Protein AF-W4L6U9-F1 (afdb_monomer)

Foldseek 3Di:
DDCQVVQKDQPDPPPRDIDRDDDDDDPVVVVVVVVDDLVVLVVDPHRVVVVVVCCQQPVDPDHDLDDDDDADPACDSRRVCVQQAAAQAAEAEDFLDPVCLVRVLVVLVSQLVGFYVDDDPNGGHGRHYAYEHDAQEPDPDVVSSVVRVVSVQVSQVVSQVVCVVVDPDPDDRDRSVLRYAYHHDDPVVVPDPDDDPDVVVCPSCVSVVVVSVVPRDDPVPPPDPDDCVVCVVVVVVVPPPPPDDLLPDPCLPVPDDDDPVLVVCPDPPHPDDDDDPPPCPLSSVCCQLVPPVHPDQDLEHPPSCCVVQQLHADPVLVVLLVVCCVVLVDDPVLLVLQSSLLSRCVSCVVVVHHPDQFDPQLNVLVCVQVVDPDRHSVSSSVSSSSLSNDPPSVVRSVRD

Organism: NCBI:txid1429439

InterPro domains:
  IPR027417 P-loop containing nucleoside triphosphate hydrolase [G3DSA:3.40.50.300] (4-154)

pLDDT: mean 79.85, std 13.48, range [35.53, 95.81]

Solvent-accessible surface area (backbone atoms only — not comparable to full-atom values): 24617 Å² total; per-residue (Å²): 135,84,69,58,70,83,59,48,42,77,77,38,95,83,73,76,37,70,41,73,71,80,81,71,92,43,74,67,45,55,59,54,55,70,71,62,52,63,76,52,34,78,74,47,95,70,33,67,69,58,55,46,51,52,39,53,62,70,69,44,100,58,70,70,88,72,85,88,80,91,64,62,90,67,89,40,80,75,26,38,51,52,48,27,28,71,24,69,63,34,78,47,73,42,52,82,45,80,85,42,49,67,59,51,50,53,49,54,53,49,28,73,74,22,54,15,78,54,68,57,98,90,40,59,43,54,25,43,73,32,36,37,38,38,64,36,70,79,55,94,49,65,66,62,49,48,52,46,50,53,50,40,48,53,52,48,42,57,61,50,54,69,44,58,81,68,54,67,98,82,65,79,82,81,56,50,76,80,40,48,46,76,34,62,53,49,66,73,66,76,72,45,96,60,88,76,86,56,66,73,75,49,57,71,48,47,68,59,50,57,58,53,53,74,74,46,83,57,87,85,68,66,78,71,93,64,65,61,85,75,43,47,68,53,52,62,66,69,54,77,75,72,92,54,59,80,89,65,51,87,64,49,79,85,70,60,76,89,44,71,68,56,59,57,59,67,36,92,88,46,93,74,85,84,78,64,92,89,68,48,62,68,46,55,49,45,56,40,70,76,29,92,91,43,98,64,67,63,60,71,71,62,80,91,48,34,88,81,38,42,77,43,68,50,75,66,52,51,51,57,50,60,70,44,26,82,81,44,81,41,54,72,66,54,47,51,49,44,51,44,33,50,27,40,52,52,44,37,45,75,70,74,40,82,69,78,82,38,55,73,87,56,35,57,48,48,50,58,43,66,71,40,99,63,67,39,56,66,49,46,52,53,30,51,55,55,51,53,57,39,85,68,39,76,73,53,43,81,53,86

Radius of gyration: 30.32 Å; Cα contacts (8 Å, |Δi|>4): 333; chains: 1; bounding box: 75×45×86 Å

Structure (mmCIF, N/CA/C/O backbone):
data_AF-W4L6U9-F1
#
_entry.id   AF-W4L6U9-F1
#
loop_
_atom_site.group_PDB
_atom_site.id
_atom_site.type_symbol
_atom_site.label_atom_id
_atom_site.label_alt_id
_atom_site.label_comp_id
_atom_site.label_asym_id
_atom_site.label_entity_id
_atom_site.label_seq_id
_atom_site.pdbx_PDB_ins_code
_atom_site.Cartn_x
_atom_site.Cartn_y
_atom_site.Cartn_z
_atom_site.occupancy
_atom_site.B_iso_or_equiv
_atom_site.auth_seq_id
_atom_site.auth_comp_id
_atom_site.auth_asym_id
_atom_site.auth_atom_id
_atom_site.pdbx_PDB_model_num
ATOM 1 N N . MET A 1 1 ? -12.572 -9.831 34.169 1.00 43.28 1 MET A N 1
ATOM 2 C CA . MET A 1 1 ? -12.272 -10.845 33.136 1.00 43.28 1 MET A CA 1
ATOM 3 C C . MET A 1 1 ? -13.237 -10.583 31.984 1.00 43.28 1 MET A C 1
ATOM 5 O O . MET A 1 1 ? -14.425 -10.787 32.176 1.00 43.28 1 MET A O 1
ATOM 9 N N . LEU A 1 2 ? -12.788 -9.978 30.880 1.00 52.94 2 LEU A N 1
ATOM 10 C CA . LEU A 1 2 ? -13.649 -9.673 29.725 1.00 52.94 2 LEU A CA 1
ATOM 11 C C . LEU A 1 2 ? -13.830 -10.963 28.913 1.00 52.94 2 LEU A C 1
ATOM 13 O O . LEU A 1 2 ? -12.836 -11.420 28.349 1.00 52.94 2 LEU A O 1
ATOM 17 N N . PRO A 1 3 ? -15.028 -11.571 28.815 1.00 67.81 3 PRO A N 1
ATOM 18 C CA . PRO A 1 3 ? -15.220 -12.727 27.953 1.00 67.81 3 PRO A CA 1
ATOM 19 C C . PRO A 1 3 ? -15.415 -12.243 26.508 1.00 67.81 3 PRO A C 1
ATOM 21 O O . PRO A 1 3 ? -16.436 -12.512 25.885 1.00 67.81 3 PRO A O 1
ATOM 24 N N . ILE A 1 4 ? -14.437 -11.501 25.972 1.00 78.81 4 ILE A N 1
ATOM 25 C CA . ILE A 1 4 ? -14.452 -10.962 24.603 1.00 78.81 4 ILE A CA 1
ATOM 26 C C . ILE A 1 4 ? -14.668 -12.059 23.556 1.00 78.81 4 ILE A C 1
ATOM 28 O O . ILE A 1 4 ? -15.326 -11.831 22.548 1.00 78.81 4 ILE A O 1
ATOM 32 N N . VAL A 1 5 ? -14.207 -13.276 23.857 1.00 83.00 5 VAL A N 1
ATOM 33 C CA . VAL A 1 5 ? -14.409 -14.491 23.060 1.00 83.00 5 VAL A CA 1
ATOM 34 C C . VAL A 1 5 ? -15.886 -14.725 22.726 1.00 83.00 5 VAL A C 1
ATOM 36 O O . VAL A 1 5 ? -16.191 -15.146 21.619 1.00 83.00 5 VAL A O 1
ATOM 39 N N . GLN A 1 6 ? -16.815 -14.404 23.635 1.00 85.56 6 GLN A N 1
ATOM 40 C CA . GLN A 1 6 ? -18.258 -14.588 23.410 1.00 85.56 6 GLN A CA 1
ATOM 41 C C . GLN A 1 6 ? -18.832 -13.631 22.357 1.00 85.56 6 GLN A C 1
ATOM 43 O O . GLN A 1 6 ? -19.943 -13.840 21.875 1.00 85.56 6 GLN A O 1
ATOM 48 N N . HIS A 1 7 ? -18.097 -12.572 22.025 1.00 87.06 7 HIS A N 1
ATOM 49 C CA . HIS A 1 7 ? -18.499 -11.566 21.052 1.00 87.06 7 HIS A CA 1
ATOM 50 C C . HIS A 1 7 ? -17.786 -11.724 19.707 1.00 87.06 7 HIS A C 1
ATOM 52 O O . HIS A 1 7 ? -18.154 -11.039 18.761 1.00 87.06 7 HIS A O 1
ATOM 58 N N . ILE A 1 8 ? -16.794 -12.612 19.598 1.00 89.88 8 ILE A N 1
ATOM 59 C CA . ILE A 1 8 ? -16.058 -12.847 18.355 1.00 89.88 8 ILE A CA 1
ATOM 60 C C . ILE A 1 8 ? -16.735 -13.963 17.558 1.00 89.88 8 ILE A C 1
ATOM 62 O O . ILE A 1 8 ? -17.036 -15.034 18.081 1.00 89.88 8 ILE A O 1
ATOM 66 N N . ILE A 1 9 ? -16.935 -13.717 16.268 1.00 90.56 9 ILE A N 1
ATOM 67 C CA . ILE A 1 9 ? -17.512 -14.659 15.313 1.00 90.56 9 ILE A CA 1
ATOM 68 C C . ILE A 1 9 ? -16.408 -15.111 14.362 1.00 90.56 9 ILE A C 1
ATOM 70 O O . ILE A 1 9 ? -15.730 -14.285 13.753 1.00 90.56 9 ILE A O 1
ATOM 74 N N . ARG A 1 10 ? -16.234 -16.424 14.201 1.00 89.31 10 ARG A N 1
ATOM 75 C CA . ARG A 1 10 ? -15.371 -16.981 13.155 1.00 89.31 10 ARG A CA 1
ATOM 76 C C . ARG A 1 10 ? -16.100 -16.901 11.813 1.00 89.31 10 ARG A C 1
ATOM 78 O O . ARG A 1 10 ? -17.194 -17.443 11.686 1.00 89.31 10 ARG A O 1
ATOM 85 N N . LEU A 1 11 ? -15.509 -16.214 10.839 1.00 85.25 11 LEU A N 1
ATOM 86 C CA . LEU A 1 11 ? -16.094 -16.000 9.511 1.00 85.25 11 LEU A CA 1
ATOM 87 C C . LEU A 1 11 ? -15.695 -17.079 8.499 1.00 85.25 11 LEU A C 1
ATOM 89 O O . LEU A 1 11 ? -16.471 -17.369 7.593 1.00 85.25 11 LEU A O 1
ATOM 93 N N . SER A 1 12 ? -14.505 -17.666 8.648 1.00 78.81 12 SER A N 1
ATOM 94 C CA . SER A 1 12 ? -14.009 -18.749 7.791 1.00 78.81 12 SER A CA 1
ATOM 95 C C . SER A 1 12 ? -13.415 -19.871 8.640 1.00 78.81 12 SER A C 1
ATOM 97 O O . SER A 1 12 ? -12.624 -19.632 9.559 1.00 78.81 12 SER A O 1
ATOM 99 N N . GLU A 1 13 ? -13.795 -21.112 8.337 1.00 66.81 13 GLU A N 1
ATOM 100 C CA . GLU A 1 13 ? -13.179 -22.300 8.938 1.00 66.81 13 GLU A CA 1
ATOM 101 C C . GLU A 1 13 ? -11.771 -22.557 8.391 1.00 66.81 13 GLU A C 1
ATOM 103 O O . GLU A 1 13 ? -10.954 -23.157 9.082 1.00 66.81 13 GLU A O 1
ATOM 108 N N . VAL A 1 14 ? -11.465 -22.068 7.189 1.00 73.38 14 VAL A N 1
ATOM 109 C CA . VAL A 1 14 ? -10.192 -22.339 6.509 1.00 73.38 14 VAL A CA 1
ATOM 110 C C . VAL A 1 14 ? -9.186 -21.211 6.733 1.00 73.38 14 VAL A C 1
ATOM 112 O O . VAL A 1 14 ? -8.031 -21.482 7.030 1.00 73.38 14 VAL A O 1
ATOM 115 N N . ASP A 1 15 ? -9.629 -19.954 6.666 1.00 71.50 15 ASP A N 1
ATOM 116 C CA . ASP A 1 15 ? -8.729 -18.790 6.587 1.00 71.50 15 ASP A CA 1
ATOM 117 C C . ASP A 1 15 ? -8.443 -18.128 7.947 1.00 71.50 15 ASP A C 1
ATOM 119 O O . ASP A 1 15 ? -7.958 -17.003 7.990 1.00 71.50 15 ASP A O 1
ATOM 123 N N . GLU A 1 16 ? -8.819 -18.779 9.057 1.00 86.25 16 GLU A N 1
ATOM 124 C CA . GLU A 1 16 ? -8.697 -18.262 10.437 1.00 86.25 16 GLU A CA 1
ATOM 125 C C . GLU A 1 16 ? -9.106 -16.781 10.594 1.00 86.25 16 GLU A C 1
ATOM 127 O O . GLU A 1 16 ? -8.529 -16.018 11.367 1.00 86.25 16 GLU A O 1
ATOM 132 N N . LEU A 1 17 ? -10.150 -16.376 9.865 1.00 88.44 17 LEU A N 1
ATOM 133 C CA . LEU A 1 17 ? -10.679 -15.018 9.889 1.00 88.44 17 LEU A CA 1
ATOM 134 C C . LEU A 1 17 ? -11.755 -14.882 10.967 1.00 88.44 17 LEU A C 1
ATOM 136 O O . LEU A 1 17 ? -12.769 -15.588 10.952 1.00 88.44 17 LEU A O 1
ATOM 140 N N . TYR A 1 18 ? -11.565 -13.916 11.861 1.00 90.62 18 TYR A N 1
ATOM 141 C CA . TYR A 1 18 ? -12.470 -13.624 12.968 1.00 90.62 18 TYR A CA 1
ATOM 142 C C . TYR A 1 18 ? -12.974 -12.183 12.894 1.00 90.62 18 TYR A C 1
ATOM 144 O O . TYR A 1 18 ? -12.250 -11.272 12.502 1.00 90.62 18 TYR A O 1
ATOM 152 N N . CYS A 1 19 ? -14.221 -11.968 13.301 1.00 91.38 19 CYS A N 1
ATOM 153 C CA . CYS A 1 19 ? -14.860 -10.663 13.325 1.00 91.38 19 CYS A CA 1
ATOM 154 C C . CYS A 1 19 ? -15.449 -10.389 14.704 1.00 91.38 19 CYS A C 1
ATOM 156 O O . CYS A 1 19 ? -16.210 -11.194 15.240 1.00 91.38 19 CYS A O 1
ATOM 158 N N . LEU A 1 20 ? -15.118 -9.225 15.257 1.00 91.94 20 LEU A N 1
ATOM 159 C CA . LEU A 1 20 ? -15.851 -8.627 16.362 1.00 91.94 20 LEU A CA 1
ATOM 160 C C . LEU A 1 20 ? -16.877 -7.655 15.754 1.00 91.94 20 LEU A C 1
ATOM 162 O O . LEU A 1 20 ? -16.491 -6.557 15.347 1.00 91.94 20 LEU A O 1
ATOM 166 N N . PRO A 1 21 ? -18.159 -8.041 15.622 1.00 89.81 21 PRO A N 1
ATOM 167 C CA . PRO A 1 21 ? -19.151 -7.202 14.974 1.00 89.81 21 PRO A CA 1
ATOM 168 C C . PRO A 1 21 ? -19.451 -5.960 15.815 1.00 89.81 21 PRO A C 1
ATOM 170 O O . PRO A 1 21 ? -19.430 -5.986 17.050 1.00 89.81 21 PRO A O 1
ATOM 173 N N . ALA A 1 22 ? -19.810 -4.873 15.135 1.00 86.31 22 ALA A N 1
ATOM 174 C CA . ALA A 1 22 ? -20.393 -3.718 15.798 1.00 86.31 22 ALA A CA 1
ATOM 175 C C . ALA A 1 22 ? -21.705 -4.104 16.506 1.00 86.31 22 ALA A C 1
ATOM 177 O O . ALA A 1 22 ? -22.423 -5.019 16.094 1.00 86.31 22 ALA A O 1
ATOM 178 N N . GLY A 1 23 ? -22.029 -3.388 17.583 1.00 84.75 23 GLY A N 1
ATOM 179 C CA . GLY A 1 23 ? -23.266 -3.624 18.321 1.00 84.75 23 GLY A CA 1
ATOM 180 C C . GLY A 1 23 ? -24.513 -3.351 17.475 1.00 84.75 23 GLY A C 1
ATOM 181 O O . GLY A 1 23 ? -24.519 -2.482 16.604 1.00 84.75 23 GLY A O 1
ATOM 182 N N . ILE A 1 24 ? -25.589 -4.085 17.759 1.00 87.56 24 ILE A N 1
ATOM 183 C CA . ILE A 1 24 ? -26.870 -3.919 17.067 1.00 87.56 24 ILE A CA 1
ATOM 184 C C . ILE A 1 24 ? -27.512 -2.601 17.530 1.00 87.56 24 ILE A C 1
ATOM 186 O O . ILE A 1 24 ? -27.775 -2.456 18.728 1.00 87.56 24 ILE A O 1
ATOM 190 N N . PRO A 1 25 ? -27.807 -1.653 16.621 1.00 88.88 25 PRO A N 1
ATOM 191 C CA . PRO A 1 25 ? -28.389 -0.370 16.987 1.00 88.88 25 PRO A CA 1
ATOM 192 C C . PRO A 1 25 ? -29.834 -0.557 17.464 1.00 88.88 25 PRO A C 1
ATOM 194 O O . PRO A 1 25 ? -30.771 -0.675 16.679 1.00 88.88 25 PRO A O 1
ATOM 197 N N . ASN A 1 26 ? -30.015 -0.589 18.781 1.00 93.06 26 ASN A N 1
ATOM 198 C CA . ASN A 1 26 ? -31.309 -0.621 19.456 1.00 93.06 26 ASN A CA 1
ATOM 199 C C . ASN A 1 26 ? -31.331 0.389 20.621 1.00 93.06 26 ASN A C 1
ATOM 201 O O . ASN A 1 26 ? -30.339 1.068 20.894 1.00 93.06 26 ASN A O 1
ATOM 205 N N . ALA A 1 27 ? -32.466 0.506 21.316 1.00 93.56 27 ALA A N 1
ATOM 206 C CA . ALA A 1 27 ? -32.612 1.465 22.412 1.00 93.56 27 ALA A CA 1
ATOM 207 C C . ALA A 1 27 ? -31.609 1.228 23.559 1.00 93.56 27 ALA A C 1
ATOM 209 O O . ALA A 1 27 ? -31.072 2.188 24.112 1.00 93.56 27 ALA A O 1
ATOM 210 N N . ASP A 1 28 ? -31.314 -0.034 23.896 1.00 91.19 28 ASP A N 1
ATOM 211 C CA . ASP A 1 28 ? -30.323 -0.354 24.929 1.00 91.19 28 ASP A CA 1
ATOM 212 C C . ASP A 1 28 ? -28.898 -0.030 24.463 1.00 91.19 28 ASP A C 1
ATOM 214 O O . ASP A 1 28 ? -28.118 0.533 25.227 1.00 91.19 28 ASP A O 1
ATOM 218 N N . TYR A 1 29 ? -28.571 -0.291 23.196 1.00 89.25 29 TYR A N 1
ATOM 219 C CA . TYR A 1 29 ? -27.296 0.087 22.594 1.00 89.25 29 TYR A CA 1
ATOM 220 C C . TYR A 1 29 ? -27.093 1.603 22.635 1.00 89.25 29 TYR A C 1
ATOM 222 O O . TYR A 1 29 ? -26.065 2.057 23.125 1.00 89.25 29 TYR A O 1
ATOM 230 N N . ALA A 1 30 ? -28.088 2.396 22.225 1.00 89.81 30 ALA A N 1
ATOM 231 C CA . ALA A 1 30 ? -28.022 3.857 22.297 1.00 89.81 30 ALA A CA 1
ATOM 232 C C . ALA A 1 30 ? -27.847 4.357 23.743 1.00 89.81 30 ALA A C 1
ATOM 234 O O . ALA A 1 30 ? -27.049 5.260 24.008 1.00 89.81 30 ALA A O 1
ATOM 235 N N . ARG A 1 31 ? -28.547 3.731 24.701 1.00 91.69 31 ARG A N 1
ATOM 236 C CA . ARG A 1 31 ? -28.406 4.026 26.132 1.00 91.69 31 ARG A CA 1
ATOM 237 C C . ARG A 1 31 ? -26.993 3.728 26.639 1.00 91.69 31 ARG A C 1
ATOM 239 O O . ARG A 1 31 ? -26.453 4.542 27.381 1.00 91.69 31 ARG A O 1
ATOM 246 N N . ARG A 1 32 ? -26.395 2.595 26.252 1.00 89.31 32 ARG A N 1
ATOM 247 C CA . ARG A 1 32 ? -25.013 2.227 26.615 1.00 89.31 32 ARG A CA 1
ATOM 248 C C . ARG A 1 32 ? -23.985 3.125 25.938 1.00 89.31 32 ARG A C 1
ATOM 250 O O . ARG A 1 32 ? -23.029 3.524 26.586 1.00 89.31 32 ARG A O 1
ATOM 257 N N . LEU A 1 33 ? -24.205 3.484 24.674 1.00 87.12 33 LEU A N 1
ATOM 258 C CA . LEU A 1 33 ? -23.314 4.357 23.911 1.00 87.12 33 LEU A CA 1
ATOM 259 C C . LEU A 1 33 ? -23.179 5.734 24.572 1.00 87.12 33 LEU A C 1
ATOM 261 O O . LEU A 1 33 ? -22.083 6.275 24.637 1.00 87.12 33 LEU A O 1
ATOM 265 N N . ARG A 1 34 ? -24.271 6.263 25.144 1.00 87.94 34 ARG A N 1
ATOM 266 C CA . ARG A 1 34 ? -24.259 7.516 25.919 1.00 87.94 34 ARG A CA 1
ATOM 267 C C . ARG A 1 34 ? -23.346 7.467 27.154 1.00 87.94 34 ARG A C 1
ATOM 269 O O . ARG A 1 34 ? -22.964 8.520 27.650 1.00 87.94 34 ARG A O 1
ATOM 276 N N . LEU A 1 35 ? -23.036 6.279 27.674 1.00 88.62 35 LEU A N 1
ATOM 277 C CA . LEU A 1 35 ? -22.159 6.111 28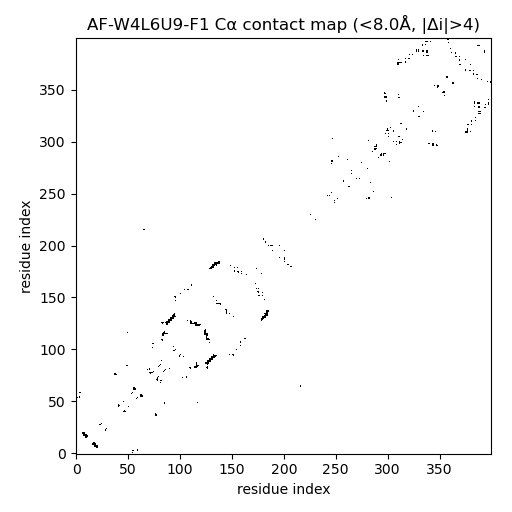.837 1.00 88.62 35 LEU A CA 1
ATOM 278 C C . LEU A 1 35 ? -20.672 6.088 28.461 1.00 88.62 35 LEU A C 1
ATOM 280 O O . LEU A 1 35 ? -19.835 6.052 29.358 1.00 88.62 35 LEU A O 1
ATOM 284 N N . LEU A 1 36 ? -20.335 6.064 27.168 1.00 86.69 36 LEU A N 1
ATOM 285 C CA . LEU A 1 36 ? -18.945 6.123 26.734 1.00 86.69 36 LEU A CA 1
ATOM 286 C C . LEU A 1 36 ? -18.424 7.555 26.872 1.00 86.69 36 LEU A C 1
ATOM 288 O O . LEU A 1 36 ? -19.017 8.488 26.333 1.00 86.69 36 LEU A O 1
ATOM 292 N N . ASP A 1 37 ? -17.282 7.693 27.538 1.00 87.50 37 ASP A N 1
ATOM 293 C CA . ASP A 1 37 ? -16.527 8.940 27.641 1.00 87.50 37 ASP A CA 1
ATOM 294 C C . ASP A 1 37 ? -15.088 8.718 27.144 1.00 87.50 37 ASP A C 1
ATOM 296 O O . ASP A 1 37 ? -14.189 8.445 27.944 1.00 87.50 37 ASP A O 1
ATOM 300 N N . PRO A 1 38 ? -14.858 8.787 25.817 1.00 86.12 38 PRO A N 1
ATOM 301 C CA . PRO A 1 38 ? -13.535 8.567 25.240 1.00 86.12 38 PRO A CA 1
ATOM 302 C C . PRO A 1 38 ? -12.470 9.536 25.752 1.00 86.12 38 PRO A C 1
ATOM 304 O O . PRO A 1 38 ? -11.301 9.170 25.840 1.00 86.12 38 PRO A O 1
ATOM 307 N N . GLU A 1 39 ? -12.855 10.764 26.110 1.00 85.25 39 GLU A N 1
ATOM 308 C CA . GLU A 1 39 ? -11.915 11.740 26.664 1.00 85.25 39 GLU A CA 1
ATOM 309 C C . GLU A 1 39 ? -11.481 11.369 28.085 1.00 85.25 39 GLU A C 1
ATOM 311 O O . GLU A 1 39 ? -10.331 11.612 28.460 1.00 85.25 39 GLU A O 1
ATOM 316 N N . GLY A 1 40 ? -12.388 10.783 28.871 1.00 87.75 40 GLY A N 1
ATOM 317 C CA . GLY A 1 40 ? -12.096 10.260 30.202 1.00 87.75 40 GLY A CA 1
ATOM 318 C C . GLY A 1 40 ? -11.114 9.086 30.177 1.00 87.75 40 GLY A C 1
ATOM 319 O O . GLY A 1 40 ? -10.229 9.021 31.025 1.00 87.75 40 GLY A O 1
ATOM 320 N N . TRP A 1 41 ? -11.179 8.208 29.170 1.00 89.12 41 TRP A N 1
ATOM 321 C CA . TRP A 1 41 ? -10.344 6.992 29.088 1.00 89.12 41 TRP A CA 1
ATOM 322 C C . TRP A 1 41 ? -8.833 7.240 29.128 1.00 89.12 41 TRP A C 1
ATOM 324 O O . TRP A 1 41 ? -8.087 6.359 29.542 1.00 89.12 41 TRP A O 1
ATOM 334 N N . TYR A 1 42 ? -8.384 8.421 28.703 1.00 87.62 42 TYR A N 1
ATOM 335 C CA . TYR A 1 42 ? -6.969 8.808 28.695 1.00 87.62 42 TYR A CA 1
ATOM 336 C C . TYR A 1 42 ? -6.532 9.588 29.943 1.00 87.62 42 TYR A C 1
ATOM 338 O O . TYR A 1 42 ? -5.360 9.944 30.061 1.00 87.62 42 TYR A O 1
ATOM 346 N N . ARG A 1 43 ? -7.462 9.881 30.859 1.00 87.31 43 ARG A N 1
ATOM 347 C CA . ARG A 1 43 ? -7.185 10.520 32.157 1.00 87.31 43 ARG A CA 1
ATOM 348 C C . ARG A 1 43 ? -7.160 9.510 33.299 1.00 87.31 43 ARG A C 1
ATOM 350 O O . ARG A 1 43 ? -6.524 9.765 34.316 1.00 87.31 43 ARG A O 1
ATOM 357 N N . GLU A 1 44 ? -7.869 8.402 33.127 1.00 86.12 44 GLU A N 1
ATOM 358 C CA . GLU A 1 44 ? -7.946 7.312 34.093 1.00 86.12 44 GLU A CA 1
ATOM 359 C C . GLU A 1 44 ? -6.728 6.381 33.998 1.00 86.12 44 GLU A C 1
ATOM 361 O O . GLU A 1 44 ? -6.066 6.290 32.965 1.00 86.12 44 GLU A O 1
ATOM 366 N N . GLU A 1 45 ? -6.452 5.646 35.078 1.00 83.38 45 GLU A N 1
ATOM 367 C CA . GLU A 1 45 ? -5.374 4.644 35.120 1.00 83.38 45 GLU A CA 1
ATOM 368 C C . GLU A 1 45 ? -5.651 3.455 34.181 1.00 83.38 45 GLU A C 1
ATOM 370 O O . GLU A 1 45 ? -4.738 2.886 33.587 1.00 83.38 45 GLU A O 1
ATOM 375 N N . LEU A 1 46 ? -6.929 3.098 34.016 1.00 86.06 46 LEU A N 1
ATOM 376 C CA . LEU A 1 46 ? -7.386 2.012 33.152 1.00 86.06 46 LEU A CA 1
ATOM 377 C C . LEU A 1 46 ? -8.006 2.573 31.872 1.00 86.06 46 LEU A C 1
ATOM 379 O O . LEU A 1 46 ? -9.143 3.044 31.882 1.00 86.06 46 LEU A O 1
ATOM 383 N N . ASN A 1 47 ? -7.290 2.438 30.755 1.00 90.50 47 ASN A N 1
ATOM 384 C CA . ASN A 1 47 ? -7.823 2.743 29.432 1.00 90.50 47 ASN A CA 1
ATOM 385 C C . ASN A 1 47 ? -8.545 1.506 28.847 1.00 90.50 47 ASN A C 1
ATOM 387 O O . ASN A 1 47 ? -7.898 0.488 28.574 1.00 90.50 47 ASN A O 1
ATOM 391 N N . PRO A 1 48 ? -9.873 1.559 28.610 1.00 89.62 48 PRO A N 1
ATOM 392 C CA . PRO A 1 48 ? -10.627 0.421 28.083 1.00 89.62 48 PRO A CA 1
ATOM 393 C C . PRO A 1 48 ? -10.166 -0.058 26.701 1.00 89.62 48 PRO A C 1
ATOM 395 O O . PRO A 1 48 ? -10.307 -1.242 26.399 1.00 89.62 48 PRO A O 1
ATOM 398 N N . LEU A 1 49 ? -9.618 0.830 25.864 1.00 90.12 49 LEU A N 1
ATOM 399 C CA . LEU A 1 49 ? -9.108 0.476 24.537 1.00 90.12 49 LEU A CA 1
ATOM 400 C C . LEU A 1 49 ? -7.788 -0.297 24.625 1.00 90.12 49 LEU A C 1
ATOM 402 O O . LEU A 1 49 ? -7.603 -1.273 23.899 1.00 90.12 49 LEU A O 1
ATOM 406 N N . HIS A 1 50 ? -6.898 0.083 25.544 1.00 90.81 50 HIS A N 1
ATOM 407 C CA . HIS A 1 50 ? -5.668 -0.677 25.804 1.00 90.81 50 HIS A CA 1
ATOM 408 C C . HIS A 1 50 ? -6.003 -2.052 26.378 1.00 90.81 50 HIS A C 1
ATOM 410 O O . HIS A 1 50 ? -5.538 -3.063 25.861 1.00 90.81 50 HIS A O 1
ATOM 416 N N . ALA A 1 51 ? -6.920 -2.109 27.349 1.00 89.62 51 ALA A N 1
ATOM 417 C CA . ALA A 1 51 ? -7.390 -3.370 27.921 1.00 89.62 51 ALA A CA 1
ATOM 418 C C . ALA A 1 51 ? -8.069 -4.285 26.882 1.00 89.62 51 ALA A C 1
ATOM 420 O O . ALA A 1 51 ? -7.989 -5.514 26.986 1.00 89.62 51 ALA A O 1
ATOM 421 N N . LEU A 1 52 ? -8.747 -3.701 25.885 1.00 89.56 52 LEU A N 1
ATOM 422 C CA . LEU A 1 52 ? -9.304 -4.423 24.744 1.00 89.56 52 LEU A CA 1
ATOM 423 C C . LEU A 1 52 ? -8.192 -5.051 23.896 1.00 89.56 52 LEU A C 1
ATOM 425 O O . LEU A 1 52 ? -8.257 -6.251 23.633 1.00 89.56 52 LEU A O 1
ATOM 429 N N . LEU A 1 53 ? -7.176 -4.278 23.500 1.00 89.19 53 LEU A N 1
ATOM 430 C CA . LEU A 1 53 ? -6.057 -4.791 22.701 1.00 89.19 53 LEU A CA 1
ATOM 431 C C . LEU A 1 53 ? -5.251 -5.858 23.441 1.00 89.19 53 LEU A C 1
ATOM 433 O O . LEU A 1 53 ? -4.985 -6.905 22.859 1.00 89.19 53 LEU A O 1
ATOM 437 N N . GLU A 1 54 ? -4.943 -5.649 24.721 1.00 88.38 54 GLU A N 1
ATOM 438 C CA . GLU A 1 54 ? -4.312 -6.669 25.569 1.00 88.38 54 GLU A CA 1
ATOM 439 C C . GLU A 1 54 ? -5.169 -7.939 25.646 1.00 88.38 54 GLU A C 1
ATOM 441 O O . GLU A 1 54 ? -4.673 -9.063 25.582 1.00 88.38 54 GLU A O 1
ATOM 446 N N . GLY A 1 55 ? -6.492 -7.779 25.753 1.00 88.44 55 GLY A N 1
ATOM 447 C CA . GLY A 1 55 ? -7.427 -8.898 25.721 1.00 88.44 55 GLY A CA 1
ATOM 448 C C . GLY A 1 55 ? -7.388 -9.670 24.402 1.00 88.44 55 GLY A C 1
ATOM 449 O O . GLY A 1 55 ? -7.412 -10.901 24.423 1.00 88.44 55 GLY A O 1
ATOM 450 N N . LEU A 1 56 ? -7.297 -8.965 23.274 1.00 88.75 56 LEU A N 1
ATOM 451 C CA . LEU A 1 56 ? -7.177 -9.566 21.946 1.00 88.75 56 LEU A CA 1
ATOM 452 C C . LEU A 1 56 ? -5.821 -10.259 21.739 1.00 88.75 56 LEU A C 1
ATOM 454 O O . LEU A 1 56 ? -5.771 -11.277 21.055 1.00 88.75 56 LEU A O 1
ATOM 458 N N . SER A 1 57 ? -4.739 -9.752 22.334 1.00 83.50 57 SER A N 1
ATOM 459 C CA . SER A 1 57 ? -3.400 -10.330 22.173 1.00 83.50 57 SER A CA 1
ATOM 460 C C . SER A 1 57 ? -3.092 -11.485 23.128 1.00 83.50 57 SER A C 1
ATOM 462 O O . SER A 1 57 ? -2.349 -12.386 22.748 1.00 83.50 57 SER A O 1
ATOM 464 N N . GLU A 1 58 ? -3.624 -11.466 24.355 1.00 84.00 58 GLU A N 1
ATOM 465 C CA . GLU A 1 58 ? -3.207 -12.391 25.425 1.00 84.00 58 GLU A CA 1
ATOM 466 C C . GLU A 1 58 ? -4.305 -13.339 25.916 1.00 84.00 58 GLU A C 1
ATOM 468 O O . GLU A 1 58 ? -4.001 -14.381 26.495 1.00 84.00 58 GLU A O 1
ATOM 473 N N . LYS A 1 59 ? -5.586 -12.979 25.752 1.00 85.19 59 LYS A N 1
ATOM 474 C CA . LYS A 1 59 ? -6.707 -13.676 26.420 1.00 85.19 59 LYS A CA 1
ATOM 475 C C . LYS A 1 59 ? -7.594 -14.468 25.463 1.00 85.19 59 LYS A C 1
ATOM 477 O O . LYS A 1 59 ? -8.540 -15.118 25.910 1.00 85.19 59 LYS A O 1
ATOM 482 N N . LEU A 1 60 ? -7.315 -14.410 24.164 1.00 85.81 60 LEU A N 1
ATOM 483 C CA . LEU A 1 60 ? -7.969 -15.249 23.169 1.00 85.81 60 LEU A CA 1
ATOM 484 C C . LEU A 1 60 ? -7.357 -16.661 23.165 1.00 85.81 60 LEU A C 1
ATOM 486 O O . LEU A 1 60 ? -6.178 -16.825 23.469 1.00 85.81 60 LEU A O 1
ATOM 490 N N . PRO A 1 61 ? -8.136 -17.699 22.799 1.00 84.88 61 PRO A N 1
ATOM 491 C CA . PRO A 1 61 ? -7.614 -19.062 22.654 1.00 84.88 61 PRO A CA 1
ATOM 492 C C . PRO A 1 61 ? -6.669 -19.224 21.449 1.00 84.88 61 PRO A C 1
ATOM 494 O O . PRO A 1 61 ? -6.075 -20.282 21.274 1.00 84.88 61 PRO A O 1
ATOM 497 N N . PHE A 1 62 ? -6.543 -18.187 20.621 1.00 85.19 62 PHE A N 1
ATOM 498 C CA . PHE A 1 62 ? -5.621 -18.069 19.499 1.00 85.19 62 PHE A CA 1
ATOM 499 C C . PHE A 1 62 ? -4.955 -16.691 19.554 1.00 85.19 62 PHE A C 1
ATOM 501 O O . PHE A 1 62 ? -5.471 -15.781 20.202 1.00 85.19 62 PHE A O 1
ATOM 508 N N . ARG A 1 63 ? -3.834 -16.516 18.852 1.00 86.06 63 ARG A N 1
ATOM 509 C CA . ARG A 1 63 ? -3.141 -15.229 18.766 1.00 86.06 63 ARG A CA 1
ATOM 510 C C . ARG A 1 63 ? -3.295 -14.666 17.352 1.00 86.06 63 ARG A C 1
ATOM 512 O O . ARG A 1 63 ? -2.758 -15.280 16.437 1.00 86.06 63 ARG A O 1
ATOM 519 N N . PRO A 1 64 ? -4.007 -13.544 17.154 1.00 89.06 64 PRO A N 1
ATOM 520 C CA . PRO A 1 64 ? -4.098 -12.934 15.835 1.00 89.06 64 PRO A CA 1
ATOM 521 C C . PRO A 1 64 ? -2.734 -12.371 15.413 1.00 89.06 64 PRO A C 1
ATOM 523 O O . PRO A 1 64 ? -2.103 -11.641 16.181 1.00 89.06 64 PRO A O 1
ATOM 526 N N . ASP A 1 65 ? -2.308 -12.678 14.186 1.00 87.94 65 ASP A N 1
ATOM 527 C CA . ASP A 1 65 ? -1.126 -12.058 13.569 1.00 87.94 65 ASP A CA 1
ATOM 528 C C . ASP A 1 65 ? -1.394 -10.594 13.193 1.00 87.94 65 ASP A C 1
ATOM 530 O O . ASP A 1 65 ? -0.507 -9.744 13.261 1.00 87.94 65 ASP A O 1
ATOM 534 N N . LEU A 1 66 ? -2.647 -10.291 12.841 1.00 90.25 66 LEU A N 1
ATOM 535 C CA . LEU A 1 66 ? -3.103 -8.975 12.418 1.00 90.25 66 LEU A CA 1
ATOM 536 C C . LEU A 1 66 ? -4.457 -8.642 13.053 1.00 90.25 66 LEU A C 1
ATOM 538 O O . LEU A 1 66 ? -5.363 -9.474 13.096 1.00 90.25 66 LEU A O 1
ATOM 542 N N . VAL A 1 67 ? -4.613 -7.394 13.500 1.00 91.88 67 VAL A N 1
ATOM 543 C CA . VAL A 1 67 ? -5.893 -6.844 13.966 1.00 91.88 67 VAL A CA 1
ATOM 544 C C . VAL A 1 67 ? -6.266 -5.670 13.071 1.00 91.88 67 VAL A C 1
ATOM 546 O O . VAL A 1 67 ? -5.608 -4.632 13.088 1.00 91.88 67 VAL A O 1
ATOM 549 N N . LEU A 1 68 ? -7.331 -5.834 12.287 1.00 93.19 68 LEU A N 1
ATOM 550 C CA . LEU A 1 68 ? -7.876 -4.777 11.438 1.00 93.19 68 LEU A CA 1
ATOM 551 C C . LEU A 1 68 ? -8.961 -4.008 12.197 1.00 93.19 68 LEU A C 1
ATOM 553 O O . LEU A 1 68 ? -9.924 -4.599 12.684 1.00 93.19 68 LEU A O 1
ATOM 557 N N . MET A 1 69 ? -8.807 -2.687 12.281 1.00 92.69 69 MET A N 1
ATOM 558 C CA . MET A 1 69 ? -9.766 -1.792 12.929 1.00 92.69 69 MET A CA 1
ATOM 559 C C . MET A 1 69 ? -10.403 -0.874 11.886 1.00 92.69 69 MET A C 1
ATOM 561 O O . MET A 1 69 ? -9.712 -0.072 11.261 1.00 92.69 69 MET A O 1
ATOM 565 N N . ASP A 1 70 ? -11.721 -0.974 11.718 1.00 91.50 70 ASP A N 1
ATOM 566 C CA . ASP A 1 70 ? -12.486 -0.057 10.870 1.00 91.50 70 ASP A CA 1
ATOM 567 C C . ASP A 1 70 ? -12.844 1.212 11.658 1.00 91.50 70 ASP A C 1
ATOM 569 O O . ASP A 1 70 ? -13.638 1.185 12.604 1.00 91.50 70 ASP A O 1
ATOM 573 N N . ALA A 1 71 ? -12.219 2.332 11.292 1.00 89.81 71 ALA A N 1
ATOM 574 C CA . ALA A 1 71 ? -12.438 3.619 11.932 1.00 89.81 71 ALA A CA 1
ATOM 575 C C . ALA A 1 71 ? -13.449 4.459 11.140 1.00 89.81 71 ALA A C 1
ATOM 577 O O . ALA A 1 71 ? -13.349 4.634 9.926 1.00 89.81 71 ALA A O 1
ATOM 578 N N . ARG A 1 72 ? -14.404 5.073 11.851 1.00 84.62 72 ARG A N 1
ATOM 579 C CA . ARG A 1 72 ? -15.325 6.046 11.247 1.00 84.62 72 ARG A CA 1
ATOM 580 C C . ARG A 1 72 ? -14.547 7.212 10.633 1.00 84.62 72 ARG A C 1
ATOM 582 O O . ARG A 1 72 ? -13.563 7.687 11.193 1.00 84.62 72 ARG A O 1
ATOM 589 N N . THR A 1 73 ? -15.052 7.713 9.510 1.00 80.94 73 THR A N 1
ATOM 590 C CA . THR A 1 73 ? -14.473 8.846 8.784 1.00 80.94 73 THR A CA 1
ATOM 591 C C . THR A 1 73 ? -14.348 10.095 9.657 1.00 80.94 73 THR A C 1
ATOM 593 O O . THR A 1 73 ? -15.312 10.490 10.316 1.00 80.94 73 THR A O 1
ATOM 596 N N . GLY A 1 74 ? -13.207 10.776 9.557 1.00 76.50 74 GLY A N 1
ATOM 597 C CA . GLY A 1 74 ? -12.940 12.045 10.233 1.00 76.50 74 GLY A CA 1
ATOM 598 C C . GLY A 1 74 ? -12.188 11.891 11.554 1.00 76.50 74 GLY A C 1
ATOM 599 O O . GLY A 1 74 ? -12.001 10.789 12.065 1.00 76.50 74 GLY A O 1
ATOM 600 N N . ILE A 1 75 ? -11.744 13.023 12.103 1.00 83.50 75 ILE A N 1
ATOM 601 C CA . ILE A 1 75 ? -11.055 13.101 13.396 1.00 83.50 75 ILE A CA 1
ATOM 602 C C . ILE A 1 75 ? -12.127 13.312 14.467 1.00 83.50 75 ILE A C 1
ATOM 604 O O . ILE A 1 75 ? -12.625 14.421 14.644 1.00 83.50 75 ILE A O 1
ATOM 608 N N . THR A 1 76 ? -12.532 12.235 15.136 1.00 87.25 76 THR A N 1
ATOM 609 C CA . THR A 1 76 ? -13.563 12.260 16.186 1.00 87.25 76 THR A CA 1
ATOM 610 C C . THR A 1 76 ? -13.014 11.662 17.479 1.00 87.25 76 THR A C 1
ATOM 612 O O . THR A 1 76 ? -12.066 10.881 17.407 1.00 87.25 76 THR A O 1
ATOM 615 N N . PRO A 1 77 ? -13.620 11.930 18.650 1.00 85.81 77 PRO A N 1
ATOM 616 C CA . PRO A 1 77 ? -13.187 11.320 19.911 1.00 85.81 77 PRO A CA 1
ATOM 617 C C . PRO A 1 77 ? -13.171 9.783 19.903 1.00 85.81 77 PRO A C 1
ATOM 619 O O . PRO A 1 77 ? -12.468 9.182 20.703 1.00 85.81 77 PRO A O 1
ATOM 622 N N . LEU A 1 78 ? -13.924 9.142 19.000 1.00 84.62 78 LEU A N 1
ATOM 623 C CA . LEU A 1 78 ? -13.946 7.684 18.852 1.00 84.62 78 LEU A CA 1
ATOM 624 C C . LEU A 1 78 ? -12.945 7.167 17.811 1.00 84.62 78 LEU A C 1
ATOM 626 O O . LEU A 1 78 ? -12.341 6.124 18.028 1.00 84.62 78 LEU A O 1
ATOM 630 N N . SER A 1 79 ? -12.763 7.865 16.685 1.00 88.25 79 SER A N 1
ATOM 631 C CA . SER A 1 79 ? -11.861 7.424 15.606 1.00 88.25 79 SER A CA 1
ATOM 632 C C . SER A 1 79 ? -10.404 7.834 15.826 1.00 88.25 79 SER A C 1
ATOM 634 O O . SER A 1 79 ? -9.503 7.096 15.439 1.00 88.25 79 SER A O 1
ATOM 636 N N . ALA A 1 80 ? -10.157 8.983 16.459 1.00 88.75 80 ALA A N 1
ATOM 637 C CA . ALA A 1 80 ? -8.813 9.505 16.687 1.00 88.75 80 ALA A CA 1
ATOM 638 C C . ALA A 1 80 ? -7.942 8.564 17.546 1.00 88.75 80 ALA A C 1
ATOM 640 O O . ALA A 1 80 ? -6.827 8.276 17.117 1.00 88.75 80 ALA A O 1
ATOM 641 N N . PRO A 1 81 ? -8.426 8.001 18.675 1.00 90.50 81 PRO A N 1
ATOM 642 C CA . PRO A 1 81 ? -7.689 6.981 19.427 1.00 90.50 81 PRO A CA 1
ATOM 643 C C . PRO A 1 81 ? -7.231 5.792 18.576 1.00 90.50 81 PRO A C 1
ATOM 645 O O . PRO A 1 81 ? -6.078 5.375 18.655 1.00 90.50 81 PRO A O 1
ATOM 648 N N . LEU A 1 82 ? -8.110 5.278 17.710 1.00 91.44 82 LEU A N 1
ATOM 649 C CA . LEU A 1 82 ? -7.807 4.113 16.875 1.00 91.44 82 LEU A CA 1
ATOM 650 C C . LEU A 1 82 ? -6.648 4.389 15.907 1.00 91.44 82 LEU A C 1
ATOM 652 O O . LEU A 1 82 ? -5.832 3.505 15.673 1.00 91.44 82 LEU A O 1
ATOM 656 N N . LEU A 1 83 ? -6.584 5.612 15.370 1.00 90.69 83 LEU A N 1
ATOM 657 C CA . LEU A 1 83 ? -5.614 6.027 14.352 1.00 90.69 83 LEU A CA 1
ATOM 658 C C . LEU A 1 83 ? -4.303 6.577 14.926 1.00 90.69 83 LEU A C 1
ATOM 660 O O . LEU A 1 83 ? -3.269 6.502 14.272 1.00 90.69 83 LEU A O 1
ATOM 664 N N . PHE A 1 84 ? -4.349 7.221 16.090 1.00 89.94 84 PHE A N 1
ATOM 665 C CA . PHE A 1 84 ? -3.203 7.951 16.643 1.00 89.94 84 PHE A CA 1
ATOM 666 C C . PHE A 1 84 ? -2.516 7.181 17.766 1.00 89.94 84 PHE A C 1
ATOM 668 O O . PHE A 1 84 ? -1.304 7.283 17.936 1.00 89.94 84 PHE A O 1
ATOM 675 N N . ASP A 1 85 ? -3.286 6.416 18.533 1.00 90.50 85 ASP A N 1
ATOM 676 C CA . ASP A 1 85 ? -2.783 5.733 19.715 1.00 90.50 85 ASP A CA 1
ATOM 677 C C . ASP A 1 85 ? -2.668 4.224 19.490 1.00 90.50 85 ASP A C 1
ATOM 679 O O . ASP A 1 85 ? -1.639 3.637 19.797 1.00 90.50 85 ASP A O 1
ATOM 683 N N . LEU A 1 86 ? -3.685 3.579 18.919 1.00 91.31 86 LEU A N 1
ATOM 684 C CA . LEU A 1 86 ? -3.741 2.114 18.881 1.00 91.31 86 LEU A CA 1
ATOM 685 C C . LEU A 1 86 ? -3.013 1.468 17.694 1.00 91.31 86 LEU A C 1
ATOM 687 O O . LEU A 1 86 ? -2.538 0.339 17.822 1.00 91.31 86 LEU A O 1
ATOM 691 N N . SER A 1 87 ? -2.971 2.136 16.541 1.00 91.00 87 SER A N 1
ATOM 692 C CA . SER A 1 87 ? -2.502 1.545 15.286 1.00 91.00 87 SER A CA 1
ATOM 693 C C . SER A 1 87 ? -0.984 1.594 15.116 1.00 91.00 87 SER A C 1
ATOM 695 O O . SER A 1 87 ? -0.370 2.637 15.322 1.00 91.00 87 SER A O 1
ATOM 697 N N . ASP A 1 88 ? -0.400 0.508 14.612 1.00 89.00 88 ASP A N 1
ATOM 698 C CA . ASP A 1 88 ? 0.966 0.509 14.063 1.00 89.00 88 ASP A CA 1
ATOM 699 C C . ASP A 1 88 ? 1.012 1.105 12.645 1.00 89.00 88 ASP A C 1
ATOM 701 O O . ASP A 1 88 ? 1.942 1.822 12.283 1.00 89.00 88 ASP A O 1
ATOM 705 N N . LEU A 1 89 ? -0.024 0.823 11.851 1.00 90.88 89 LEU A N 1
ATOM 706 C CA . LEU A 1 89 ? -0.192 1.242 10.463 1.00 90.88 89 LEU A CA 1
ATOM 707 C C . LEU A 1 89 ? -1.565 1.905 10.306 1.00 90.88 89 LEU A C 1
ATOM 709 O O . LEU A 1 89 ? -2.580 1.331 10.703 1.00 90.88 89 LEU A O 1
ATOM 713 N N . ALA A 1 90 ? -1.608 3.080 9.686 1.00 92.44 90 ALA A N 1
ATOM 714 C CA . ALA A 1 90 ? -2.836 3.809 9.389 1.00 92.44 90 ALA A CA 1
ATOM 715 C C . ALA A 1 90 ? -3.052 3.893 7.870 1.00 92.44 90 ALA A C 1
ATOM 717 O O . ALA A 1 90 ? -2.368 4.643 7.174 1.00 92.44 90 ALA A O 1
ATOM 718 N N . ILE A 1 91 ? -4.027 3.144 7.343 1.00 93.94 91 ILE A N 1
ATOM 719 C CA . ILE A 1 91 ? -4.413 3.214 5.925 1.00 93.94 91 ILE A CA 1
ATOM 720 C C . ILE A 1 91 ? -5.456 4.322 5.746 1.00 93.94 91 ILE A C 1
ATOM 722 O O . ILE A 1 91 ? -6.622 4.185 6.109 1.00 93.94 91 ILE A O 1
ATOM 726 N N . ILE A 1 92 ? -5.029 5.436 5.165 1.00 93.88 92 ILE A N 1
ATOM 727 C CA . ILE A 1 92 ? -5.835 6.628 4.931 1.00 93.88 92 ILE A CA 1
ATOM 728 C C . ILE A 1 92 ? -6.486 6.519 3.558 1.00 93.88 92 ILE A C 1
ATOM 730 O O . ILE A 1 92 ? -5.845 6.704 2.521 1.00 93.88 92 ILE A O 1
ATOM 734 N N . THR A 1 93 ? -7.785 6.244 3.552 1.00 94.00 93 THR A N 1
ATOM 735 C CA . THR A 1 93 ? -8.583 6.204 2.328 1.00 94.00 93 THR A CA 1
ATOM 736 C C . THR A 1 93 ? -9.063 7.606 1.957 1.00 94.00 93 THR A C 1
ATOM 738 O O . THR A 1 93 ? -9.766 8.240 2.749 1.00 94.00 93 THR A O 1
ATOM 741 N N . PHE A 1 94 ? -8.735 8.106 0.764 1.00 93.75 94 PHE A N 1
ATOM 742 C CA . PHE A 1 94 ? -9.257 9.393 0.295 1.00 93.75 94 PHE A CA 1
ATOM 743 C C . PHE A 1 94 ? -9.399 9.465 -1.227 1.00 93.75 94 PHE A C 1
ATOM 745 O O . PHE A 1 94 ? -8.744 8.747 -1.976 1.00 93.75 94 PHE A O 1
ATOM 752 N N . PHE A 1 95 ? -10.228 10.395 -1.696 1.00 93.75 95 PHE A N 1
ATOM 753 C CA . PHE A 1 95 ? -10.299 10.783 -3.102 1.00 93.75 95 PHE A CA 1
ATOM 754 C C . PHE A 1 95 ? -9.773 12.224 -3.248 1.00 93.75 95 PHE A C 1
ATOM 756 O O . PHE A 1 95 ? -10.175 13.075 -2.449 1.00 93.75 95 PHE A O 1
ATOM 763 N N . PRO A 1 96 ? -8.898 12.541 -4.230 1.00 92.94 96 PRO A N 1
ATOM 764 C CA . PRO A 1 96 ? -8.231 13.844 -4.374 1.00 92.94 96 PRO A CA 1
ATOM 765 C C . PRO A 1 96 ? -9.163 14.948 -4.920 1.00 92.94 96 PRO A C 1
ATOM 767 O O . PRO A 1 96 ? -8.916 15.613 -5.937 1.00 92.94 96 PRO A O 1
ATOM 770 N N . HIS A 1 97 ? -10.282 15.142 -4.228 1.00 91.00 97 HIS A N 1
ATOM 771 C CA . HIS A 1 97 ? -11.223 16.231 -4.419 1.00 91.00 97 HIS A CA 1
ATOM 772 C C . HIS A 1 97 ? -10.846 17.404 -3.505 1.00 91.00 97 HIS A C 1
ATOM 774 O O . HIS A 1 97 ? -10.540 17.157 -2.339 1.00 91.00 97 HIS A O 1
ATOM 780 N N . PRO A 1 98 ? -10.891 18.671 -3.962 1.00 90.88 98 PRO A N 1
ATOM 781 C CA . PRO A 1 98 ? -10.448 19.822 -3.164 1.00 90.88 98 PRO A CA 1
ATOM 782 C C . PRO A 1 98 ? -11.049 19.911 -1.751 1.00 90.88 98 PRO A C 1
ATOM 784 O O . PRO A 1 98 ? -10.381 20.366 -0.832 1.00 90.88 98 PRO A O 1
ATOM 787 N N . GLN A 1 99 ? -12.278 19.419 -1.558 1.00 88.75 99 GLN A N 1
ATOM 788 C CA . GLN A 1 99 ? -12.932 19.361 -0.242 1.00 88.75 99 GLN A CA 1
ATOM 789 C C . GLN A 1 99 ? -12.224 18.433 0.761 1.00 88.75 99 GLN A C 1
ATOM 791 O O . GLN A 1 99 ? -12.309 18.668 1.962 1.00 88.75 99 GLN A O 1
ATOM 796 N N . ALA A 1 100 ? -11.527 17.396 0.290 1.00 89.69 100 ALA A N 1
ATOM 797 C CA . ALA A 1 100 ? -10.801 16.458 1.142 1.00 89.69 100 ALA A CA 1
ATOM 798 C C . ALA A 1 100 ? -9.415 16.981 1.554 1.00 89.69 100 ALA A C 1
ATOM 800 O O . ALA A 1 100 ? -8.911 16.581 2.596 1.00 89.69 100 ALA A O 1
ATOM 801 N N . LEU A 1 101 ? -8.816 17.902 0.784 1.00 91.00 101 LEU A N 1
ATOM 802 C CA . LEU A 1 101 ? -7.423 18.335 0.959 1.00 91.00 101 LEU A CA 1
ATOM 803 C C . LEU A 1 101 ? -7.120 18.791 2.389 1.00 91.00 101 LEU A C 1
ATOM 805 O O . LEU A 1 101 ? -6.228 18.245 3.031 1.00 91.00 101 LEU A O 1
ATOM 809 N N . THR A 1 102 ? -7.868 19.772 2.894 1.00 89.94 102 THR A N 1
ATOM 810 C CA . THR A 1 102 ? -7.607 20.368 4.211 1.00 89.94 102 THR A CA 1
ATOM 811 C C . THR A 1 102 ? -7.789 19.355 5.339 1.00 89.94 102 THR A C 1
ATOM 813 O O . THR A 1 102 ? -6.965 19.291 6.249 1.00 89.94 102 THR A O 1
ATOM 816 N N . GLY A 1 103 ? -8.847 18.541 5.267 1.00 89.56 103 GLY A N 1
ATOM 817 C CA . GLY A 1 103 ? -9.147 17.532 6.283 1.00 89.56 103 GLY A CA 1
ATOM 818 C C . GLY A 1 103 ? -8.112 16.409 6.307 1.00 89.56 103 GLY A C 1
ATOM 819 O O . GLY A 1 103 ? -7.609 16.063 7.374 1.00 89.56 103 GLY A O 1
ATOM 820 N N . THR A 1 104 ? -7.743 15.881 5.138 1.00 92.00 104 THR A N 1
ATOM 821 C CA . THR A 1 104 ? -6.723 14.831 5.029 1.00 92.00 104 THR A CA 1
ATOM 822 C C . THR A 1 104 ? -5.342 15.360 5.404 1.00 92.00 104 THR A C 1
ATOM 824 O O . THR A 1 104 ? -4.625 14.681 6.127 1.00 92.00 104 THR A O 1
ATOM 827 N N . HIS A 1 105 ? -4.991 16.590 5.019 1.00 91.31 105 HIS A N 1
ATOM 828 C CA . HIS A 1 105 ? -3.750 17.232 5.456 1.00 91.31 105 HIS A CA 1
ATOM 829 C C . HIS A 1 105 ? -3.665 17.311 6.988 1.00 91.31 105 HIS A C 1
ATOM 831 O O . HIS A 1 105 ? -2.669 16.888 7.570 1.00 91.31 105 HIS A O 1
ATOM 837 N N . ALA A 1 106 ? -4.719 17.797 7.653 1.00 90.06 106 ALA A N 1
ATOM 838 C CA . ALA A 1 106 ? -4.759 17.871 9.113 1.00 90.06 106 ALA A CA 1
ATOM 839 C C . ALA A 1 106 ? -4.667 16.482 9.771 1.00 90.06 106 ALA A C 1
ATOM 841 O O . ALA A 1 106 ? -3.951 16.318 10.757 1.00 90.06 106 ALA A O 1
ATOM 842 N N . LEU A 1 107 ? -5.342 15.476 9.203 1.00 91.56 107 LEU A N 1
ATOM 843 C CA . LEU A 1 107 ? -5.265 14.088 9.666 1.00 91.56 107 LEU A CA 1
ATOM 844 C C . LEU A 1 107 ? -3.838 13.537 9.571 1.00 91.56 107 LEU A C 1
ATOM 846 O O . LEU A 1 107 ? -3.331 12.983 10.540 1.00 91.56 107 LEU A O 1
ATOM 850 N N . VAL A 1 108 ? -3.186 13.705 8.422 1.00 90.62 108 VAL A N 1
ATOM 851 C CA . VAL A 1 108 ? -1.821 13.220 8.186 1.00 90.62 108 VAL A CA 1
ATOM 852 C C . VAL A 1 108 ? -0.837 13.900 9.131 1.00 90.62 108 VAL A C 1
ATOM 854 O O . VAL A 1 108 ? -0.011 13.233 9.749 1.00 90.62 108 VAL A O 1
ATOM 857 N N . GLN A 1 109 ? -0.967 15.216 9.316 1.00 88.38 109 GLN A N 1
ATOM 858 C CA . GLN A 1 109 ? -0.178 15.932 10.313 1.00 88.38 109 GLN A CA 1
ATOM 859 C C . GLN A 1 109 ? -0.411 15.376 11.719 1.00 88.38 109 GLN A C 1
ATOM 861 O O . GLN A 1 109 ? 0.562 15.150 12.430 1.00 88.38 109 GLN A O 1
ATOM 866 N N . ALA A 1 110 ? -1.658 15.116 12.115 1.00 89.31 110 ALA A N 1
ATOM 867 C CA . ALA A 1 110 ? -1.960 14.548 13.426 1.00 89.31 110 ALA A CA 1
ATOM 868 C C . ALA A 1 110 ? -1.316 13.165 13.623 1.00 89.31 110 ALA A C 1
ATOM 870 O O . ALA A 1 110 ? -0.695 12.951 14.659 1.00 89.31 110 ALA A O 1
ATOM 871 N N . ILE A 1 111 ? -1.371 12.280 12.617 1.00 90.06 111 ILE A N 1
ATOM 872 C CA . ILE A 1 111 ? -0.715 10.958 12.652 1.00 90.06 111 ILE A CA 1
ATOM 873 C C . ILE A 1 111 ? 0.782 11.107 12.908 1.00 90.06 111 ILE A C 1
ATOM 875 O O . ILE A 1 111 ? 1.323 10.442 13.781 1.00 90.06 111 ILE A O 1
ATOM 879 N N . PHE A 1 112 ? 1.455 12.021 12.210 1.00 85.81 112 PHE A N 1
ATOM 880 C CA . PHE A 1 112 ? 2.894 12.200 12.390 1.00 85.81 112 PHE A CA 1
ATOM 881 C C . PHE A 1 112 ? 3.307 12.776 13.749 1.00 85.81 112 PHE A C 1
ATOM 883 O O . PHE A 1 112 ? 4.453 12.601 14.154 1.00 85.81 112 PHE A O 1
ATOM 890 N N . HIS A 1 113 ? 2.405 13.469 14.445 1.00 86.75 113 HIS A N 1
ATOM 891 C CA . HIS A 1 113 ? 2.642 13.941 15.815 1.00 86.75 113 HIS A CA 1
ATOM 892 C C . HIS A 1 113 ? 2.135 12.948 16.863 1.00 86.75 113 HIS A C 1
ATOM 894 O O . HIS A 1 113 ? 2.273 13.195 18.062 1.00 86.75 113 HIS A O 1
ATOM 900 N N . ALA A 1 114 ? 1.516 11.854 16.427 1.00 88.00 114 ALA A N 1
ATOM 901 C CA . ALA A 1 114 ? 0.967 10.868 17.318 1.00 88.00 114 ALA A CA 1
ATOM 902 C C . ALA A 1 114 ? 2.058 9.939 17.854 1.00 88.00 114 ALA A C 1
ATOM 904 O O . ALA A 1 114 ? 3.055 9.620 17.196 1.00 88.00 114 ALA A O 1
ATOM 905 N N . HIS A 1 115 ? 1.816 9.481 19.072 1.00 86.06 115 HIS A N 1
ATOM 906 C CA . HIS A 1 115 ? 2.614 8.477 19.738 1.00 86.06 115 HIS A CA 1
ATOM 907 C C . HIS A 1 115 ? 1.675 7.355 20.132 1.00 86.06 115 HIS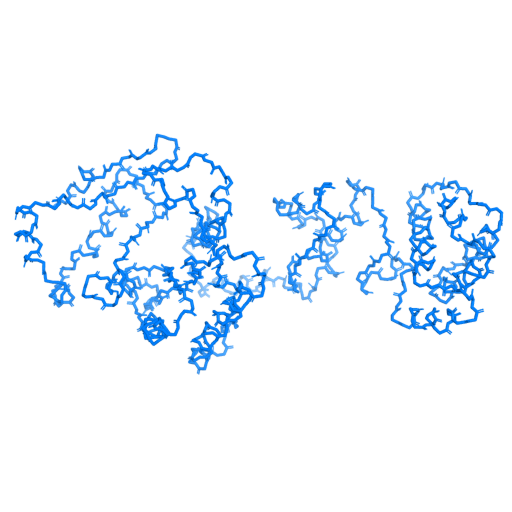 A C 1
ATOM 909 O O . HIS A 1 115 ? 0.815 7.548 20.991 1.00 86.06 115 HIS A O 1
ATOM 915 N N . SER A 1 116 ? 1.862 6.209 19.495 1.00 85.06 116 SER A N 1
ATOM 916 C CA . SER A 1 116 ? 1.122 5.004 19.803 1.00 85.06 116 SER A CA 1
ATOM 917 C C . SER A 1 116 ? 1.363 4.555 21.243 1.00 85.06 116 SER A C 1
ATOM 919 O O . SER A 1 116 ? 2.383 4.873 21.871 1.00 85.06 116 SER A O 1
ATOM 921 N N . TRP A 1 117 ? 0.428 3.757 21.746 1.00 83.50 117 TRP A N 1
ATOM 922 C CA . TRP A 1 117 ? 0.515 3.111 23.049 1.00 83.50 117 TRP A CA 1
ATOM 923 C C . TRP A 1 117 ? 1.714 2.158 23.152 1.00 83.50 117 TRP A C 1
ATOM 925 O O . TRP A 1 117 ? 2.205 1.888 24.250 1.00 83.50 117 TRP A O 1
ATOM 935 N N . ARG A 1 118 ? 2.225 1.671 22.011 1.00 78.12 118 ARG A N 1
ATOM 936 C CA . ARG A 1 118 ? 3.386 0.787 21.968 1.00 78.12 118 ARG A CA 1
ATOM 937 C C . ARG A 1 118 ? 4.668 1.551 22.260 1.00 78.12 118 ARG A C 1
ATOM 939 O O . ARG A 1 118 ? 5.011 2.544 21.618 1.00 78.12 118 ARG A O 1
ATOM 946 N N . ASN A 1 119 ? 5.414 1.010 23.213 1.00 74.19 119 ASN A N 1
ATOM 947 C CA . ASN A 1 119 ? 6.718 1.502 23.611 1.00 74.19 119 ASN A CA 1
ATOM 948 C C . ASN A 1 119 ? 7.778 0.454 23.262 1.00 74.19 119 ASN A C 1
ATOM 950 O O . ASN A 1 119 ? 7.656 -0.711 23.645 1.00 74.19 119 ASN A O 1
ATOM 954 N N . ARG A 1 120 ? 8.815 0.871 22.538 1.00 69.44 120 ARG A N 1
ATOM 955 C CA . ARG A 1 120 ? 9.993 0.057 22.252 1.00 69.44 120 ARG A CA 1
ATOM 956 C C . ARG A 1 120 ? 11.218 0.803 22.761 1.00 69.44 120 ARG A C 1
ATOM 958 O O . ARG A 1 120 ? 11.476 1.924 22.339 1.00 69.44 120 ARG A O 1
ATOM 965 N N . ASP A 1 121 ? 11.945 0.187 23.690 1.00 72.94 121 ASP A N 1
ATOM 966 C CA . ASP A 1 121 ? 13.201 0.717 24.239 1.00 72.94 121 ASP A CA 1
ATOM 967 C C . ASP A 1 121 ? 13.093 2.152 24.805 1.00 72.94 121 ASP A C 1
ATOM 969 O O . ASP A 1 121 ? 14.021 2.953 24.719 1.00 72.94 121 ASP A O 1
ATOM 973 N N . GLY A 1 122 ? 11.939 2.495 25.391 1.00 74.19 122 GLY A N 1
ATOM 974 C CA . GLY A 1 122 ? 11.677 3.817 25.969 1.00 74.19 122 GLY A CA 1
ATOM 975 C C . GLY A 1 122 ? 11.167 4.860 24.968 1.00 74.19 122 GLY A C 1
ATOM 976 O O . GLY A 1 122 ? 10.874 5.984 25.378 1.00 74.19 122 GLY A O 1
ATOM 977 N N . GLN A 1 123 ? 11.017 4.507 23.688 1.00 75.19 123 GLN A N 1
ATOM 978 C CA . GLN A 1 123 ? 10.446 5.366 22.655 1.00 75.19 123 GLN A CA 1
ATOM 979 C C . GLN A 1 123 ? 9.050 4.891 22.253 1.00 75.19 123 GLN A C 1
ATOM 981 O O . GLN A 1 123 ? 8.828 3.724 21.921 1.00 75.19 123 GLN A O 1
ATOM 986 N N . ARG A 1 124 ? 8.093 5.822 22.251 1.00 79.00 124 ARG A N 1
ATOM 987 C CA . ARG A 1 124 ? 6.766 5.561 21.692 1.00 79.00 124 ARG A CA 1
ATOM 988 C C . ARG A 1 124 ? 6.837 5.588 20.174 1.00 79.00 124 ARG A C 1
ATOM 990 O O . ARG A 1 124 ? 7.399 6.519 19.599 1.00 79.00 124 ARG A O 1
ATOM 997 N N . LEU A 1 125 ? 6.253 4.579 19.542 1.00 83.31 125 LEU A N 1
ATOM 998 C CA . LEU A 1 125 ? 6.228 4.474 18.086 1.00 83.31 125 LEU A CA 1
ATOM 999 C C . LEU A 1 125 ? 5.176 5.421 17.508 1.00 83.31 125 LEU A C 1
ATOM 1001 O O . LEU A 1 125 ? 4.168 5.683 18.157 1.00 83.31 125 LEU A O 1
ATOM 1005 N N . THR A 1 126 ? 5.385 5.909 16.292 1.00 86.00 126 THR A N 1
ATOM 1006 C CA . THR A 1 126 ? 4.391 6.706 15.561 1.00 86.00 126 THR A CA 1
ATOM 1007 C C . THR A 1 126 ? 3.721 5.817 14.515 1.00 86.00 126 THR A C 1
ATOM 1009 O O . THR A 1 126 ? 4.450 5.110 13.813 1.00 86.00 126 THR A O 1
ATOM 1012 N N . PRO A 1 127 ? 2.380 5.841 14.384 1.00 89.44 127 PRO A N 1
ATOM 1013 C CA . PRO A 1 127 ? 1.692 5.068 13.358 1.00 89.44 127 PRO A CA 1
ATOM 1014 C C . PRO A 1 127 ? 2.197 5.429 11.959 1.00 89.44 127 PRO A C 1
ATOM 1016 O O . PRO A 1 127 ? 2.345 6.608 11.624 1.00 89.44 127 PRO A O 1
ATOM 1019 N N . GLU A 1 128 ? 2.448 4.425 11.126 1.00 89.19 128 GLU A N 1
ATOM 1020 C CA . GLU A 1 128 ? 2.920 4.654 9.766 1.00 89.19 128 GLU A CA 1
ATOM 1021 C C . GLU A 1 128 ? 1.739 4.917 8.818 1.00 89.19 128 GLU A C 1
ATOM 1023 O O . GLU A 1 128 ? 0.845 4.075 8.710 1.00 89.19 128 GLU A O 1
ATOM 1028 N N . PRO A 1 129 ? 1.681 6.062 8.113 1.00 91.25 129 PRO A N 1
ATOM 1029 C CA . PRO A 1 129 ? 0.595 6.321 7.181 1.00 91.25 129 PRO A CA 1
ATOM 1030 C C . PRO A 1 129 ? 0.830 5.631 5.831 1.00 91.25 129 PRO A C 1
ATOM 1032 O O . PRO A 1 129 ? 1.888 5.760 5.215 1.00 91.25 129 PRO A O 1
ATOM 1035 N N . ARG A 1 130 ? -0.212 4.974 5.323 1.00 93.94 130 ARG A N 1
ATOM 1036 C CA . ARG A 1 130 ? -0.339 4.523 3.930 1.00 93.94 130 ARG A CA 1
ATOM 1037 C C . ARG A 1 130 ? -1.579 5.161 3.320 1.00 93.94 130 ARG A C 1
ATOM 1039 O O . ARG A 1 130 ? -2.544 5.449 4.017 1.00 93.94 130 ARG A O 1
ATOM 1046 N N . PHE A 1 131 ? -1.573 5.391 2.020 1.00 95.31 131 PHE A N 1
ATOM 1047 C CA . PHE A 1 131 ? -2.572 6.184 1.319 1.00 95.31 131 PHE A CA 1
ATOM 1048 C C . PHE A 1 131 ? -3.286 5.331 0.283 1.00 95.31 131 PHE A C 1
ATOM 1050 O O . PHE A 1 131 ? -2.714 4.961 -0.740 1.00 95.31 131 PHE A O 1
ATOM 1057 N N . LEU A 1 132 ? -4.563 5.055 0.522 1.00 95.81 132 LEU A N 1
ATOM 1058 C CA . LEU A 1 132 ? -5.416 4.392 -0.453 1.00 95.81 132 LEU A CA 1
ATOM 1059 C C . LEU A 1 132 ? -6.254 5.437 -1.185 1.00 95.81 132 LEU A C 1
ATOM 1061 O O . LEU A 1 132 ? -7.224 5.980 -0.654 1.00 95.81 132 LEU A O 1
ATOM 1065 N N . VAL A 1 133 ? -5.895 5.704 -2.433 1.00 95.44 133 VAL A N 1
ATOM 1066 C CA . VAL A 1 133 ? -6.624 6.632 -3.289 1.00 95.44 133 VAL A CA 1
ATOM 1067 C C . VAL A 1 133 ? -7.773 5.888 -3.954 1.00 95.44 133 VAL A C 1
ATOM 1069 O O . VAL A 1 133 ? -7.574 5.136 -4.911 1.00 95.44 133 VAL A O 1
ATOM 1072 N N . SER A 1 134 ? -8.976 6.074 -3.415 1.00 92.94 134 SER A N 1
ATOM 1073 C CA . SER A 1 134 ? -10.167 5.323 -3.807 1.00 92.94 134 SER A CA 1
ATOM 1074 C C . SER A 1 134 ? -11.463 6.065 -3.434 1.00 92.94 134 SER A C 1
ATOM 1076 O O . SER A 1 134 ? -11.485 6.785 -2.434 1.00 92.94 134 SER A O 1
ATOM 1078 N N . PRO A 1 135 ? -12.558 5.888 -4.196 1.00 91.00 135 PRO A N 1
ATOM 1079 C CA . PRO A 1 135 ? -12.603 5.226 -5.496 1.00 91.00 135 PRO A CA 1
ATOM 1080 C C . PRO A 1 135 ? -12.202 6.193 -6.615 1.00 91.00 135 PRO A C 1
ATOM 1082 O O . PRO A 1 135 ? -12.743 7.293 -6.733 1.00 91.00 135 PRO A O 1
ATOM 1085 N N . ILE A 1 136 ? -11.273 5.787 -7.482 1.00 90.12 136 ILE A N 1
ATOM 1086 C CA . ILE A 1 136 ? -10.994 6.544 -8.710 1.00 90.12 136 ILE A CA 1
ATOM 1087 C C . ILE A 1 136 ? -12.126 6.267 -9.701 1.00 90.12 136 ILE A C 1
ATOM 1089 O O . ILE A 1 136 ? -12.389 5.099 -9.990 1.00 90.12 136 ILE A O 1
ATOM 1093 N N . PRO A 1 137 ? -12.799 7.292 -10.252 1.00 85.69 137 PRO A N 1
ATOM 1094 C CA . PRO A 1 137 ? -13.847 7.079 -11.236 1.00 85.69 137 PRO A CA 1
ATOM 1095 C C . PRO A 1 137 ? -13.344 6.209 -12.389 1.00 85.69 137 PRO A C 1
ATOM 1097 O O . PRO A 1 137 ? -12.307 6.514 -12.985 1.00 85.69 137 PRO A O 1
ATOM 1100 N N . ALA A 1 138 ? -14.107 5.170 -12.732 1.00 79.00 138 ALA A N 1
ATOM 1101 C CA . ALA A 1 138 ? -13.880 4.334 -13.908 1.00 79.00 138 ALA A CA 1
ATOM 1102 C C . ALA A 1 138 ? -14.232 5.122 -15.188 1.00 79.00 138 ALA A C 1
ATOM 1104 O O . ALA A 1 138 ? -15.184 4.829 -15.906 1.00 79.00 138 ALA A O 1
ATOM 1105 N N . SER A 1 139 ? -13.506 6.212 -15.438 1.00 75.81 139 SER A N 1
ATOM 1106 C CA . SER A 1 139 ? -13.689 7.048 -16.619 1.00 75.81 139 SER A CA 1
ATOM 1107 C C . SER A 1 139 ? -13.099 6.350 -17.838 1.00 75.81 139 SER A C 1
ATOM 1109 O O . SER A 1 139 ? -11.966 5.871 -17.781 1.00 75.81 139 SER A O 1
ATOM 1111 N N . ARG A 1 140 ? -13.828 6.370 -18.961 1.00 70.19 140 ARG A N 1
ATOM 1112 C CA . ARG A 1 140 ? -13.319 5.923 -20.270 1.00 70.19 140 ARG A CA 1
ATOM 1113 C C . ARG A 1 140 ? -12.223 6.835 -20.827 1.00 70.19 140 ARG A C 1
ATOM 1115 O O . ARG A 1 140 ? -11.530 6.430 -21.749 1.00 70.19 140 ARG A O 1
ATOM 1122 N N . ALA A 1 141 ? -12.075 8.047 -20.285 1.00 80.56 141 ALA A N 1
ATOM 1123 C CA . ALA A 1 141 ? -11.017 8.984 -20.645 1.00 80.56 141 ALA A CA 1
ATOM 1124 C C . ALA A 1 141 ? -9.803 8.798 -19.708 1.00 80.56 141 ALA A C 1
ATOM 1126 O O . ALA A 1 141 ? -9.893 9.191 -18.536 1.00 80.56 141 ALA A O 1
ATOM 1127 N N . PRO A 1 142 ? -8.669 8.248 -20.193 1.00 79.81 142 PRO A N 1
ATOM 1128 C CA . PRO A 1 142 ? -7.481 7.985 -19.371 1.00 79.81 142 PRO A CA 1
ATOM 1129 C C . PRO A 1 142 ? -6.920 9.243 -18.698 1.00 79.81 142 PRO A C 1
ATOM 1131 O O . PRO A 1 142 ? -6.445 9.195 -17.566 1.00 79.81 142 PRO A O 1
ATOM 1134 N N . GLU A 1 143 ? -7.054 10.393 -19.358 1.00 83.88 143 GLU A N 1
ATOM 1135 C CA . GLU A 1 143 ? -6.619 11.707 -18.870 1.00 83.88 143 GLU A CA 1
ATOM 1136 C C . GLU A 1 143 ? -7.269 12.086 -17.533 1.00 83.88 143 GLU A C 1
ATOM 1138 O O . GLU A 1 143 ? -6.623 12.659 -16.655 1.00 83.88 143 GLU A O 1
ATOM 1143 N N . VAL A 1 144 ? -8.543 11.727 -17.339 1.00 81.50 144 VAL A N 1
ATOM 1144 C CA . VAL A 1 144 ? -9.276 12.024 -16.101 1.00 81.50 144 VAL A CA 1
ATOM 1145 C C . VAL A 1 144 ? -8.705 11.217 -14.939 1.00 81.50 144 VAL A C 1
ATOM 1147 O O . VAL A 1 144 ? -8.502 11.770 -13.858 1.00 81.50 144 VAL A O 1
ATOM 1150 N N . GLN A 1 145 ? -8.408 9.935 -15.161 1.00 83.44 145 GLN A N 1
ATOM 1151 C CA . GLN A 1 145 ? -7.788 9.084 -14.144 1.00 83.44 145 GLN A CA 1
ATOM 1152 C C . GLN A 1 145 ? -6.373 9.571 -13.822 1.00 83.44 145 GLN A C 1
ATOM 1154 O O . GLN A 1 145 ? -6.025 9.724 -12.650 1.00 83.44 145 GLN A O 1
ATOM 1159 N N . GLN A 1 146 ? -5.585 9.891 -14.853 1.00 88.06 146 GLN A N 1
ATOM 1160 C CA . GLN A 1 146 ? -4.220 10.379 -14.689 1.00 88.06 146 GLN A CA 1
ATOM 1161 C C . GLN A 1 146 ? -4.174 11.695 -13.909 1.00 88.06 146 GLN A C 1
ATOM 1163 O O . GLN A 1 146 ? -3.340 11.853 -13.021 1.00 88.06 146 GLN A O 1
ATOM 1168 N N . ARG A 1 147 ? -5.118 12.611 -14.157 1.00 90.19 147 ARG A N 1
ATOM 1169 C CA . ARG A 1 147 ? -5.242 13.867 -13.407 1.00 90.19 147 ARG A CA 1
ATOM 1170 C C . ARG A 1 147 ? -5.425 13.636 -11.907 1.00 90.19 147 ARG A C 1
ATOM 1172 O O . ARG A 1 147 ? -4.801 14.330 -11.109 1.00 90.19 147 ARG A O 1
ATOM 1179 N N . TYR A 1 148 ? -6.282 12.693 -11.512 1.00 90.81 148 TYR A N 1
ATOM 1180 C CA . TYR A 1 148 ? -6.489 12.391 -10.093 1.00 90.81 148 TYR A CA 1
ATOM 1181 C C . TYR A 1 148 ? -5.288 11.671 -9.479 1.00 90.81 148 TYR A C 1
ATOM 1183 O O . TYR A 1 148 ? -4.932 11.979 -8.345 1.00 90.81 148 TYR A O 1
ATOM 1191 N N . ARG A 1 149 ? -4.621 10.784 -10.229 1.00 91.19 149 ARG A N 1
ATOM 1192 C CA . ARG A 1 149 ? -3.379 10.137 -9.781 1.00 91.19 149 ARG A CA 1
ATOM 1193 C C . ARG A 1 149 ? -2.276 11.151 -9.505 1.00 91.19 149 ARG A C 1
ATOM 1195 O O . ARG A 1 149 ? -1.765 11.187 -8.393 1.00 91.19 149 ARG A O 1
ATOM 1202 N N . LEU A 1 150 ? -1.975 12.018 -10.475 1.00 92.31 150 LEU A N 1
ATOM 1203 C CA . LEU A 1 150 ? -0.953 13.059 -10.335 1.00 92.31 150 LEU A CA 1
ATOM 1204 C C . LEU A 1 150 ? -1.251 13.991 -9.160 1.00 92.31 150 LEU A C 1
ATOM 1206 O O . LEU A 1 150 ? -0.367 14.262 -8.358 1.00 92.31 150 LEU A O 1
ATOM 1210 N N . ARG A 1 151 ? -2.512 14.415 -9.010 1.00 94.00 151 ARG A N 1
ATOM 1211 C CA . ARG A 1 151 ? -2.930 15.251 -7.881 1.00 94.00 151 ARG A CA 1
ATOM 1212 C C . ARG A 1 151 ? -2.743 14.551 -6.534 1.00 94.00 151 ARG A C 1
ATOM 1214 O O . ARG A 1 151 ? -2.314 15.185 -5.580 1.00 94.00 151 ARG A O 1
ATOM 1221 N N . ALA A 1 152 ? -3.092 13.270 -6.430 1.00 94.19 152 ALA A N 1
ATOM 1222 C CA . ALA A 1 152 ? -2.910 12.530 -5.185 1.00 94.19 152 ALA A CA 1
ATOM 1223 C C . ALA A 1 152 ? -1.426 12.359 -4.835 1.00 94.19 152 ALA A C 1
ATOM 1225 O O . ALA A 1 152 ? -1.069 12.548 -3.676 1.00 94.19 152 ALA A O 1
ATOM 1226 N N . ILE A 1 153 ? -0.582 12.059 -5.831 1.00 94.00 153 ILE A N 1
ATOM 1227 C CA . ILE A 1 153 ? 0.877 11.996 -5.661 1.00 94.00 153 ILE A CA 1
ATOM 1228 C C . ILE A 1 153 ? 1.384 13.343 -5.157 1.00 94.00 153 ILE A C 1
ATOM 1230 O O . ILE A 1 153 ? 2.003 13.385 -4.106 1.00 94.00 153 ILE A O 1
ATOM 1234 N N . GLU A 1 154 ? 1.044 14.443 -5.832 1.00 93.75 154 GLU A N 1
ATOM 1235 C CA . GLU A 1 154 ? 1.430 15.798 -5.425 1.00 93.75 154 GLU A CA 1
ATOM 1236 C C . GLU A 1 154 ? 1.040 16.103 -3.970 1.00 93.75 154 GLU A C 1
ATOM 1238 O O . GLU A 1 154 ? 1.856 16.594 -3.191 1.00 93.75 154 GLU A O 1
ATOM 1243 N N . TRP A 1 155 ? -0.199 15.796 -3.578 1.00 94.19 155 TRP A N 1
ATOM 1244 C CA . TRP A 1 155 ? -0.678 16.053 -2.220 1.00 94.19 155 TRP A CA 1
ATOM 1245 C C . TRP A 1 155 ? 0.101 15.261 -1.180 1.00 94.19 155 TRP A C 1
ATOM 1247 O O . TRP A 1 155 ? 0.558 15.839 -0.197 1.00 94.19 155 TRP A O 1
ATOM 1257 N N . VAL A 1 156 ? 0.288 13.964 -1.412 1.00 93.19 156 VAL A N 1
ATOM 1258 C CA . VAL A 1 156 ? 1.026 13.098 -0.493 1.00 93.19 156 VAL A CA 1
ATOM 1259 C C . VAL A 1 156 ? 2.496 13.501 -0.430 1.00 93.19 156 VAL A C 1
ATOM 1261 O O . VAL A 1 156 ? 3.016 13.631 0.673 1.00 93.19 156 VAL A O 1
ATOM 1264 N N . SER A 1 157 ? 3.142 13.803 -1.560 1.00 91.12 157 SER A N 1
ATOM 1265 C CA . SER A 1 157 ? 4.509 14.340 -1.589 1.00 91.12 157 SER A CA 1
ATOM 1266 C C . SER A 1 157 ? 4.639 15.582 -0.714 1.00 91.12 157 SER A C 1
ATOM 1268 O O . SER A 1 157 ? 5.546 15.669 0.109 1.00 91.12 157 SER A O 1
ATOM 1270 N N . ASN A 1 158 ? 3.697 16.522 -0.832 1.00 90.06 158 ASN A N 1
ATOM 1271 C CA . ASN A 1 158 ? 3.693 17.736 -0.020 1.00 90.06 158 ASN A CA 1
ATOM 1272 C C . ASN A 1 158 ? 3.518 17.430 1.475 1.00 90.06 158 ASN A C 1
ATOM 1274 O O . ASN A 1 158 ? 4.150 18.068 2.315 1.00 90.06 158 ASN A O 1
ATOM 1278 N N . TRP A 1 159 ? 2.679 16.452 1.825 1.00 90.31 159 TRP A N 1
ATOM 1279 C CA . TRP A 1 159 ? 2.479 16.043 3.217 1.00 90.31 159 TRP A CA 1
ATOM 1280 C C . TRP A 1 159 ? 3.722 15.372 3.812 1.00 90.31 159 TRP A C 1
ATOM 1282 O O . TRP A 1 159 ? 4.069 15.652 4.960 1.00 90.31 159 TRP A O 1
ATOM 1292 N N . LEU A 1 160 ? 4.406 14.528 3.034 1.00 86.38 160 LEU A N 1
ATOM 1293 C CA . LEU A 1 160 ? 5.631 13.836 3.445 1.00 86.38 160 LEU A CA 1
ATOM 1294 C C . LEU A 1 160 ? 6.828 14.791 3.557 1.00 86.38 160 LEU A C 1
ATOM 1296 O O . LEU A 1 160 ? 7.568 14.729 4.539 1.00 86.38 160 LEU A O 1
ATOM 1300 N N . ALA A 1 161 ? 6.978 15.734 2.622 1.00 83.44 161 ALA A N 1
ATOM 1301 C CA . ALA A 1 161 ? 8.083 16.698 2.613 1.00 83.44 161 ALA A CA 1
ATOM 1302 C C . ALA A 1 161 ? 8.129 17.572 3.881 1.00 83.44 161 ALA A C 1
ATOM 1304 O O . ALA A 1 161 ? 9.201 17.919 4.381 1.00 83.44 161 ALA A O 1
ATOM 1305 N N . LEU A 1 162 ? 6.969 17.901 4.463 1.00 71.62 162 LEU A N 1
ATOM 1306 C CA . LEU A 1 162 ? 6.897 18.635 5.733 1.00 71.62 162 LEU A CA 1
ATOM 1307 C C . LEU A 1 162 ? 7.514 17.864 6.913 1.00 71.62 162 LEU A C 1
ATOM 1309 O O . LEU A 1 162 ? 7.871 18.483 7.919 1.00 71.62 162 LEU A O 1
ATOM 1313 N N . MET A 1 163 ? 7.628 16.538 6.806 1.00 68.88 163 MET A N 1
ATOM 1314 C CA . MET A 1 163 ? 8.146 15.648 7.849 1.00 68.88 163 MET A CA 1
ATOM 1315 C C . MET A 1 163 ? 9.605 15.279 7.667 1.00 68.88 163 MET A C 1
ATOM 1317 O O . MET A 1 163 ? 10.314 15.125 8.659 1.00 68.88 163 MET A O 1
ATOM 1321 N N . GLU A 1 164 ? 10.072 15.177 6.429 1.00 65.94 164 GLU A N 1
ATOM 1322 C CA . GLU A 1 164 ? 11.478 14.910 6.132 1.00 65.94 164 GLU A CA 1
ATOM 1323 C C . GLU A 1 164 ? 12.389 16.014 6.687 1.00 65.94 164 GLU A C 1
ATOM 1325 O O . GLU A 1 164 ? 13.430 15.734 7.267 1.00 65.94 164 GLU A O 1
ATOM 1330 N N . ASN A 1 165 ? 11.903 17.259 6.700 1.00 59.94 165 ASN A N 1
ATOM 1331 C CA . ASN A 1 165 ? 12.561 18.381 7.376 1.00 59.94 165 ASN A CA 1
ATOM 1332 C C . ASN A 1 165 ? 12.666 18.234 8.912 1.00 59.94 165 ASN A C 1
ATOM 1334 O O . ASN A 1 165 ? 13.367 19.018 9.551 1.00 59.94 165 ASN A O 1
ATOM 1338 N N . ARG A 1 166 ? 11.948 17.282 9.527 1.00 57.44 166 ARG A N 1
ATOM 1339 C CA . ARG A 1 166 ? 11.950 17.032 10.981 1.00 57.44 166 ARG A CA 1
ATOM 1340 C C . ARG A 1 166 ? 12.622 15.724 11.385 1.00 57.44 166 ARG A C 1
ATOM 1342 O O . ARG A 1 166 ? 13.051 15.616 12.533 1.00 57.44 166 ARG A O 1
ATOM 1349 N N . ARG A 1 167 ? 12.701 14.731 10.494 1.00 59.50 167 ARG A N 1
ATOM 1350 C CA . ARG A 1 167 ? 13.469 13.506 10.743 1.00 59.50 167 ARG A CA 1
ATOM 1351 C C . ARG A 1 167 ? 14.952 13.841 10.585 1.00 59.50 167 ARG A C 1
ATOM 1353 O O . ARG A 1 167 ? 15.379 14.325 9.545 1.00 59.50 167 ARG A O 1
ATOM 1360 N N . GLN A 1 168 ? 15.732 13.640 11.645 1.00 51.44 168 GLN A N 1
ATOM 1361 C CA . GLN A 1 168 ? 17.191 13.742 11.577 1.00 51.44 168 GLN A CA 1
ATOM 1362 C C . GLN A 1 168 ? 17.745 12.791 10.498 1.00 51.44 168 GLN A C 1
ATOM 1364 O O . GLN A 1 168 ? 17.118 11.782 10.184 1.00 51.44 168 GLN A O 1
ATOM 1369 N N . GLN A 1 169 ? 18.912 13.157 9.960 1.00 45.72 169 GLN A N 1
ATOM 1370 C CA . GLN A 1 169 ? 19.586 12.744 8.713 1.00 45.72 169 GLN A CA 1
ATOM 1371 C C . GLN A 1 169 ? 19.748 11.232 8.398 1.00 45.72 169 GLN A C 1
ATOM 1373 O O . GLN A 1 169 ? 20.376 10.915 7.394 1.00 45.72 169 GLN A O 1
ATOM 1378 N N . ASP A 1 170 ? 19.174 10.313 9.178 1.00 41.78 170 ASP A N 1
ATOM 1379 C CA . ASP A 1 170 ? 19.377 8.858 9.052 1.00 41.78 170 ASP A CA 1
ATOM 1380 C C . ASP A 1 170 ? 18.153 8.068 8.539 1.00 41.78 170 ASP A C 1
A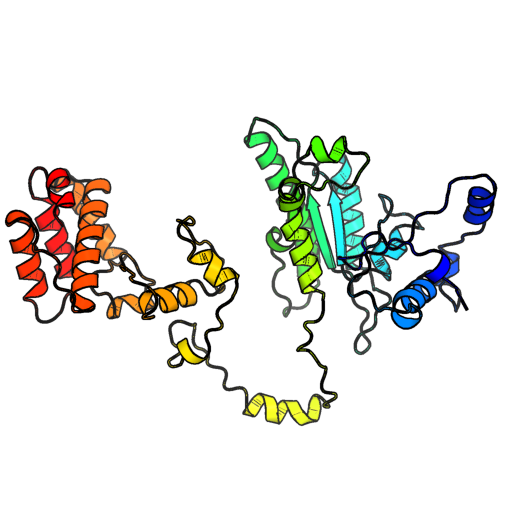TOM 1382 O O . ASP A 1 170 ? 18.220 6.845 8.409 1.00 41.78 170 ASP A O 1
ATOM 1386 N N . ALA A 1 171 ? 17.030 8.722 8.221 1.00 50.66 171 ALA A N 1
ATOM 1387 C CA . ALA A 1 171 ? 15.881 8.054 7.600 1.00 50.66 171 ALA A CA 1
ATOM 1388 C C . ALA A 1 171 ? 15.899 8.250 6.077 1.00 50.66 171 ALA A C 1
ATOM 1390 O O . ALA A 1 171 ? 15.931 9.383 5.600 1.00 50.66 171 ALA A O 1
ATOM 1391 N N . SER A 1 172 ? 15.856 7.153 5.316 1.00 52.69 172 SER A N 1
ATOM 1392 C CA . SER A 1 172 ? 15.644 7.184 3.866 1.00 52.69 172 SER A CA 1
ATOM 1393 C C . SER A 1 172 ? 14.382 7.977 3.510 1.00 52.69 172 SER A C 1
ATOM 1395 O O . SER A 1 172 ? 13.365 7.885 4.208 1.00 52.69 172 SER A O 1
ATOM 1397 N N . SER A 1 173 ? 14.451 8.748 2.421 1.00 60.84 173 SER A N 1
ATOM 1398 C CA . SER A 1 173 ? 13.306 9.487 1.892 1.00 60.84 173 SER A CA 1
ATOM 1399 C C . SER A 1 173 ? 12.161 8.521 1.601 1.00 60.84 173 SER A C 1
ATOM 1401 O O . SER A 1 173 ? 12.336 7.523 0.898 1.00 60.84 173 SER A O 1
ATOM 1403 N N . ILE A 1 174 ? 10.983 8.775 2.180 1.00 66.81 174 ILE A N 1
ATOM 1404 C CA . ILE A 1 174 ? 9.793 7.984 1.856 1.00 66.81 174 ILE A CA 1
ATOM 1405 C C . ILE A 1 174 ? 9.312 8.459 0.493 1.00 66.81 174 ILE A C 1
ATOM 1407 O O . ILE A 1 174 ? 8.714 9.530 0.380 1.00 66.81 174 ILE A O 1
ATOM 1411 N N . GLU A 1 175 ? 9.544 7.648 -0.536 1.00 75.69 175 GLU A N 1
ATOM 1412 C CA . GLU A 1 175 ? 9.002 7.938 -1.855 1.00 75.69 175 GLU A CA 1
ATOM 1413 C C . GLU A 1 175 ? 7.467 7.803 -1.826 1.00 75.69 175 GLU A C 1
ATOM 1415 O O . GLU A 1 175 ? 6.946 6.766 -1.398 1.00 75.69 175 GLU A O 1
ATOM 1420 N N . PRO A 1 176 ? 6.711 8.810 -2.305 1.00 77.19 176 PRO A N 1
ATOM 1421 C CA . PRO A 1 176 ? 5.245 8.791 -2.322 1.00 77.19 176 PRO A CA 1
ATOM 1422 C C . PRO A 1 176 ? 4.672 7.528 -2.979 1.00 77.19 176 PRO A C 1
ATOM 1424 O O . PRO A 1 176 ? 3.655 6.991 -2.552 1.00 77.19 176 PRO A O 1
ATOM 1427 N N . GLU A 1 177 ? 5.357 7.016 -3.997 1.00 77.88 177 GLU A N 1
ATOM 1428 C CA . GLU A 1 177 ? 4.982 5.822 -4.759 1.00 77.88 177 GLU A CA 1
ATOM 1429 C C . GLU A 1 177 ? 5.001 4.532 -3.924 1.00 77.88 177 GLU A C 1
ATOM 1431 O O . GLU A 1 177 ? 4.344 3.561 -4.286 1.00 77.88 177 GLU A O 1
ATOM 1436 N N . GLU A 1 178 ? 5.720 4.503 -2.799 1.00 82.50 178 GLU A N 1
ATOM 1437 C CA . GLU A 1 178 ? 5.759 3.342 -1.903 1.00 82.50 178 GLU A CA 1
ATOM 1438 C C . GLU A 1 178 ? 4.573 3.301 -0.943 1.00 82.50 178 GLU A C 1
ATOM 1440 O O . GLU A 1 178 ? 4.177 2.231 -0.472 1.00 82.50 178 GLU A O 1
ATOM 1445 N N . VAL A 1 179 ? 4.024 4.470 -0.619 1.00 89.38 179 VAL A N 1
ATOM 1446 C CA . VAL A 1 179 ? 2.967 4.627 0.381 1.00 89.38 179 VAL A CA 1
ATOM 1447 C C . VAL A 1 179 ? 1.605 4.898 -0.238 1.00 89.38 179 VAL A C 1
ATOM 1449 O O . VAL A 1 179 ? 0.623 4.873 0.493 1.00 89.38 179 VAL A O 1
ATOM 1452 N N . ILE A 1 180 ? 1.512 5.134 -1.550 1.00 94.69 180 ILE A N 1
ATOM 1453 C CA . ILE A 1 180 ? 0.250 5.376 -2.256 1.00 94.69 180 ILE A CA 1
ATOM 1454 C C . ILE A 1 180 ? -0.147 4.159 -3.082 1.00 94.69 180 ILE A C 1
ATOM 1456 O O . ILE A 1 180 ? 0.640 3.634 -3.862 1.00 94.69 180 ILE A O 1
ATOM 1460 N N . HIS A 1 181 ? -1.418 3.782 -2.989 1.00 95.12 181 HIS A N 1
ATOM 1461 C CA . HIS A 1 181 ? -2.035 2.802 -3.870 1.00 95.12 181 HIS A CA 1
ATOM 1462 C C . HIS A 1 181 ? -3.353 3.326 -4.431 1.00 95.12 181 HIS A C 1
ATOM 1464 O O . HIS A 1 181 ? -4.076 4.077 -3.778 1.00 95.12 181 HIS A O 1
ATOM 1470 N N . PHE A 1 182 ? -3.669 2.932 -5.659 1.00 93.44 182 PHE A N 1
ATOM 1471 C CA . PHE A 1 182 ? -4.790 3.457 -6.429 1.00 93.44 182 PHE A CA 1
ATOM 1472 C C . PHE A 1 182 ? -5.797 2.353 -6.720 1.00 93.44 182 PHE A C 1
ATOM 1474 O O . PHE A 1 182 ? -5.487 1.405 -7.441 1.00 93.44 182 PHE A O 1
ATOM 1481 N N . VAL A 1 183 ? -7.030 2.520 -6.243 1.00 92.50 183 VAL A N 1
ATOM 1482 C CA . VAL A 1 183 ? -8.126 1.588 -6.525 1.00 92.50 183 VAL A CA 1
ATOM 1483 C C . VAL A 1 183 ? -9.250 2.321 -7.244 1.00 92.50 183 VAL A C 1
ATOM 1485 O O . VAL A 1 183 ? -9.738 3.368 -6.812 1.00 92.50 183 VAL A O 1
ATOM 1488 N N . SER A 1 184 ? -9.639 1.775 -8.395 1.00 90.12 184 SER A N 1
ATOM 1489 C CA . SER A 1 184 ? -10.749 2.313 -9.181 1.00 90.12 184 SER A CA 1
ATOM 1490 C C . SER A 1 184 ? -12.086 1.885 -8.593 1.00 90.12 184 SER A C 1
ATOM 1492 O O . SER A 1 184 ? -12.180 0.856 -7.929 1.00 90.12 184 SER A O 1
ATOM 1494 N N . TYR A 1 185 ? -13.126 2.669 -8.861 1.00 89.31 185 TYR A N 1
ATOM 1495 C CA . TYR A 1 185 ? -14.496 2.287 -8.563 1.00 89.31 185 TYR A CA 1
ATOM 1496 C C . TYR A 1 185 ? -14.822 0.955 -9.247 1.00 89.31 185 TYR A C 1
ATOM 1498 O O . TYR A 1 185 ? -14.676 0.835 -10.465 1.00 89.31 185 TYR A O 1
ATOM 1506 N N . GLN A 1 186 ? -15.278 -0.019 -8.463 1.00 87.56 186 GLN A N 1
ATOM 1507 C CA . GLN A 1 186 ? -15.745 -1.308 -8.955 1.00 87.56 186 GLN A CA 1
ATOM 1508 C C . GLN A 1 186 ? -17.225 -1.460 -8.608 1.00 87.56 186 GLN A C 1
ATOM 1510 O O . GLN A 1 186 ? -17.597 -1.522 -7.436 1.00 87.56 186 GLN A O 1
ATOM 1515 N N . GLU A 1 187 ? -18.069 -1.524 -9.636 1.00 87.50 187 GLU A N 1
ATOM 1516 C CA . GLU A 1 187 ? -19.520 -1.674 -9.477 1.00 87.50 187 GLU A CA 1
ATOM 1517 C C . GLU A 1 187 ? -19.887 -3.009 -8.817 1.00 87.50 187 GLU A C 1
ATOM 1519 O O . GLU A 1 187 ? -20.772 -3.050 -7.966 1.00 87.50 187 GLU A O 1
ATOM 1524 N N . SER A 1 188 ? -19.155 -4.080 -9.139 1.00 87.56 188 SER A N 1
ATOM 1525 C CA . SER A 1 188 ? -19.334 -5.408 -8.538 1.00 87.56 188 SER A CA 1
ATOM 1526 C C . SER A 1 188 ? -19.161 -5.395 -7.020 1.00 87.56 188 SER A C 1
ATOM 1528 O O . SER A 1 188 ? -19.921 -6.050 -6.317 1.00 87.56 188 SER A O 1
ATOM 1530 N N . ILE A 1 189 ? -18.201 -4.622 -6.500 1.00 88.00 189 ILE A N 1
ATOM 1531 C CA . ILE A 1 189 ? -17.996 -4.456 -5.055 1.00 88.00 189 ILE A CA 1
ATOM 1532 C C . ILE A 1 189 ? -19.094 -3.569 -4.466 1.00 88.00 189 ILE A C 1
ATOM 1534 O O . ILE A 1 189 ? -19.680 -3.912 -3.445 1.00 88.00 189 ILE A O 1
ATOM 1538 N N . ALA A 1 190 ? -19.398 -2.442 -5.115 1.00 87.56 190 ALA A N 1
ATOM 1539 C CA . ALA A 1 190 ? -20.359 -1.465 -4.604 1.00 87.56 190 ALA A CA 1
ATOM 1540 C C . ALA A 1 190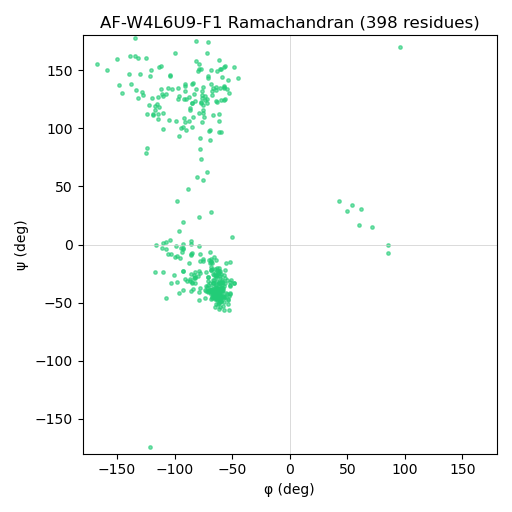 ? -21.806 -1.986 -4.532 1.00 87.56 190 ALA A C 1
ATOM 1542 O O . ALA A 1 190 ? -22.592 -1.479 -3.737 1.00 87.56 190 ALA A O 1
ATOM 1543 N N . THR A 1 191 ? -22.160 -2.963 -5.369 1.00 88.94 191 THR A N 1
ATOM 1544 C CA . THR A 1 191 ? -23.504 -3.564 -5.436 1.00 88.94 191 THR A CA 1
ATOM 1545 C C . THR A 1 191 ? -23.622 -4.881 -4.670 1.00 88.94 191 THR A C 1
ATOM 1547 O O . THR A 1 191 ? -24.703 -5.467 -4.631 1.00 88.94 191 THR A O 1
ATOM 1550 N N . SER A 1 192 ? -22.534 -5.364 -4.065 1.00 87.88 192 SER A N 1
ATOM 1551 C CA . SER A 1 192 ? -22.537 -6.645 -3.368 1.00 87.88 192 SER A CA 1
ATOM 1552 C C . SER A 1 192 ? -22.974 -6.506 -1.913 1.00 87.88 192 SER A C 1
ATOM 1554 O O . SER A 1 192 ? -22.352 -5.792 -1.132 1.00 87.88 192 SER A O 1
ATOM 1556 N N . ASP A 1 193 ? -23.968 -7.301 -1.518 1.00 86.00 193 ASP A N 1
ATOM 1557 C CA . ASP A 1 193 ? -24.365 -7.484 -0.114 1.00 86.00 193 ASP A CA 1
ATOM 1558 C C . ASP A 1 193 ? -23.544 -8.578 0.599 1.00 86.00 193 ASP A C 1
ATOM 1560 O O . ASP A 1 193 ? -23.833 -8.959 1.737 1.00 86.00 193 ASP A O 1
ATOM 1564 N N . ARG A 1 194 ? -22.555 -9.168 -0.088 1.00 84.12 194 ARG A N 1
ATOM 1565 C CA . ARG A 1 194 ? -21.740 -10.288 0.409 1.00 84.12 194 ARG A CA 1
ATOM 1566 C C . ARG A 1 194 ? -20.268 -10.119 0.047 1.00 84.12 194 ARG A C 1
ATOM 1568 O O . ARG A 1 194 ? -19.910 -9.382 -0.869 1.00 84.12 194 ARG A O 1
ATOM 1575 N N . ILE A 1 195 ? -19.408 -10.862 0.737 1.00 80.56 195 ILE A N 1
ATOM 1576 C CA . ILE A 1 195 ? -18.006 -11.005 0.337 1.00 80.56 195 ILE A CA 1
ATOM 1577 C C . ILE A 1 195 ? -17.976 -11.715 -1.022 1.00 80.56 195 ILE A C 1
ATOM 1579 O O . ILE A 1 195 ? -18.537 -12.801 -1.173 1.00 80.56 195 ILE A O 1
ATOM 1583 N N . LEU A 1 196 ? -17.357 -11.080 -2.018 1.00 82.81 196 LEU A N 1
ATOM 1584 C CA . LEU A 1 196 ? -17.225 -11.642 -3.359 1.00 82.81 196 LEU A CA 1
ATOM 1585 C C . LEU A 1 196 ? -16.282 -12.853 -3.347 1.00 82.81 196 LEU A C 1
ATOM 1587 O O . LEU A 1 196 ? -15.214 -12.827 -2.744 1.00 82.81 196 LEU A O 1
ATOM 1591 N N . THR A 1 197 ? -16.638 -13.915 -4.062 1.00 78.44 197 THR A N 1
ATOM 1592 C CA . THR A 1 197 ? -15.753 -15.080 -4.252 1.00 78.44 197 THR A CA 1
ATOM 1593 C C . THR A 1 197 ? -14.795 -14.908 -5.431 1.00 78.44 197 THR A C 1
ATOM 1595 O O . THR A 1 197 ? -13.906 -15.733 -5.633 1.00 78.44 197 THR A O 1
ATOM 1598 N N . ASP A 1 198 ? -14.988 -13.861 -6.232 1.00 79.38 198 ASP A N 1
ATOM 1599 C CA . ASP A 1 198 ? -14.199 -13.591 -7.427 1.00 79.38 198 ASP A CA 1
ATOM 1600 C C . ASP A 1 198 ? -12.812 -13.039 -7.070 1.00 79.38 198 ASP A C 1
ATOM 1602 O O . ASP A 1 198 ? -12.678 -11.944 -6.526 1.00 79.38 198 ASP A O 1
ATOM 1606 N N . LYS A 1 199 ? -11.766 -13.800 -7.413 1.00 76.88 199 LYS A N 1
ATOM 1607 C CA . LYS A 1 199 ? -10.366 -13.415 -7.193 1.00 76.88 199 LYS A CA 1
ATOM 1608 C C . LYS A 1 199 ? -9.955 -12.183 -7.997 1.00 76.88 199 LYS A C 1
ATOM 1610 O O . LYS A 1 199 ? -9.055 -11.465 -7.565 1.00 76.88 199 LYS A O 1
ATOM 1615 N N . GLU A 1 200 ? -10.599 -11.907 -9.129 1.00 78.31 200 GLU A N 1
ATOM 1616 C CA . GLU A 1 200 ? -10.267 -10.733 -9.940 1.00 78.31 200 GLU A CA 1
ATOM 1617 C C . GLU A 1 200 ? -10.652 -9.426 -9.241 1.00 78.31 200 GLU A C 1
ATOM 1619 O O . GLU A 1 200 ? -9.879 -8.465 -9.282 1.00 78.31 200 GLU A O 1
ATOM 1624 N N . ALA A 1 201 ? -11.775 -9.413 -8.513 1.00 77.25 201 ALA A N 1
ATOM 1625 C CA . ALA A 1 201 ? -12.191 -8.267 -7.703 1.00 77.25 201 ALA A CA 1
ATOM 1626 C C . ALA A 1 201 ? -11.145 -7.919 -6.624 1.00 77.25 201 ALA A C 1
ATOM 1628 O O . ALA A 1 201 ? -10.855 -6.743 -6.373 1.00 77.25 201 ALA A O 1
ATOM 1629 N N . TRP A 1 202 ? -10.514 -8.943 -6.038 1.00 84.00 202 TRP A N 1
ATOM 1630 C CA . TRP A 1 202 ? -9.518 -8.802 -4.971 1.00 84.00 202 TRP A CA 1
ATOM 1631 C C . TRP A 1 202 ? -8.128 -8.400 -5.461 1.00 84.00 202 TRP A C 1
ATOM 1633 O O . TRP A 1 202 ? -7.373 -7.791 -4.706 1.00 84.00 202 TRP A O 1
ATOM 1643 N N . ARG A 1 203 ? -7.794 -8.652 -6.732 1.00 86.94 203 ARG A N 1
ATOM 1644 C CA . ARG A 1 203 ? -6.467 -8.358 -7.304 1.00 86.94 203 ARG A CA 1
ATOM 1645 C C . ARG A 1 203 ? -6.058 -6.891 -7.160 1.00 86.94 203 ARG A C 1
ATOM 1647 O O . ARG A 1 203 ? -4.890 -6.580 -6.963 1.00 86.94 203 ARG A O 1
ATOM 1654 N N . SER A 1 204 ? -7.026 -5.974 -7.212 1.00 87.25 204 SER A N 1
ATOM 1655 C CA . SER A 1 204 ? -6.760 -4.541 -7.021 1.00 87.25 204 SER A CA 1
ATOM 1656 C C . SER A 1 204 ? -6.342 -4.184 -5.591 1.00 87.25 204 SER A C 1
ATOM 1658 O O . SER A 1 204 ? -5.856 -3.080 -5.376 1.00 87.25 204 SER A O 1
ATOM 1660 N N . TYR A 1 205 ? -6.525 -5.078 -4.621 1.00 90.56 205 TYR A N 1
ATOM 1661 C CA . TYR A 1 205 ? -6.210 -4.868 -3.207 1.00 90.56 205 TYR A CA 1
ATOM 1662 C C . TYR A 1 205 ? -4.968 -5.651 -2.752 1.00 90.56 205 TYR A C 1
ATOM 1664 O O . TYR A 1 205 ? -4.521 -5.450 -1.628 1.00 90.56 205 TYR A O 1
ATOM 1672 N N . GLU A 1 206 ? -4.370 -6.476 -3.620 1.00 90.00 206 GLU A N 1
ATOM 1673 C CA . GLU A 1 206 ? -3.142 -7.241 -3.342 1.00 90.00 206 GLU A CA 1
ATOM 1674 C C . GLU A 1 206 ? -1.998 -6.358 -2.795 1.00 90.00 206 GLU A C 1
ATOM 1676 O O . GLU A 1 206 ? -1.430 -6.721 -1.769 1.00 90.00 206 GLU A O 1
ATOM 1681 N N . PRO A 1 207 ? -1.738 -5.137 -3.314 1.00 90.31 207 PRO A N 1
ATOM 1682 C CA . PRO A 1 207 ? -0.708 -4.263 -2.737 1.00 90.31 207 PRO A CA 1
ATOM 1683 C C . PRO A 1 207 ? -0.986 -3.825 -1.293 1.00 90.31 207 PRO A C 1
ATOM 1685 O O . PRO A 1 207 ? -0.059 -3.535 -0.542 1.00 90.31 207 PRO A O 1
ATOM 1688 N N . ILE A 1 208 ? -2.258 -3.780 -0.883 1.00 91.56 208 ILE A N 1
ATOM 1689 C CA . ILE A 1 208 ? -2.625 -3.484 0.506 1.00 91.56 208 ILE A CA 1
ATOM 1690 C C . ILE A 1 208 ? -2.292 -4.681 1.397 1.00 91.56 208 ILE A C 1
ATOM 1692 O O . ILE A 1 208 ? -1.783 -4.489 2.498 1.00 91.56 208 ILE A O 1
ATOM 1696 N N . ALA A 1 209 ? -2.538 -5.905 0.922 1.00 90.12 209 ALA A N 1
ATOM 1697 C CA . ALA A 1 209 ? -2.121 -7.114 1.627 1.00 90.12 209 ALA A CA 1
ATOM 1698 C C . ALA A 1 209 ? -0.591 -7.163 1.770 1.00 90.12 209 ALA A C 1
ATOM 1700 O O . ALA A 1 209 ? -0.100 -7.348 2.878 1.00 90.12 209 ALA A O 1
ATOM 1701 N N . GLU A 1 210 ? 0.157 -6.858 0.703 1.00 89.19 210 GLU A N 1
ATOM 1702 C CA . GLU A 1 210 ? 1.624 -6.771 0.751 1.00 89.19 210 GLU A CA 1
ATOM 1703 C C . GLU A 1 210 ? 2.121 -5.726 1.765 1.00 89.19 210 GLU A C 1
ATOM 1705 O O . GLU A 1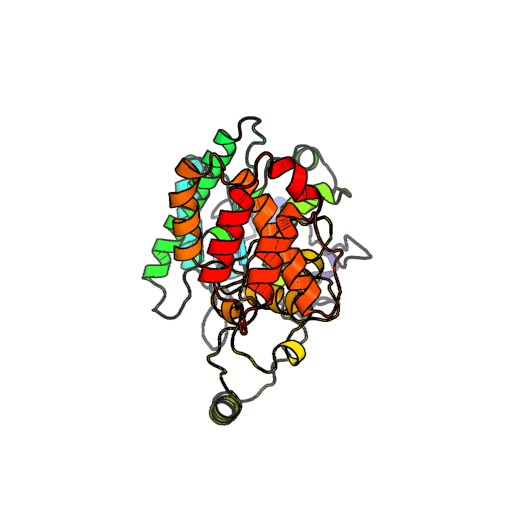 210 ? 3.132 -5.942 2.436 1.00 89.19 210 GLU A O 1
ATOM 1710 N N . TRP A 1 211 ? 1.437 -4.581 1.897 1.00 89.88 211 TRP A N 1
ATOM 1711 C CA . TRP A 1 211 ? 1.764 -3.612 2.946 1.00 89.88 211 TRP A CA 1
ATOM 1712 C C . TRP A 1 211 ? 1.588 -4.209 4.333 1.00 89.88 211 TRP A C 1
ATOM 1714 O O . TRP A 1 211 ? 2.467 -4.022 5.162 1.00 89.88 211 TRP A O 1
ATOM 1724 N N . LEU A 1 212 ? 0.486 -4.916 4.583 1.00 90.12 212 LEU A N 1
ATOM 1725 C CA . LEU A 1 212 ? 0.189 -5.512 5.886 1.00 90.12 212 LEU A CA 1
ATOM 1726 C C . LEU A 1 212 ? 1.175 -6.634 6.231 1.00 90.12 212 LEU A C 1
ATOM 1728 O O . LEU A 1 212 ? 1.693 -6.666 7.344 1.00 90.12 212 LEU A O 1
ATOM 1732 N N . GLU A 1 213 ? 1.491 -7.502 5.270 1.00 87.75 213 GLU A N 1
ATOM 1733 C CA . GLU A 1 213 ? 2.423 -8.622 5.447 1.00 87.75 213 GLU A CA 1
ATOM 1734 C C . GLU A 1 213 ? 3.823 -8.169 5.865 1.00 87.75 213 GLU A C 1
ATOM 1736 O O . GLU A 1 213 ? 4.453 -8.816 6.696 1.00 87.75 213 GLU A O 1
ATOM 1741 N N . ARG A 1 214 ? 4.297 -7.016 5.373 1.00 83.88 214 ARG A N 1
ATOM 1742 C CA . ARG A 1 214 ? 5.607 -6.457 5.763 1.00 83.88 214 ARG A CA 1
ATOM 1743 C C . ARG A 1 214 ? 5.714 -6.092 7.244 1.00 83.88 214 ARG A C 1
ATOM 1745 O O . ARG A 1 214 ? 6.827 -5.956 7.742 1.00 83.88 214 ARG A O 1
ATOM 1752 N N . PHE A 1 215 ? 4.589 -5.909 7.935 1.00 78.50 215 PHE A N 1
ATOM 1753 C CA . PHE A 1 215 ? 4.556 -5.631 9.374 1.00 78.50 215 PHE A CA 1
ATOM 1754 C C . PHE A 1 215 ? 4.388 -6.897 10.217 1.00 78.50 215 PHE A C 1
ATOM 1756 O O . PHE A 1 215 ? 4.477 -6.821 11.445 1.00 78.50 215 PHE A O 1
ATOM 1763 N N . ILE A 1 216 ? 4.161 -8.055 9.591 1.00 83.06 216 ILE A N 1
ATOM 1764 C CA . ILE A 1 216 ? 4.074 -9.333 10.290 1.00 83.06 216 ILE A CA 1
ATOM 1765 C C . ILE A 1 216 ? 5.505 -9.844 10.514 1.00 83.06 216 ILE A C 1
ATOM 1767 O O . ILE A 1 216 ? 6.256 -10.003 9.551 1.00 83.06 216 ILE A O 1
ATOM 1771 N N . PRO A 1 217 ? 5.917 -10.119 11.765 1.00 68.31 217 PRO A N 1
ATOM 1772 C CA . PRO A 1 217 ? 7.232 -10.683 12.036 1.00 68.31 217 PRO A CA 1
ATOM 1773 C C . PRO A 1 217 ? 7.393 -12.033 11.327 1.00 68.31 217 PRO A C 1
ATOM 1775 O O . PRO A 1 217 ? 6.610 -12.960 11.546 1.00 68.31 217 PRO A O 1
ATOM 1778 N N . THR A 1 218 ? 8.426 -12.175 10.499 1.00 54.78 218 THR A N 1
ATOM 1779 C CA . THR A 1 218 ? 8.761 -13.474 9.901 1.00 54.78 218 THR A CA 1
ATOM 1780 C C . THR A 1 218 ? 9.220 -14.415 11.019 1.00 54.78 218 THR A C 1
ATOM 1782 O O . THR A 1 218 ? 10.025 -14.017 11.856 1.00 54.78 218 THR A O 1
ATOM 1785 N N . LYS A 1 219 ? 8.749 -15.671 11.059 1.00 49.72 219 LYS A N 1
ATOM 1786 C CA . LYS A 1 219 ? 9.054 -16.643 12.142 1.00 49.72 219 LYS A CA 1
ATOM 1787 C C . LYS A 1 219 ? 10.556 -16.886 12.399 1.00 49.72 219 LYS A C 1
ATOM 1789 O O . LYS A 1 219 ? 10.906 -17.423 13.440 1.00 49.72 219 LYS A O 1
ATOM 1794 N N . SER A 1 220 ? 11.434 -16.496 11.478 1.00 42.03 220 SER A N 1
ATOM 1795 C CA . SER A 1 220 ? 12.896 -16.518 11.614 1.00 42.03 220 SER A CA 1
ATOM 1796 C C . SER A 1 220 ? 13.477 -15.363 12.447 1.00 42.03 220 SER A C 1
ATOM 1798 O O . SER A 1 220 ? 14.659 -15.399 12.778 1.00 42.03 220 SER A O 1
ATOM 1800 N N . GLU A 1 221 ? 12.677 -14.369 12.837 1.00 40.06 221 GLU A N 1
ATOM 1801 C CA . GLU A 1 221 ? 13.057 -13.321 13.792 1.00 40.06 221 GLU A CA 1
ATOM 1802 C C . GLU A 1 221 ? 12.757 -13.738 15.242 1.00 40.06 221 GLU A C 1
ATOM 1804 O O . GLU A 1 221 ? 12.181 -12.980 16.031 1.00 40.06 221 GLU A O 1
ATOM 1809 N N . GLU A 1 222 ? 13.149 -14.953 15.635 1.00 36.78 222 GLU A N 1
ATOM 1810 C CA . GLU A 1 222 ? 13.284 -15.250 17.058 1.00 36.78 222 GLU A CA 1
ATOM 1811 C C . GLU A 1 222 ? 14.346 -14.305 17.628 1.00 36.78 222 GLU A C 1
ATOM 1813 O O . GLU A 1 222 ? 15.542 -14.416 17.356 1.00 36.78 222 GLU A O 1
ATOM 1818 N N . ARG A 1 223 ? 13.882 -13.311 18.391 1.00 42.88 223 ARG A N 1
ATOM 1819 C CA . ARG A 1 223 ? 14.730 -12.373 19.123 1.00 42.88 223 ARG A CA 1
ATOM 1820 C C . ARG A 1 223 ? 15.585 -13.168 20.099 1.00 42.88 223 ARG A C 1
ATOM 1822 O O . ARG A 1 223 ? 15.143 -13.472 21.206 1.00 42.88 223 ARG A O 1
ATOM 1829 N N . VAL A 1 224 ? 16.813 -13.478 19.701 1.00 40.03 224 VAL A N 1
ATOM 1830 C CA . VAL A 1 224 ? 17.804 -13.996 20.635 1.00 40.03 224 VAL A CA 1
ATOM 1831 C C . VAL A 1 224 ? 18.046 -12.894 21.674 1.00 40.03 224 VAL A C 1
ATOM 1833 O O . VAL A 1 224 ? 18.383 -11.768 21.293 1.00 40.03 224 VAL A O 1
ATOM 1836 N N . PRO A 1 225 ? 17.842 -13.154 22.977 1.00 42.06 225 PRO A N 1
ATOM 1837 C CA . PRO A 1 225 ? 18.047 -12.165 24.021 1.00 42.06 225 PRO A CA 1
ATOM 1838 C C . PRO A 1 225 ? 19.550 -12.041 24.264 1.00 42.06 225 PRO A C 1
ATOM 1840 O O . PRO A 1 225 ? 20.071 -12.563 25.244 1.00 42.06 225 PRO A O 1
ATOM 1843 N N . ILE A 1 226 ? 20.276 -11.408 23.345 1.00 46.28 226 ILE A N 1
ATOM 1844 C CA . ILE A 1 226 ? 21.697 -11.130 23.542 1.00 46.28 226 ILE A CA 1
ATOM 1845 C C . ILE A 1 226 ? 21.884 -9.632 23.704 1.00 46.28 226 ILE A C 1
ATOM 1847 O O . ILE A 1 226 ? 21.375 -8.832 22.918 1.00 46.28 226 ILE A O 1
ATOM 1851 N N . SER A 1 227 ? 22.594 -9.253 24.766 1.00 49.88 227 SER A N 1
ATOM 1852 C CA . SER A 1 227 ? 22.883 -7.861 25.071 1.00 49.88 227 SER A CA 1
ATOM 1853 C C . SER A 1 227 ? 23.698 -7.256 23.916 1.00 49.88 227 SER A C 1
ATOM 1855 O O . SER A 1 227 ? 24.841 -7.623 23.649 1.00 49.88 227 SER A O 1
ATOM 1857 N N . LEU A 1 228 ? 23.085 -6.323 23.184 1.00 52.34 228 LEU A N 1
ATOM 1858 C CA . LEU A 1 228 ? 23.706 -5.612 22.059 1.00 52.34 228 LEU A CA 1
ATOM 1859 C C . LEU A 1 228 ? 25.108 -5.033 22.359 1.00 52.34 228 LEU A C 1
ATOM 1861 O O . LEU A 1 228 ? 25.927 -5.033 21.441 1.00 52.34 228 LEU A O 1
ATOM 1865 N N . PRO A 1 229 ? 25.453 -4.574 23.582 1.00 55.97 229 PRO A N 1
ATOM 1866 C CA . PRO A 1 229 ? 26.795 -4.062 23.869 1.00 55.97 229 PRO A CA 1
ATOM 1867 C C . PRO A 1 229 ? 27.906 -5.119 23.787 1.00 55.97 229 PRO A C 1
ATOM 1869 O O . PRO A 1 229 ? 29.020 -4.790 23.385 1.00 55.97 229 PRO A O 1
ATOM 1872 N N . GLU A 1 230 ? 27.617 -6.374 24.137 1.00 56.19 230 GLU A N 1
ATOM 1873 C CA . GLU A 1 230 ? 28.620 -7.446 24.213 1.00 56.19 230 GLU A CA 1
ATOM 1874 C C . GLU A 1 230 ? 28.828 -8.146 22.867 1.00 56.19 230 GLU A C 1
ATOM 1876 O O . GLU A 1 230 ? 29.933 -8.595 22.564 1.00 56.19 230 GLU A O 1
ATOM 1881 N N . VAL A 1 231 ? 27.791 -8.188 22.024 1.00 53.59 231 VAL A N 1
ATOM 1882 C CA . VAL A 1 231 ? 27.856 -8.860 20.716 1.00 53.59 231 VAL A CA 1
ATOM 1883 C C . VAL A 1 231 ? 28.251 -7.915 19.589 1.00 53.59 231 VAL A C 1
ATOM 1885 O O . VAL A 1 231 ? 28.786 -8.368 18.584 1.00 53.59 231 VAL A O 1
ATOM 1888 N N . LYS A 1 232 ? 28.055 -6.597 19.732 1.00 55.19 232 LYS A N 1
ATOM 1889 C CA . LYS A 1 232 ? 28.415 -5.622 18.686 1.00 55.19 232 LYS A CA 1
ATOM 1890 C C . LYS A 1 232 ? 29.869 -5.760 18.201 1.00 55.19 232 LYS A C 1
ATOM 1892 O O . LYS A 1 232 ? 30.059 -5.732 16.991 1.00 55.19 232 LYS A O 1
ATOM 1897 N N . PRO A 1 233 ? 30.891 -5.968 19.054 1.00 59.62 233 PRO A N 1
ATOM 1898 C CA . PRO A 1 233 ? 32.269 -6.152 18.590 1.00 59.62 233 PRO A CA 1
ATOM 1899 C C . PRO A 1 233 ? 32.513 -7.491 17.877 1.00 59.62 233 PRO A C 1
ATOM 1901 O O . PRO A 1 233 ? 33.411 -7.568 17.045 1.00 59.62 233 PRO A O 1
ATOM 1904 N N . LEU A 1 234 ? 31.739 -8.531 18.210 1.00 58.22 234 LEU A N 1
ATOM 1905 C CA . LEU A 1 234 ? 31.801 -9.858 17.584 1.00 58.22 234 LEU A CA 1
ATOM 1906 C C . LEU A 1 234 ? 31.078 -9.856 16.232 1.00 58.22 234 LEU A C 1
ATOM 1908 O O . LEU A 1 234 ? 31.670 -10.226 15.229 1.00 58.22 234 LEU A O 1
ATOM 1912 N N . ILE A 1 235 ? 29.864 -9.302 16.175 1.00 54.38 235 ILE A N 1
ATOM 1913 C CA . ILE A 1 235 ? 29.096 -9.103 14.938 1.00 54.38 235 ILE A CA 1
ATOM 1914 C C . ILE A 1 235 ? 29.841 -8.174 13.975 1.00 54.38 235 ILE A C 1
ATOM 1916 O O . ILE A 1 235 ? 29.923 -8.474 12.795 1.00 54.38 235 ILE A O 1
ATOM 1920 N N . LEU A 1 236 ? 30.443 -7.077 14.450 1.00 58.56 236 LEU A N 1
ATOM 1921 C CA . LEU A 1 236 ? 31.265 -6.204 13.598 1.00 58.56 236 LEU A CA 1
ATOM 1922 C C . LEU A 1 236 ? 32.563 -6.872 13.117 1.00 58.56 236 LEU A C 1
ATOM 1924 O O . LEU A 1 236 ? 33.137 -6.408 12.138 1.00 58.56 236 LEU A O 1
ATOM 1928 N N . LYS A 1 237 ? 33.034 -7.922 13.802 1.00 53.31 237 LYS A N 1
ATOM 1929 C CA . LYS A 1 237 ? 34.171 -8.740 13.358 1.00 53.31 237 LYS A CA 1
ATOM 1930 C C . LYS A 1 237 ? 33.769 -9.805 12.339 1.00 53.31 237 LYS A C 1
ATOM 1932 O O . LYS A 1 237 ? 34.572 -10.093 11.463 1.00 53.31 237 LYS A O 1
ATOM 1937 N N . ASP A 1 238 ? 32.558 -10.345 12.456 1.00 46.16 238 ASP A N 1
ATOM 1938 C CA . ASP A 1 238 ? 32.012 -11.364 11.549 1.00 46.16 238 ASP A CA 1
ATOM 1939 C C . ASP A 1 238 ? 31.307 -10.756 10.322 1.00 46.16 238 ASP A C 1
ATOM 1941 O O . ASP A 1 238 ? 31.079 -11.438 9.324 1.00 46.16 238 ASP A O 1
ATOM 1945 N N . LEU A 1 239 ? 30.973 -9.463 10.362 1.00 41.84 239 LEU A N 1
ATOM 1946 C CA . LEU A 1 239 ? 30.455 -8.717 9.221 1.00 41.84 239 LEU A CA 1
ATOM 1947 C C . LEU A 1 239 ? 31.596 -8.348 8.263 1.00 41.84 239 LEU A C 1
ATOM 1949 O O . LEU A 1 239 ? 32.086 -7.217 8.239 1.00 41.84 239 LEU A O 1
ATOM 1953 N N . GLU A 1 240 ? 31.978 -9.297 7.412 1.00 37.97 240 GLU A N 1
ATOM 1954 C CA . GLU A 1 240 ? 32.635 -8.977 6.147 1.00 37.97 240 GLU A CA 1
ATOM 1955 C C . GLU A 1 240 ? 31.620 -8.298 5.222 1.00 37.97 240 GLU A C 1
ATOM 1957 O O . GLU A 1 240 ? 30.890 -8.923 4.450 1.00 37.97 240 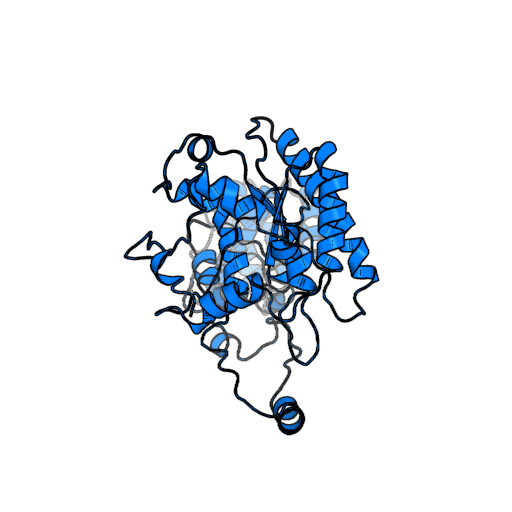GLU A O 1
ATOM 1962 N N . PHE A 1 241 ? 31.556 -6.971 5.300 1.00 39.53 241 PHE A N 1
ATOM 1963 C CA . PHE A 1 241 ? 30.822 -6.193 4.319 1.00 39.53 241 PHE A CA 1
ATOM 1964 C C . PHE A 1 241 ? 31.569 -6.237 2.989 1.00 39.53 241 PHE A C 1
ATOM 1966 O O . PHE A 1 241 ? 32.490 -5.460 2.736 1.00 39.53 241 PHE A O 1
ATOM 1973 N N . SER A 1 242 ? 31.129 -7.134 2.111 1.00 36.50 242 SER A N 1
ATOM 1974 C CA . SER A 1 242 ? 31.430 -7.041 0.689 1.00 36.50 242 SER A CA 1
ATOM 1975 C C . SER A 1 242 ? 30.823 -5.741 0.166 1.00 36.50 242 SER A C 1
ATOM 1977 O O . SER A 1 242 ? 29.642 -5.682 -0.166 1.00 36.50 242 SER A O 1
ATOM 1979 N N . ALA A 1 243 ? 31.629 -4.685 0.071 1.00 35.53 243 ALA A N 1
ATOM 1980 C CA . ALA A 1 243 ? 31.276 -3.421 -0.576 1.00 35.53 243 ALA A CA 1
ATOM 1981 C C . ALA A 1 243 ? 31.126 -3.556 -2.111 1.00 35.53 243 ALA A C 1
ATOM 1983 O O . ALA A 1 243 ? 31.367 -2.608 -2.855 1.00 35.53 243 ALA A O 1
ATOM 1984 N N . GLY A 1 244 ? 30.759 -4.743 -2.596 1.00 42.12 244 GLY A N 1
ATOM 1985 C CA . GLY A 1 244 ? 30.536 -5.039 -3.999 1.00 42.12 244 GLY A CA 1
ATOM 1986 C C . GLY A 1 244 ? 29.053 -4.935 -4.325 1.00 42.12 244 GLY A C 1
ATOM 1987 O O . GLY A 1 244 ? 28.214 -5.585 -3.701 1.00 42.12 244 GLY A O 1
ATOM 1988 N N . THR A 1 245 ? 28.724 -4.157 -5.353 1.00 50.88 245 THR A N 1
ATOM 1989 C CA . THR A 1 245 ? 27.497 -4.364 -6.129 1.00 50.88 245 THR A CA 1
ATOM 1990 C C . THR A 1 245 ? 27.381 -5.850 -6.509 1.00 50.88 245 THR A C 1
ATOM 1992 O O . THR A 1 245 ? 28.395 -6.526 -6.667 1.00 50.88 245 THR A O 1
ATOM 1995 N N . ALA A 1 246 ? 26.163 -6.378 -6.709 1.00 50.09 246 ALA A N 1
ATOM 1996 C CA . ALA A 1 246 ? 25.935 -7.781 -7.124 1.00 50.09 246 ALA A CA 1
ATOM 1997 C C . ALA A 1 246 ? 26.748 -8.217 -8.376 1.00 50.09 246 ALA A C 1
ATOM 1999 O O . ALA A 1 246 ? 26.899 -9.402 -8.666 1.00 50.09 246 ALA A O 1
ATOM 2000 N N . GLU A 1 247 ? 27.284 -7.236 -9.101 1.00 49.56 247 GLU A N 1
ATOM 2001 C CA . GLU A 1 247 ? 28.184 -7.330 -10.251 1.00 49.56 247 GLU A CA 1
ATOM 2002 C C . GLU A 1 247 ? 29.589 -7.860 -9.903 1.00 49.56 247 GLU A C 1
ATOM 2004 O O . GLU A 1 247 ? 30.262 -8.373 -10.785 1.00 49.56 247 GLU A O 1
ATOM 2009 N N . GLN A 1 248 ? 30.036 -7.765 -8.644 1.00 52.19 248 GLN A N 1
ATOM 2010 C CA . GLN A 1 248 ? 31.417 -8.077 -8.230 1.00 52.19 248 GLN A CA 1
ATOM 2011 C C . GLN A 1 248 ? 31.536 -9.257 -7.253 1.00 52.19 248 GLN A C 1
ATOM 2013 O O . GLN A 1 248 ? 32.638 -9.606 -6.839 1.00 52.19 248 GLN A O 1
ATOM 2018 N N . GLN A 1 249 ? 30.422 -9.884 -6.867 1.00 59.25 249 GLN A N 1
ATOM 2019 C CA . GLN A 1 249 ? 30.449 -11.027 -5.950 1.00 59.25 249 GLN A CA 1
ATOM 2020 C C . GLN A 1 249 ? 30.895 -12.301 -6.683 1.00 59.25 249 GLN A C 1
ATOM 2022 O O . GLN A 1 249 ? 30.267 -12.708 -7.664 1.00 59.25 249 GLN A O 1
ATOM 2027 N N . THR A 1 250 ? 31.966 -12.940 -6.212 1.00 57.38 250 THR A N 1
ATOM 2028 C CA . THR A 1 250 ? 32.502 -14.194 -6.774 1.00 57.38 250 THR A CA 1
ATOM 2029 C C . THR A 1 250 ? 31.614 -15.400 -6.459 1.00 57.38 250 THR A C 1
ATOM 2031 O O . THR A 1 250 ? 31.400 -16.231 -7.333 1.00 57.38 250 THR A O 1
ATOM 2034 N N . ASP A 1 251 ? 30.996 -15.430 -5.276 1.00 61.66 251 ASP A N 1
ATOM 2035 C CA . ASP A 1 251 ? 30.120 -16.514 -4.793 1.00 61.66 251 ASP A CA 1
ATOM 2036 C C . ASP A 1 251 ? 28.622 -16.217 -4.994 1.00 61.66 251 ASP A C 1
ATOM 2038 O O . ASP A 1 251 ? 27.760 -16.542 -4.179 1.00 61.66 251 ASP A O 1
ATOM 2042 N N . PHE A 1 252 ? 28.284 -15.579 -6.115 1.00 70.56 252 PHE A N 1
ATOM 2043 C CA . PHE A 1 252 ? 26.914 -15.146 -6.397 1.00 70.56 252 PHE A CA 1
ATOM 2044 C C . PHE A 1 252 ? 25.893 -16.296 -6.342 1.00 70.56 252 PHE A C 1
ATOM 2046 O O . PHE A 1 252 ? 24.837 -16.160 -5.729 1.00 70.56 252 PHE A O 1
ATOM 2053 N N . PHE A 1 253 ? 26.212 -17.445 -6.943 1.00 66.50 253 PHE A N 1
ATOM 2054 C CA . PHE A 1 253 ? 25.281 -18.573 -7.047 1.00 66.50 253 PHE A CA 1
ATOM 2055 C C . PHE A 1 253 ? 25.014 -19.293 -5.723 1.00 66.50 253 PHE A C 1
ATOM 2057 O O . PHE A 1 253 ? 23.927 -19.840 -5.558 1.00 66.50 253 PHE A O 1
ATOM 2064 N N . SER A 1 254 ? 25.961 -19.290 -4.780 1.00 62.00 254 SER A N 1
ATOM 2065 C CA . SER A 1 254 ? 25.773 -19.936 -3.473 1.00 62.00 254 SER A CA 1
ATOM 2066 C C . SER A 1 254 ? 24.919 -19.089 -2.524 1.00 62.00 254 SER A C 1
ATOM 2068 O O . SER A 1 254 ? 24.260 -19.636 -1.643 1.00 62.00 254 SER A O 1
ATOM 2070 N N . MET A 1 255 ? 24.881 -17.768 -2.732 1.00 60.84 255 MET A N 1
ATOM 2071 C CA . MET A 1 255 ? 24.090 -16.826 -1.932 1.00 60.84 255 MET A CA 1
ATOM 2072 C C . MET A 1 255 ? 22.760 -16.426 -2.589 1.00 60.84 255 MET A C 1
ATOM 2074 O O . MET A 1 255 ? 21.918 -15.796 -1.946 1.00 60.84 255 MET A O 1
ATOM 2078 N N . PHE A 1 256 ? 22.546 -16.764 -3.864 1.00 70.75 256 PHE A N 1
ATOM 2079 C CA . PHE A 1 256 ? 21.331 -16.386 -4.578 1.00 70.75 256 PHE A CA 1
ATOM 2080 C C . PHE A 1 256 ? 20.129 -17.225 -4.128 1.00 70.75 256 PHE A C 1
ATOM 2082 O O . PHE A 1 256 ? 20.000 -18.404 -4.457 1.00 70.75 256 PHE A O 1
ATOM 2089 N N . VAL A 1 257 ? 19.199 -16.590 -3.414 1.00 68.31 257 VAL A N 1
ATOM 2090 C CA . VAL A 1 257 ? 17.940 -17.216 -3.002 1.00 68.31 257 VAL A CA 1
ATOM 2091 C C . VAL A 1 257 ? 16.900 -17.064 -4.112 1.00 68.31 257 VAL A C 1
ATOM 2093 O O . VAL A 1 257 ? 16.477 -15.954 -4.444 1.00 68.31 257 VAL A O 1
ATOM 2096 N N . ASN A 1 258 ? 16.448 -18.191 -4.666 1.00 67.00 258 ASN A N 1
ATOM 2097 C CA . ASN A 1 258 ? 15.324 -18.215 -5.601 1.00 67.00 258 ASN A CA 1
ATOM 2098 C C . ASN A 1 258 ? 14.033 -17.818 -4.871 1.00 67.00 258 ASN A C 1
ATOM 2100 O O . ASN A 1 258 ? 13.522 -18.566 -4.041 1.00 67.00 258 ASN A O 1
ATOM 2104 N N . THR A 1 259 ? 13.495 -16.647 -5.200 1.00 72.06 259 THR A N 1
ATOM 2105 C CA . THR A 1 259 ? 12.217 -16.155 -4.669 1.00 72.06 259 THR A CA 1
ATOM 2106 C C . THR A 1 259 ? 11.077 -16.380 -5.664 1.00 72.06 259 THR A C 1
ATOM 2108 O O . THR A 1 259 ? 11.290 -16.587 -6.864 1.00 72.06 259 THR A O 1
ATOM 2111 N N . GLU A 1 260 ? 9.832 -16.279 -5.198 1.00 68.69 260 GLU A N 1
ATOM 2112 C CA . GLU A 1 260 ? 8.663 -16.301 -6.087 1.00 68.69 260 GLU A CA 1
ATOM 2113 C C . GLU A 1 260 ? 8.693 -15.161 -7.111 1.00 68.69 260 GLU A C 1
ATOM 2115 O O . GLU A 1 260 ? 8.272 -15.341 -8.252 1.00 68.69 260 GLU A O 1
ATOM 2120 N N . VAL A 1 261 ? 9.254 -14.003 -6.744 1.00 66.69 261 VAL A N 1
ATOM 2121 C CA . VAL A 1 261 ? 9.442 -12.856 -7.644 1.00 66.69 261 VAL A CA 1
ATOM 2122 C C . VAL A 1 261 ? 10.377 -13.212 -8.801 1.00 66.69 261 VAL A C 1
ATOM 2124 O O . VAL A 1 261 ? 10.084 -12.869 -9.946 1.00 66.69 261 VAL A O 1
ATOM 2127 N N . PHE A 1 262 ? 11.458 -13.949 -8.531 1.00 74.31 262 PHE A N 1
ATOM 2128 C CA . PHE A 1 262 ? 12.370 -14.446 -9.563 1.00 74.31 262 PHE A CA 1
ATOM 2129 C C . PHE A 1 262 ? 11.676 -15.448 -10.497 1.00 74.31 262 PHE A C 1
ATOM 2131 O O . PHE A 1 262 ? 11.710 -15.287 -11.716 1.00 74.31 262 PHE A O 1
ATOM 2138 N N . SER A 1 263 ? 10.949 -16.415 -9.933 1.00 75.56 263 SER A N 1
ATOM 2139 C CA . SER A 1 263 ? 10.179 -17.400 -10.713 1.00 75.56 263 SER A CA 1
ATOM 2140 C C . SER A 1 263 ? 9.119 -16.724 -11.589 1.00 75.56 263 SER A C 1
ATOM 2142 O O . SER A 1 263 ? 8.932 -17.060 -12.756 1.00 75.56 263 SER A O 1
ATOM 2144 N N . ARG A 1 264 ? 8.462 -15.694 -11.046 1.00 74.38 264 ARG A N 1
ATOM 2145 C CA . ARG A 1 264 ? 7.516 -14.841 -11.764 1.00 74.38 264 ARG A CA 1
ATOM 2146 C C . ARG A 1 264 ? 8.192 -14.045 -12.873 1.00 74.38 264 ARG A C 1
ATOM 2148 O O . ARG A 1 264 ? 7.537 -13.850 -13.889 1.00 74.38 264 ARG A O 1
ATOM 2155 N N . ALA A 1 265 ? 9.409 -13.540 -12.688 1.00 72.44 265 ALA A N 1
ATOM 2156 C CA . ALA A 1 265 ? 10.131 -12.756 -13.695 1.00 72.44 265 ALA A CA 1
ATOM 2157 C C . ALA A 1 265 ? 10.522 -13.592 -14.927 1.00 72.44 265 ALA A C 1
ATOM 2159 O O . ALA A 1 265 ? 10.650 -13.047 -16.016 1.00 72.44 265 ALA A O 1
ATOM 2160 N N . LEU A 1 266 ? 10.655 -14.906 -14.749 1.00 75.75 266 LEU A N 1
ATOM 2161 C CA . LEU A 1 266 ? 11.026 -15.875 -15.781 1.00 75.75 266 LEU A CA 1
ATOM 2162 C C . LEU A 1 266 ? 9.848 -16.537 -16.502 1.00 75.75 266 LEU A C 1
ATOM 2164 O O . LEU A 1 266 ? 10.043 -17.392 -17.369 1.00 75.75 266 LEU A O 1
ATOM 2168 N N . ALA A 1 267 ? 8.619 -16.177 -16.142 1.00 78.25 267 ALA A N 1
ATOM 2169 C CA . ALA A 1 267 ? 7.437 -16.738 -16.772 1.00 78.25 267 ALA A CA 1
ATOM 2170 C C . ALA A 1 267 ? 7.375 -16.348 -18.264 1.00 78.25 267 ALA A C 1
ATOM 2172 O O . ALA A 1 267 ? 7.606 -15.196 -18.630 1.00 78.25 267 ALA A O 1
ATOM 2173 N N . ARG A 1 268 ? 7.054 -17.316 -19.137 1.00 76.19 268 ARG A N 1
ATOM 2174 C CA . ARG A 1 268 ? 7.073 -17.150 -20.608 1.00 76.19 268 ARG A CA 1
ATOM 2175 C C . ARG A 1 268 ? 6.107 -16.077 -21.126 1.00 76.19 268 ARG A C 1
ATOM 2177 O O . ARG A 1 268 ? 6.271 -15.600 -22.241 1.00 76.19 268 ARG A O 1
ATOM 2184 N N . ASP A 1 269 ? 5.098 -15.724 -20.337 1.00 79.06 269 ASP A N 1
ATOM 2185 C CA . ASP A 1 269 ? 4.104 -14.691 -20.624 1.00 79.06 269 ASP A CA 1
ATOM 2186 C C . ASP A 1 269 ? 4.555 -13.279 -20.210 1.00 79.06 269 ASP A C 1
ATOM 2188 O O . ASP A 1 269 ? 3.810 -12.318 -20.408 1.00 79.06 269 ASP A O 1
ATOM 2192 N N . LYS A 1 270 ? 5.768 -13.122 -19.659 1.00 77.50 270 LYS A N 1
ATOM 2193 C CA . LYS A 1 270 ? 6.298 -11.829 -19.213 1.00 77.50 270 LYS A CA 1
ATOM 2194 C C . LYS A 1 270 ? 7.434 -11.336 -20.101 1.00 77.50 270 LYS A C 1
ATOM 2196 O O . LYS A 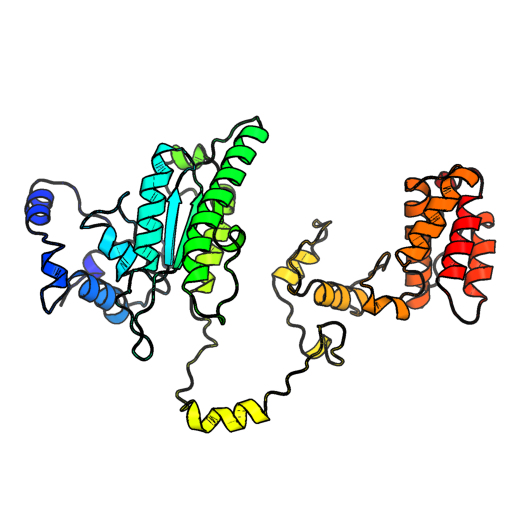1 270 ? 8.583 -11.716 -19.903 1.00 77.50 270 LYS A O 1
ATOM 2201 N N . PRO A 1 271 ? 7.142 -10.422 -21.041 1.00 75.06 271 PRO A N 1
ATOM 2202 C CA . PRO A 1 271 ? 8.152 -9.908 -21.959 1.00 75.06 271 PRO A CA 1
ATOM 2203 C C . PRO A 1 271 ? 9.069 -8.848 -21.331 1.00 75.06 271 PRO A C 1
ATOM 2205 O O . PRO A 1 271 ? 10.081 -8.495 -21.928 1.00 75.06 271 PRO A O 1
ATOM 2208 N N . LEU A 1 272 ? 8.713 -8.292 -20.166 1.00 79.38 272 LEU A N 1
ATOM 2209 C CA . LEU A 1 272 ? 9.422 -7.162 -19.569 1.00 79.38 272 LEU A CA 1
ATOM 2210 C C . LEU A 1 272 ? 9.441 -7.243 -18.041 1.00 79.38 272 LEU A C 1
ATOM 2212 O O . LEU A 1 272 ? 8.398 -7.375 -17.399 1.00 79.38 272 LEU A O 1
ATOM 2216 N N . VAL A 1 273 ? 10.635 -7.085 -17.466 1.00 78.12 273 VAL A N 1
ATOM 2217 C CA . VAL A 1 273 ? 10.860 -7.010 -16.019 1.00 78.12 273 VAL A CA 1
ATOM 2218 C C . VAL A 1 273 ? 11.368 -5.612 -15.674 1.00 78.12 273 VAL A C 1
ATOM 2220 O O . VAL A 1 273 ? 12.476 -5.227 -16.045 1.00 78.12 273 VAL A O 1
ATOM 2223 N N . LEU A 1 274 ? 10.548 -4.845 -14.955 1.00 76.12 274 LEU A N 1
ATOM 2224 C CA . LEU A 1 274 ? 10.895 -3.514 -14.455 1.00 76.12 274 LEU A CA 1
ATOM 2225 C C . LEU A 1 274 ? 11.197 -3.579 -12.955 1.00 76.12 274 LEU A C 1
ATOM 2227 O O . LEU A 1 274 ? 10.584 -4.343 -12.218 1.00 76.12 274 LEU A O 1
ATOM 2231 N N . GLY A 1 275 ? 12.136 -2.757 -12.493 1.00 63.88 275 GLY A N 1
ATOM 2232 C CA . GLY A 1 275 ? 12.505 -2.674 -11.079 1.00 63.88 275 GLY A CA 1
ATOM 2233 C C . GLY A 1 275 ? 13.382 -1.458 -10.794 1.00 63.88 275 GLY A C 1
ATOM 2234 O O . GLY A 1 275 ? 14.072 -0.962 -11.690 1.00 63.88 275 GLY A O 1
ATOM 2235 N N . ARG A 1 276 ? 13.386 -0.968 -9.551 1.00 55.47 276 ARG A N 1
ATOM 2236 C CA . ARG A 1 276 ? 14.164 0.216 -9.128 1.00 55.47 276 ARG A CA 1
ATOM 2237 C C . ARG A 1 276 ? 15.667 -0.094 -9.071 1.00 55.47 276 ARG A C 1
ATOM 2239 O O . ARG A 1 276 ? 16.093 -1.248 -9.167 1.00 55.47 276 ARG A O 1
ATOM 2246 N N . LYS A 1 277 ? 16.528 0.925 -9.003 1.00 63.59 277 LYS A N 1
ATOM 2247 C CA . LYS A 1 277 ? 17.975 0.702 -8.815 1.00 63.59 277 LYS A CA 1
ATOM 2248 C C . LYS A 1 277 ? 18.188 -0.024 -7.477 1.00 63.59 277 LYS A C 1
ATOM 2250 O O . LYS A 1 277 ? 17.541 0.316 -6.499 1.00 63.59 277 LYS A O 1
ATOM 2255 N N . GLY A 1 278 ? 19.034 -1.054 -7.457 1.00 64.50 278 GLY A N 1
ATOM 2256 C CA . GLY A 1 278 ? 19.270 -1.865 -6.254 1.00 64.50 278 GLY A CA 1
ATOM 2257 C C . GLY A 1 278 ? 18.289 -3.024 -6.020 1.00 64.50 278 GLY A C 1
ATOM 2258 O O . GLY A 1 278 ? 18.574 -3.869 -5.185 1.00 64.50 278 GLY A O 1
ATOM 2259 N N . THR A 1 279 ? 17.203 -3.171 -6.793 1.00 65.62 279 THR A N 1
ATOM 2260 C CA . THR A 1 279 ? 16.229 -4.277 -6.614 1.00 65.62 279 THR A CA 1
ATOM 2261 C C . THR A 1 279 ? 16.687 -5.620 -7.202 1.00 65.62 279 THR A C 1
ATOM 2263 O O . THR A 1 279 ? 15.863 -6.430 -7.615 1.00 65.62 279 THR A O 1
ATOM 2266 N N . GLY A 1 280 ? 17.996 -5.834 -7.359 1.00 72.62 280 GLY A N 1
ATOM 2267 C CA . GLY A 1 280 ? 18.535 -7.105 -7.851 1.00 72.62 280 GLY A CA 1
ATOM 2268 C C . GLY A 1 280 ? 18.307 -7.411 -9.339 1.00 72.62 280 GLY A C 1
ATOM 2269 O O . GLY A 1 280 ? 18.530 -8.542 -9.745 1.00 72.62 280 GLY A O 1
ATOM 2270 N N . LYS A 1 281 ? 17.922 -6.450 -10.194 1.00 82.44 281 LYS A N 1
ATOM 2271 C CA . LYS A 1 281 ? 17.775 -6.699 -11.652 1.00 82.44 281 LYS A CA 1
ATOM 2272 C C . LYS A 1 281 ? 19.037 -7.285 -12.285 1.00 82.44 281 LYS A C 1
ATOM 2274 O O . LYS A 1 281 ? 18.954 -8.214 -13.076 1.00 82.44 281 LYS A O 1
ATOM 2279 N N . THR A 1 282 ? 20.199 -6.753 -11.910 1.00 80.62 282 THR A N 1
ATOM 2280 C CA . THR A 1 282 ? 21.487 -7.262 -12.387 1.00 80.62 282 THR A CA 1
ATOM 2281 C C . THR A 1 282 ? 21.769 -8.670 -11.863 1.00 80.62 282 THR A C 1
ATOM 2283 O O . THR A 1 282 ? 22.326 -9.482 -12.587 1.00 80.62 282 THR A O 1
ATOM 2286 N N . ALA A 1 283 ? 21.317 -8.994 -10.647 1.00 79.81 283 ALA A N 1
ATOM 2287 C CA . ALA A 1 283 ? 21.389 -10.347 -10.103 1.00 79.81 283 ALA A CA 1
ATOM 2288 C C . ALA A 1 283 ? 20.483 -11.315 -10.888 1.00 79.81 283 ALA A C 1
ATOM 2290 O O . ALA A 1 283 ? 20.916 -12.401 -11.254 1.00 79.81 283 ALA A O 1
ATOM 2291 N N . VAL A 1 284 ? 19.259 -10.898 -11.232 1.00 80.75 284 VAL A N 1
ATOM 2292 C CA . VAL A 1 284 ? 18.369 -11.676 -12.110 1.00 80.75 284 VAL A CA 1
ATOM 2293 C C . VAL A 1 284 ? 19.009 -11.888 -13.482 1.00 80.75 284 VAL A C 1
ATOM 2295 O O . VAL A 1 284 ? 19.063 -13.022 -13.941 1.00 80.75 284 VAL A O 1
ATOM 2298 N N . PHE A 1 285 ? 19.551 -10.833 -14.104 1.00 85.44 285 PHE A N 1
ATOM 2299 C CA . PHE A 1 285 ? 20.296 -10.941 -15.364 1.00 85.44 285 PHE A CA 1
ATOM 2300 C C . PHE A 1 285 ? 21.417 -11.977 -15.249 1.00 85.44 285 PHE A C 1
ATOM 2302 O O . PHE A 1 285 ? 21.470 -12.904 -16.047 1.00 85.44 285 PHE A O 1
ATOM 2309 N N . ARG A 1 286 ? 22.254 -11.868 -14.214 1.00 83.31 286 ARG A N 1
ATOM 2310 C CA . ARG A 1 286 ? 23.390 -12.760 -13.984 1.00 83.31 286 ARG A CA 1
ATOM 2311 C C . ARG A 1 286 ? 22.956 -14.213 -13.786 1.00 83.31 286 ARG A C 1
ATOM 2313 O O . ARG A 1 286 ? 23.519 -15.103 -14.404 1.00 83.31 286 ARG A O 1
ATOM 2320 N N . ARG A 1 287 ? 21.890 -14.463 -13.018 1.00 81.62 287 ARG A N 1
ATOM 2321 C CA . ARG A 1 287 ? 21.346 -15.815 -12.797 1.00 81.62 287 ARG A CA 1
ATOM 2322 C C . ARG A 1 287 ? 20.828 -16.479 -14.079 1.00 81.62 287 ARG A C 1
ATOM 2324 O O . ARG A 1 287 ? 20.870 -17.705 -14.170 1.00 81.62 287 ARG A O 1
ATOM 2331 N N . ILE A 1 288 ? 20.317 -15.684 -15.020 1.00 82.38 288 ILE A N 1
ATOM 2332 C CA . ILE A 1 288 ? 19.799 -16.142 -16.319 1.00 82.38 288 ILE A CA 1
ATOM 2333 C C . ILE A 1 288 ? 20.926 -16.296 -17.345 1.00 82.38 288 ILE A C 1
ATOM 2335 O O . ILE A 1 288 ? 20.887 -17.212 -18.161 1.00 82.38 288 ILE A O 1
ATOM 2339 N N . ALA A 1 289 ? 21.897 -15.386 -17.325 1.00 82.38 289 ALA A N 1
ATOM 2340 C CA . ALA A 1 289 ? 22.995 -15.341 -18.282 1.00 82.38 289 ALA A CA 1
ATOM 2341 C C . ALA A 1 289 ? 24.091 -16.371 -17.968 1.00 82.38 289 ALA A C 1
ATOM 2343 O O . ALA A 1 289 ? 24.603 -17.014 -18.874 1.00 82.38 289 ALA A O 1
ATOM 2344 N N . GLU A 1 290 ? 24.437 -16.538 -16.689 1.00 80.31 290 GLU A N 1
ATOM 2345 C CA . GLU A 1 290 ? 25.514 -17.428 -16.233 1.00 80.31 290 GLU A CA 1
ATOM 2346 C C . GLU A 1 290 ? 24.994 -18.795 -15.740 1.00 80.31 290 GLU A C 1
ATOM 2348 O O . GLU A 1 290 ? 25.791 -19.677 -15.441 1.00 80.31 290 GLU A O 1
ATOM 2353 N N . GLY A 1 291 ? 23.677 -18.972 -15.572 1.00 74.00 291 GLY A N 1
ATOM 2354 C CA . GLY A 1 291 ? 23.099 -20.199 -15.015 1.00 74.00 291 GLY A CA 1
ATOM 2355 C C . GLY A 1 291 ? 22.736 -21.240 -16.075 1.00 74.00 291 GLY A C 1
ATOM 2356 O O . GLY A 1 291 ? 22.069 -20.912 -17.050 1.00 74.00 291 GLY A O 1
ATOM 2357 N N . ASP A 1 292 ? 23.055 -22.511 -15.817 1.00 69.31 292 ASP A N 1
ATOM 2358 C CA . ASP A 1 292 ? 22.790 -23.634 -16.740 1.00 69.31 292 ASP A CA 1
ATOM 2359 C C . ASP A 1 292 ? 21.297 -23.969 -16.928 1.00 69.31 292 ASP A C 1
ATOM 2361 O O . ASP A 1 292 ? 20.918 -24.716 -17.830 1.00 69.31 292 ASP A O 1
ATOM 2365 N N . ASP A 1 293 ? 20.425 -23.421 -16.080 1.00 71.38 293 ASP A N 1
ATOM 2366 C CA . ASP A 1 293 ? 18.989 -23.720 -16.095 1.00 71.38 293 ASP A CA 1
ATOM 2367 C C . ASP A 1 293 ? 18.237 -23.040 -17.256 1.00 71.38 293 ASP A C 1
ATOM 2369 O O . ASP A 1 293 ? 17.085 -23.388 -17.536 1.00 71.38 293 ASP A O 1
ATOM 2373 N N . TYR A 1 294 ? 18.854 -22.052 -17.920 1.00 72.81 294 TYR A N 1
ATOM 2374 C CA . TYR A 1 294 ? 18.203 -21.230 -18.940 1.00 72.81 294 TYR A CA 1
ATOM 2375 C C . TYR A 1 294 ? 19.049 -21.118 -20.208 1.00 72.81 294 TYR A C 1
ATOM 2377 O O . TYR A 1 294 ? 20.175 -20.635 -20.188 1.00 72.81 294 TYR A O 1
ATOM 2385 N N . ASN A 1 295 ? 18.449 -21.455 -21.351 1.00 75.69 295 ASN A N 1
ATOM 2386 C CA . ASN A 1 295 ? 19.021 -21.130 -22.656 1.00 75.69 295 ASN A CA 1
ATOM 2387 C C . ASN A 1 295 ? 18.762 -19.650 -22.956 1.00 75.69 295 ASN A C 1
ATOM 2389 O O . ASN A 1 295 ? 17.701 -19.296 -23.478 1.00 75.69 295 ASN A O 1
ATOM 2393 N N . SER A 1 296 ? 19.701 -18.786 -22.579 1.00 81.75 296 SER A N 1
ATOM 2394 C CA . SER A 1 296 ? 19.602 -17.342 -22.777 1.00 81.75 296 SER A CA 1
ATOM 2395 C C . SER A 1 296 ? 20.474 -16.863 -23.942 1.00 81.75 296 SER A C 1
ATOM 2397 O O . SER A 1 296 ? 21.545 -17.397 -24.218 1.00 81.75 296 SER A O 1
ATOM 2399 N N . ILE A 1 297 ? 19.982 -15.853 -24.663 1.00 84.56 297 ILE A N 1
ATOM 2400 C CA . ILE A 1 297 ? 20.729 -15.148 -25.709 1.00 84.56 297 ILE A CA 1
ATOM 2401 C C . ILE A 1 297 ? 20.909 -13.710 -25.241 1.00 84.56 297 ILE A C 1
ATOM 2403 O O . ILE A 1 297 ? 19.928 -12.999 -25.006 1.00 84.56 297 ILE A O 1
ATOM 2407 N N . ILE A 1 298 ? 22.161 -13.274 -25.113 1.00 88.06 298 ILE A N 1
ATOM 2408 C CA . ILE A 1 298 ? 22.481 -11.948 -24.586 1.00 88.06 298 ILE A CA 1
ATOM 2409 C C . ILE A 1 298 ? 22.614 -10.966 -25.746 1.00 88.06 298 ILE A C 1
ATOM 2411 O O . ILE A 1 298 ? 23.630 -10.915 -26.431 1.00 88.06 298 ILE A O 1
ATOM 2415 N N . VAL A 1 299 ? 21.567 -10.169 -25.962 1.00 87.81 299 VAL A N 1
ATOM 2416 C CA . VAL A 1 299 ? 21.553 -9.105 -26.985 1.00 87.81 299 VAL A CA 1
ATOM 2417 C C . VAL A 1 299 ? 22.143 -7.802 -26.440 1.00 87.81 299 VAL A C 1
ATOM 2419 O O . VAL A 1 299 ? 22.880 -7.094 -27.127 1.00 87.81 299 VAL A O 1
ATOM 2422 N N . LEU A 1 300 ? 21.824 -7.488 -25.184 1.00 87.81 300 LEU A N 1
ATOM 2423 C CA . LEU A 1 300 ? 22.337 -6.342 -24.441 1.00 87.81 300 LEU A CA 1
ATOM 2424 C C . LEU A 1 300 ? 22.633 -6.768 -23.007 1.00 87.81 300 LEU A C 1
ATOM 2426 O O . LEU A 1 300 ? 21.911 -7.586 -22.435 1.00 87.81 300 LEU A O 1
ATOM 2430 N N . SER A 1 301 ? 23.662 -6.167 -22.417 1.00 87.56 301 SER A N 1
ATOM 2431 C CA . SER A 1 301 ? 24.054 -6.411 -21.033 1.00 87.56 301 SER A CA 1
ATOM 2432 C C . SER A 1 301 ? 24.285 -5.097 -20.280 1.00 87.56 301 SER A C 1
ATOM 2434 O O . SER A 1 301 ? 24.531 -4.051 -20.894 1.00 87.56 301 SER A O 1
ATOM 2436 N N . PRO A 1 302 ? 24.258 -5.125 -18.937 1.00 83.62 302 PRO A N 1
ATOM 2437 C CA . PRO A 1 302 ? 24.787 -4.028 -18.138 1.00 83.62 302 PRO A CA 1
ATOM 2438 C C . PRO A 1 302 ? 26.264 -3.764 -18.474 1.00 83.62 302 PRO A C 1
ATOM 2440 O O . PRO A 1 302 ? 26.990 -4.665 -18.901 1.00 83.62 302 PRO A O 1
ATOM 2443 N N . ALA A 1 303 ? 26.710 -2.519 -18.274 1.00 79.38 303 ALA A N 1
ATOM 2444 C CA . ALA A 1 303 ? 28.039 -2.065 -18.691 1.00 79.38 303 ALA A CA 1
ATOM 2445 C C . ALA A 1 303 ? 29.193 -2.872 -18.069 1.00 79.38 303 ALA A C 1
ATOM 2447 O O . ALA A 1 303 ? 30.207 -3.084 -18.723 1.00 79.38 303 ALA A O 1
ATOM 2448 N N . SER A 1 304 ? 29.014 -3.363 -16.845 1.00 78.00 304 SER A N 1
ATOM 2449 C CA . SER A 1 304 ? 29.981 -4.188 -16.111 1.00 78.00 304 SER A CA 1
ATOM 2450 C C . SER A 1 304 ? 30.205 -5.585 -16.692 1.00 78.00 304 SER A C 1
ATOM 2452 O O . SER A 1 304 ? 31.195 -6.218 -16.349 1.00 78.00 304 SER A O 1
ATOM 2454 N N . PHE A 1 305 ? 29.332 -6.061 -17.584 1.00 81.19 305 PHE A N 1
ATOM 2455 C CA . PHE A 1 305 ? 29.448 -7.382 -18.214 1.00 81.19 305 PHE A CA 1
ATOM 2456 C C . PHE A 1 305 ? 29.937 -7.314 -19.665 1.00 81.19 305 PHE A C 1
ATOM 2458 O O . PHE A 1 305 ? 29.995 -8.341 -20.334 1.00 81.19 305 PHE A O 1
ATOM 2465 N N . ARG A 1 306 ? 30.287 -6.130 -20.187 1.00 80.12 306 ARG A N 1
ATOM 2466 C CA . ARG A 1 306 ? 30.694 -5.991 -21.598 1.00 80.12 306 ARG A CA 1
ATOM 2467 C C . ARG A 1 306 ? 31.940 -6.801 -21.947 1.00 80.12 306 ARG A C 1
ATOM 2469 O O . ARG A 1 306 ? 32.008 -7.333 -23.047 1.00 80.12 306 ARG A O 1
ATOM 2476 N N . ASP A 1 307 ? 32.866 -6.966 -21.006 1.00 79.88 307 ASP A N 1
ATOM 2477 C CA . ASP A 1 307 ? 34.069 -7.781 -21.219 1.00 79.88 307 ASP A CA 1
ATOM 2478 C C . ASP A 1 307 ? 33.734 -9.263 -21.459 1.00 79.88 307 ASP A C 1
ATOM 2480 O O . ASP A 1 307 ? 34.472 -9.965 -22.146 1.00 79.88 307 ASP A O 1
ATOM 2484 N N . GLN A 1 308 ? 32.602 -9.739 -20.926 1.00 81.44 308 GLN A N 1
ATOM 2485 C CA . GLN A 1 308 ? 32.110 -11.103 -21.144 1.00 81.44 308 GLN A CA 1
ATOM 2486 C C . GLN A 1 308 ? 31.329 -11.238 -22.462 1.00 81.44 308 GLN A C 1
ATOM 2488 O O . GLN A 1 308 ? 31.281 -12.322 -23.040 1.00 81.44 308 GLN A O 1
ATOM 2493 N N . TYR A 1 309 ? 30.741 -10.142 -22.951 1.00 86.56 309 TYR A N 1
ATOM 2494 C CA . TYR A 1 309 ? 29.902 -10.104 -24.151 1.00 86.56 309 TYR A CA 1
ATOM 2495 C C . TYR A 1 309 ? 30.439 -9.060 -25.143 1.00 86.56 309 TYR A C 1
ATOM 2497 O O . TYR A 1 309 ? 29.886 -7.962 -25.251 1.00 86.56 309 TYR A O 1
ATOM 2505 N N . PRO A 1 310 ? 31.502 -9.386 -25.905 1.00 81.69 310 PRO A N 1
ATOM 2506 C CA . PRO A 1 310 ? 32.252 -8.413 -26.709 1.00 81.69 310 PRO A CA 1
ATOM 2507 C C . PRO A 1 310 ? 31.457 -7.798 -27.874 1.00 81.69 310 PRO A C 1
ATOM 2509 O O . PRO A 1 310 ? 31.912 -6.842 -28.497 1.00 81.69 310 PRO A O 1
ATOM 2512 N N . TRP A 1 311 ? 30.274 -8.337 -28.185 1.00 88.25 311 TRP A N 1
ATOM 2513 C CA . TRP A 1 311 ? 29.349 -7.788 -29.179 1.00 88.25 311 TRP A CA 1
ATOM 2514 C C . TRP A 1 311 ? 28.401 -6.717 -28.634 1.00 88.25 311 TRP A C 1
ATOM 2516 O O . TRP A 1 311 ? 27.697 -6.090 -29.422 1.00 88.25 311 TRP A O 1
ATOM 2526 N N . VAL A 1 312 ? 28.361 -6.495 -27.317 1.00 90.62 312 VAL A N 1
ATOM 2527 C CA . VAL A 1 312 ? 27.484 -5.489 -26.710 1.00 90.62 312 VAL A CA 1
ATOM 2528 C C . VAL A 1 312 ? 28.043 -4.090 -26.954 1.00 90.62 312 VAL A C 1
ATOM 2530 O O . VAL A 1 312 ? 29.079 -3.718 -26.405 1.00 90.62 312 VAL A O 1
ATOM 2533 N N . LEU A 1 313 ? 27.324 -3.295 -27.750 1.00 89.88 313 LEU A N 1
ATOM 2534 C CA . LEU A 1 313 ? 27.742 -1.934 -28.095 1.00 89.88 313 LEU A CA 1
ATOM 2535 C C . LEU A 1 313 ? 27.637 -0.965 -26.908 1.00 89.88 313 LEU A C 1
ATOM 2537 O O . LEU A 1 313 ? 26.697 -0.997 -26.106 1.00 89.88 313 LEU A O 1
ATOM 2541 N N . SER A 1 314 ? 28.596 -0.046 -26.834 1.00 89.06 314 SER A N 1
ATOM 2542 C CA . SER A 1 314 ? 28.555 1.136 -25.982 1.00 89.06 314 SER A CA 1
ATOM 2543 C C . SER A 1 314 ? 27.722 2.255 -26.620 1.00 89.06 314 SER A C 1
ATOM 2545 O O . SER A 1 314 ? 27.273 2.160 -27.764 1.00 89.06 314 SER A O 1
ATOM 2547 N N . ALA A 1 315 ? 27.535 3.358 -25.887 1.00 86.88 315 ALA A N 1
ATOM 2548 C CA . ALA A 1 315 ? 26.899 4.555 -26.436 1.00 86.88 315 ALA A CA 1
ATOM 2549 C C . ALA A 1 315 ? 27.633 5.080 -27.687 1.00 86.88 315 ALA A C 1
ATOM 2551 O O . ALA A 1 315 ? 26.983 5.521 -28.632 1.00 86.88 315 ALA A O 1
ATOM 2552 N N . GLU A 1 316 ? 28.965 4.970 -27.721 1.00 88.19 316 GLU A N 1
ATOM 2553 C CA . GLU A 1 316 ? 29.783 5.364 -28.872 1.00 88.19 316 GLU A CA 1
ATOM 2554 C C . GLU A 1 316 ? 29.559 4.422 -30.062 1.00 88.19 316 GLU A C 1
ATOM 2556 O O . GLU A 1 316 ? 29.399 4.887 -31.191 1.00 88.19 316 GLU A O 1
ATOM 2561 N N . GLY A 1 317 ? 29.452 3.111 -29.815 1.00 88.94 317 GLY A N 1
ATOM 2562 C CA . GLY A 1 317 ? 29.113 2.122 -30.839 1.00 88.94 317 GLY A CA 1
ATOM 2563 C C . GLY A 1 317 ? 27.753 2.394 -31.488 1.00 88.94 317 GLY A C 1
ATOM 2564 O O . GLY A 1 317 ? 27.643 2.409 -32.715 1.00 88.94 317 GLY A O 1
ATOM 2565 N N . PHE A 1 318 ? 26.724 2.695 -30.686 1.00 91.31 318 PHE A N 1
ATOM 2566 C CA . PHE A 1 318 ? 25.404 3.077 -31.208 1.00 91.31 318 PHE A CA 1
ATOM 2567 C C . PHE A 1 318 ? 25.445 4.384 -32.008 1.00 91.31 318 PHE A C 1
ATOM 2569 O O . PHE A 1 318 ? 24.879 4.448 -33.101 1.00 91.31 318 PHE A O 1
ATOM 2576 N N . GLN A 1 319 ? 26.149 5.403 -31.512 1.00 90.38 319 GLN A N 1
ATOM 2577 C CA . GLN A 1 319 ? 26.295 6.681 -32.210 1.00 90.38 319 GLN A CA 1
ATOM 2578 C C . GLN A 1 319 ? 27.032 6.525 -33.552 1.00 90.38 319 GLN A C 1
ATOM 2580 O O . GLN A 1 319 ? 26.664 7.147 -34.556 1.00 90.38 319 GLN A O 1
ATOM 2585 N N . ALA A 1 320 ? 28.054 5.666 -33.600 1.00 89.00 320 ALA A N 1
ATOM 2586 C CA . ALA A 1 320 ? 28.782 5.361 -34.825 1.00 89.00 320 ALA A CA 1
ATOM 2587 C C . ALA A 1 320 ? 27.865 4.729 -35.885 1.00 89.00 320 ALA A C 1
ATOM 2589 O O . ALA A 1 320 ? 27.963 5.086 -37.062 1.00 89.00 320 ALA A O 1
ATOM 2590 N N . MET A 1 321 ? 26.953 3.840 -35.479 1.00 90.56 321 MET A N 1
ATOM 2591 C CA . MET A 1 321 ? 25.961 3.240 -36.377 1.00 90.56 321 MET A CA 1
ATOM 2592 C C . MET A 1 321 ? 24.938 4.262 -36.872 1.00 90.56 321 MET A C 1
ATOM 2594 O O . MET A 1 321 ? 24.691 4.334 -38.076 1.00 90.56 321 MET A O 1
ATOM 2598 N N . GLU A 1 322 ? 24.414 5.103 -35.978 1.00 89.50 322 GLU A N 1
ATOM 2599 C CA . GLU A 1 322 ? 23.431 6.135 -36.325 1.00 89.50 322 GLU A CA 1
ATOM 2600 C C . GLU A 1 322 ? 23.969 7.121 -37.371 1.00 89.50 322 GLU A C 1
ATOM 2602 O O . GLU A 1 322 ? 23.284 7.449 -38.341 1.00 89.50 322 GLU A O 1
ATOM 2607 N N . THR A 1 323 ? 25.241 7.507 -37.245 1.00 87.19 323 THR A N 1
ATOM 2608 C CA . THR A 1 323 ? 25.919 8.394 -38.205 1.00 87.19 323 THR A CA 1
ATOM 2609 C C . THR A 1 323 ? 25.972 7.797 -39.623 1.00 87.19 323 THR A C 1
ATOM 2611 O O . THR A 1 323 ? 25.995 8.533 -40.608 1.00 87.19 323 THR A O 1
ATOM 2614 N N . HIS A 1 324 ? 25.955 6.465 -39.753 1.00 83.31 324 HIS A N 1
ATOM 2615 C CA . HIS A 1 324 ? 26.086 5.764 -41.035 1.00 83.31 324 HIS A CA 1
ATOM 2616 C C . HIS A 1 324 ? 24.747 5.389 -41.685 1.00 83.31 324 HIS A C 1
ATOM 2618 O O . HIS A 1 324 ? 24.727 5.046 -42.869 1.00 83.31 324 HIS A O 1
ATOM 2624 N N . PHE A 1 325 ? 23.620 5.498 -40.977 1.00 84.69 325 PHE A N 1
ATOM 2625 C CA . PHE A 1 325 ? 22.297 5.162 -41.521 1.00 84.69 325 PHE A CA 1
ATOM 2626 C C . PHE A 1 325 ? 21.942 5.959 -42.779 1.00 84.69 325 PHE A C 1
ATOM 2628 O O . PHE A 1 325 ? 21.440 5.391 -43.750 1.00 84.69 325 PHE A O 1
ATOM 2635 N N . GLY A 1 326 ? 22.293 7.250 -42.810 1.00 72.25 326 GLY A N 1
ATOM 2636 C CA . GLY A 1 326 ? 22.057 8.109 -43.973 1.00 72.25 326 GLY A CA 1
ATOM 2637 C C . GLY A 1 326 ? 22.791 7.650 -45.239 1.00 72.25 326 GLY A C 1
ATOM 2638 O O . GLY A 1 326 ? 22.253 7.777 -46.335 1.00 72.25 326 GLY A O 1
ATOM 2639 N N . ALA A 1 327 ? 23.988 7.073 -45.097 1.00 78.25 327 ALA A N 1
ATOM 2640 C CA . ALA A 1 327 ? 24.782 6.569 -46.219 1.00 78.25 327 ALA A CA 1
ATOM 2641 C C . ALA A 1 327 ? 24.355 5.160 -46.669 1.00 78.25 327 ALA A C 1
ATOM 2643 O O . ALA A 1 327 ? 24.492 4.824 -47.843 1.00 78.25 327 ALA A O 1
ATOM 2644 N N . LEU A 1 328 ? 23.830 4.346 -45.749 1.00 76.62 328 LEU A N 1
ATOM 2645 C CA . LEU A 1 328 ? 23.487 2.938 -45.980 1.00 76.62 328 LEU A CA 1
ATOM 2646 C C . LEU A 1 328 ? 22.028 2.713 -46.415 1.00 76.62 328 LEU A C 1
ATOM 2648 O O . LEU A 1 328 ? 21.651 1.577 -46.682 1.00 76.62 328 LEU A O 1
ATOM 2652 N N . GLN A 1 329 ? 21.198 3.766 -46.470 1.00 76.38 329 GLN A N 1
ATOM 2653 C CA . GLN A 1 329 ? 19.739 3.664 -46.673 1.00 76.38 329 GLN A CA 1
ATOM 2654 C C . GLN A 1 329 ? 19.058 2.653 -45.723 1.00 76.38 329 GLN A C 1
ATOM 2656 O O . GLN A 1 329 ? 18.024 2.071 -46.051 1.00 76.38 329 GLN A O 1
ATOM 2661 N N . ALA A 1 330 ? 19.633 2.454 -44.537 1.00 82.69 330 ALA A N 1
ATOM 2662 C CA . ALA A 1 330 ? 19.149 1.546 -43.502 1.00 82.69 330 ALA A CA 1
ATOM 2663 C C . ALA A 1 330 ? 18.692 2.350 -42.279 1.00 82.69 330 ALA A C 1
ATOM 2665 O O . ALA A 1 330 ? 19.194 3.447 -42.039 1.00 82.69 330 ALA A O 1
ATOM 2666 N N . GLY A 1 331 ? 17.747 1.820 -41.500 1.00 86.38 331 GLY A N 1
ATOM 2667 C CA . GLY A 1 331 ? 17.289 2.444 -40.261 1.00 86.38 331 GLY A CA 1
ATOM 2668 C C . GLY A 1 331 ? 17.472 1.550 -39.038 1.00 86.38 331 GLY A C 1
ATOM 2669 O O . GLY A 1 331 ? 17.987 0.433 -39.107 1.00 86.38 331 GLY A O 1
ATOM 2670 N N . TRP A 1 332 ? 16.967 2.029 -37.899 1.00 90.00 332 TRP A N 1
ATOM 2671 C CA . TRP A 1 332 ? 16.984 1.285 -36.636 1.00 90.00 332 TRP A CA 1
ATOM 2672 C C . TRP A 1 332 ? 16.314 -0.091 -36.731 1.00 90.00 332 TRP A C 1
ATOM 2674 O O . TRP A 1 332 ? 16.701 -1.008 -36.014 1.00 90.00 332 TRP A O 1
ATOM 2684 N N . ARG A 1 333 ? 15.332 -0.266 -37.624 1.00 87.81 333 ARG A N 1
ATOM 2685 C CA . ARG A 1 333 ? 14.664 -1.556 -37.828 1.00 87.81 333 ARG A CA 1
ATOM 2686 C C . ARG A 1 333 ? 15.631 -2.606 -38.374 1.00 87.81 333 ARG A C 1
ATOM 2688 O O . ARG A 1 333 ? 15.752 -3.677 -37.791 1.00 87.81 333 ARG A O 1
ATOM 2695 N N . GLU A 1 334 ? 16.310 -2.303 -39.478 1.00 87.19 334 GLU A N 1
ATOM 2696 C CA . GLU A 1 334 ? 17.295 -3.195 -40.100 1.00 87.19 334 GLU A CA 1
ATOM 2697 C C . GLU A 1 334 ? 18.468 -3.449 -39.156 1.00 87.19 334 GLU A C 1
ATOM 2699 O O . GLU A 1 334 ? 18.910 -4.591 -39.022 1.00 87.19 334 GLU A O 1
ATOM 2704 N N . PHE A 1 335 ? 18.900 -2.408 -38.438 1.00 91.12 335 PHE A N 1
ATOM 2705 C CA . PHE A 1 335 ? 19.910 -2.525 -37.396 1.00 91.12 335 PHE A CA 1
ATOM 2706 C C . PHE A 1 335 ? 19.508 -3.535 -36.317 1.00 91.12 335 PHE A C 1
ATOM 2708 O O . PHE A 1 335 ? 20.250 -4.483 -36.094 1.00 91.12 335 PHE A O 1
ATOM 2715 N N . TRP A 1 336 ? 18.346 -3.381 -35.669 1.00 90.38 336 TRP A N 1
ATOM 2716 C CA . TRP A 1 336 ? 17.953 -4.267 -34.567 1.00 90.38 336 TRP A CA 1
ATOM 2717 C C . TRP A 1 336 ? 17.755 -5.709 -35.020 1.00 90.38 336 TRP A C 1
ATOM 2719 O O . TRP A 1 336 ? 18.099 -6.615 -34.265 1.00 90.38 336 TRP A O 1
ATOM 2729 N N . MET A 1 337 ? 17.257 -5.934 -36.239 1.00 87.94 337 MET A N 1
ATOM 2730 C CA . MET A 1 337 ? 17.155 -7.287 -36.791 1.00 87.94 337 MET A CA 1
ATOM 2731 C C . MET A 1 337 ? 18.539 -7.931 -36.903 1.00 87.94 337 MET A C 1
ATOM 2733 O O . MET A 1 337 ? 18.778 -8.974 -36.303 1.00 87.94 337 MET A O 1
ATOM 2737 N N . ILE A 1 338 ? 19.476 -7.276 -37.592 1.00 88.31 338 ILE A N 1
ATOM 2738 C CA . ILE A 1 338 ? 20.819 -7.825 -37.815 1.00 88.31 338 ILE A CA 1
ATOM 2739 C C . ILE A 1 338 ? 21.627 -7.912 -36.524 1.00 88.31 338 ILE A C 1
ATOM 2741 O O . ILE A 1 338 ? 22.293 -8.914 -36.286 1.00 88.31 338 ILE A O 1
ATOM 2745 N N . TYR A 1 339 ? 21.549 -6.898 -35.668 1.00 91.12 339 TYR A N 1
ATOM 2746 C CA . TYR A 1 339 ? 22.245 -6.871 -34.389 1.00 91.12 339 TYR A CA 1
ATOM 2747 C C . TYR A 1 339 ? 21.765 -7.988 -33.455 1.00 91.12 339 TYR A C 1
ATOM 2749 O O . TYR A 1 339 ? 22.588 -8.676 -32.855 1.00 91.12 339 TYR A O 1
ATOM 2757 N N . THR A 1 340 ? 20.451 -8.226 -33.381 1.00 89.12 340 THR A N 1
ATOM 2758 C CA . THR A 1 340 ? 19.891 -9.330 -32.583 1.00 89.12 340 THR A CA 1
ATOM 2759 C C . THR A 1 340 ? 20.346 -10.682 -33.122 1.00 89.12 340 THR A C 1
ATOM 2761 O O . THR A 1 340 ? 20.788 -11.526 -32.345 1.00 89.12 340 THR A O 1
ATOM 2764 N N . SER A 1 341 ? 20.301 -10.876 -34.442 1.00 86.19 341 SER A N 1
ATOM 2765 C CA . SER A 1 341 ? 20.758 -12.111 -35.081 1.00 86.19 341 SER A CA 1
ATOM 2766 C C . SER A 1 341 ? 22.265 -12.344 -34.911 1.00 86.19 341 SER A C 1
ATOM 2768 O O . SER A 1 341 ? 22.694 -13.457 -34.616 1.00 86.19 341 SER A O 1
ATOM 2770 N N . LEU A 1 342 ? 23.082 -11.293 -35.020 1.00 88.06 342 LEU A N 1
ATOM 2771 C CA . LEU A 1 342 ? 24.520 -11.349 -34.756 1.00 88.06 342 LEU A CA 1
ATOM 2772 C C . LEU A 1 342 ? 24.801 -11.723 -33.295 1.00 88.06 342 LEU A C 1
ATOM 2774 O O . LEU A 1 342 ? 25.609 -12.614 -33.033 1.00 88.06 342 LEU A O 1
ATOM 2778 N N . ALA A 1 343 ? 24.117 -11.079 -32.346 1.00 89.12 343 ALA A N 1
ATOM 2779 C CA . ALA A 1 343 ? 24.249 -11.379 -30.925 1.00 89.12 343 ALA A CA 1
ATOM 2780 C C . ALA A 1 343 ? 23.825 -12.822 -30.603 1.00 89.12 343 ALA A C 1
ATOM 2782 O O . ALA A 1 343 ? 24.495 -13.495 -29.820 1.00 89.12 343 ALA A O 1
ATOM 2783 N N . ALA A 1 344 ? 22.767 -13.325 -31.247 1.00 86.25 344 ALA A N 1
ATOM 2784 C CA . ALA A 1 344 ? 22.340 -14.719 -31.148 1.00 86.25 344 ALA A CA 1
ATOM 2785 C C . ALA A 1 344 ? 23.406 -15.685 -31.670 1.00 86.25 344 ALA A C 1
ATOM 2787 O O . ALA A 1 344 ? 23.810 -16.600 -30.953 1.00 86.25 344 ALA A O 1
ATOM 2788 N N . PHE A 1 345 ? 23.916 -15.446 -32.878 1.00 85.00 345 PHE A N 1
ATOM 2789 C CA . PHE A 1 345 ? 24.957 -16.270 -33.485 1.00 85.00 345 PHE A CA 1
ATOM 2790 C C . PHE A 1 345 ? 26.217 -16.346 -32.606 1.00 85.00 345 PHE A C 1
ATOM 2792 O O . PHE A 1 345 ? 26.759 -17.430 -32.378 1.00 85.00 345 PHE A O 1
ATOM 2799 N N . LEU A 1 346 ? 26.671 -15.206 -32.076 1.00 85.44 346 LEU A N 1
ATOM 2800 C CA . LEU A 1 346 ? 27.855 -15.142 -31.217 1.00 85.44 346 LEU A CA 1
ATOM 2801 C C . LEU A 1 346 ? 27.611 -15.778 -29.837 1.00 85.44 346 LEU A C 1
ATOM 2803 O O . LEU A 1 346 ? 28.471 -16.530 -29.377 1.00 85.44 346 LEU A O 1
ATOM 2807 N N . SER A 1 347 ? 26.430 -15.576 -29.237 1.00 83.62 347 SER A N 1
ATOM 2808 C CA . SER A 1 347 ? 26.035 -16.213 -27.964 1.00 83.62 347 SER A CA 1
ATOM 2809 C C . SER A 1 347 ? 25.984 -17.747 -28.070 1.00 83.62 347 SER A C 1
ATOM 2811 O O . SER A 1 347 ? 26.419 -18.470 -27.168 1.00 83.62 347 SER A O 1
ATOM 2813 N N . LEU A 1 348 ? 25.479 -18.270 -29.191 1.00 79.38 348 LEU A N 1
ATOM 2814 C CA . LEU A 1 348 ? 25.416 -19.713 -29.443 1.00 79.38 348 LEU A CA 1
ATOM 2815 C C . LEU A 1 348 ? 26.814 -20.313 -29.655 1.00 79.38 348 LEU A C 1
ATOM 2817 O O . LEU A 1 348 ? 27.113 -21.380 -29.122 1.00 79.38 348 LEU A O 1
ATOM 2821 N N . ARG A 1 349 ? 27.717 -19.608 -30.353 1.00 75.81 349 ARG A N 1
ATOM 2822 C CA . ARG A 1 349 ? 29.113 -20.064 -30.480 1.00 75.81 349 ARG A CA 1
ATOM 2823 C C . ARG A 1 349 ? 29.871 -20.038 -29.158 1.00 75.81 349 ARG A C 1
ATOM 2825 O O . ARG A 1 349 ? 30.655 -20.954 -28.917 1.00 75.81 349 ARG A O 1
ATOM 2832 N N . SER A 1 350 ? 29.650 -19.036 -28.301 1.00 71.25 350 SER A N 1
ATOM 2833 C CA . SER A 1 350 ? 30.303 -18.982 -26.984 1.00 71.25 350 SER A CA 1
ATOM 2834 C C . SER A 1 350 ? 29.881 -20.130 -26.063 1.00 71.25 350 SER A C 1
ATOM 2836 O O . SER A 1 350 ? 30.659 -20.535 -25.208 1.00 71.25 350 SER A O 1
ATOM 2838 N N . THR A 1 351 ? 28.696 -20.707 -26.279 1.00 67.00 351 THR A N 1
ATOM 2839 C CA . THR A 1 351 ? 28.179 -21.873 -25.539 1.00 67.00 351 THR A CA 1
ATOM 2840 C C . THR A 1 351 ? 28.496 -23.213 -26.223 1.00 67.00 351 THR A C 1
ATOM 2842 O O . THR A 1 351 ? 27.872 -24.231 -25.931 1.00 67.00 351 THR A O 1
ATOM 2845 N N . ALA A 1 352 ? 29.484 -23.233 -27.131 1.00 62.84 352 ALA A N 1
ATOM 2846 C CA . ALA A 1 352 ? 29.935 -24.403 -27.895 1.00 62.84 352 ALA A CA 1
ATOM 2847 C C . ALA A 1 352 ? 28.863 -25.060 -28.793 1.00 62.84 352 ALA A C 1
ATOM 2849 O O . ALA A 1 352 ? 29.051 -26.181 -29.272 1.00 62.84 352 ALA A O 1
ATOM 2850 N N . GLN A 1 353 ? 27.766 -24.357 -29.082 1.00 66.12 353 GLN A N 1
ATOM 2851 C CA . GLN A 1 353 ? 26.817 -24.754 -30.115 1.00 66.12 353 GLN A CA 1
ATOM 2852 C C . GLN A 1 353 ? 27.311 -24.220 -31.467 1.00 66.12 353 GLN A C 1
ATOM 2854 O O . GLN A 1 353 ? 27.804 -23.098 -31.569 1.00 66.12 353 GLN A O 1
ATOM 2859 N N . ASN A 1 354 ? 27.206 -25.027 -32.525 1.00 66.19 354 ASN A N 1
ATOM 2860 C CA . ASN A 1 354 ? 27.514 -24.588 -33.888 1.00 66.19 354 ASN A CA 1
ATOM 2861 C C . ASN A 1 354 ? 26.205 -24.171 -34.573 1.00 66.19 354 ASN A C 1
ATOM 2863 O O . ASN A 1 354 ? 25.523 -25.045 -35.117 1.00 66.19 354 ASN A O 1
ATOM 2867 N N . PRO A 1 355 ? 25.822 -22.879 -34.536 1.00 71.38 355 PRO A N 1
ATOM 2868 C CA . PRO A 1 355 ? 24.662 -22.412 -35.282 1.00 71.38 355 PRO A CA 1
ATOM 2869 C C . PRO A 1 355 ? 24.855 -22.675 -36.779 1.00 71.38 355 PRO A C 1
ATOM 2871 O O . PRO A 1 355 ? 25.984 -22.704 -37.283 1.00 71.38 355 PRO A O 1
ATOM 2874 N N . SER A 1 356 ? 23.748 -22.870 -37.497 1.00 69.75 356 SER A N 1
ATOM 2875 C CA . SER A 1 356 ? 23.772 -22.966 -38.955 1.00 69.75 356 SER A CA 1
ATOM 2876 C C . SER A 1 356 ? 24.451 -21.733 -39.541 1.00 69.75 356 SER A C 1
ATOM 2878 O O . SER A 1 356 ? 24.169 -20.607 -39.133 1.00 69.75 356 SER A O 1
ATOM 2880 N N . LEU A 1 357 ? 25.361 -21.954 -40.489 1.00 65.69 357 LEU A N 1
ATOM 2881 C CA . LEU A 1 357 ? 26.025 -20.852 -41.169 1.00 65.69 357 LEU A CA 1
ATOM 2882 C C . LEU A 1 357 ? 24.980 -20.055 -41.964 1.00 65.69 357 LEU A C 1
ATOM 2884 O O . LEU A 1 357 ? 24.175 -20.669 -42.668 1.00 65.69 357 LEU A O 1
ATOM 2888 N N . PRO A 1 358 ? 24.993 -18.720 -41.859 1.00 73.19 358 PRO A N 1
ATOM 2889 C CA . PRO A 1 358 ? 24.054 -17.881 -42.583 1.00 73.19 358 PRO A CA 1
ATOM 2890 C C . PRO A 1 358 ? 24.362 -17.874 -44.080 1.00 73.19 358 PRO A C 1
ATOM 2892 O O . PRO A 1 358 ? 25.382 -18.407 -44.530 1.00 73.19 358 PRO A O 1
ATOM 2895 N N . ASP A 1 359 ? 23.476 -17.232 -44.842 1.00 78.38 359 ASP A N 1
ATOM 2896 C CA . ASP A 1 359 ? 23.657 -16.976 -46.272 1.00 78.38 359 ASP A CA 1
ATOM 2897 C C . ASP A 1 359 ? 25.077 -16.462 -46.583 1.00 78.38 359 ASP A C 1
ATOM 2899 O O . ASP A 1 359 ? 25.669 -15.695 -45.815 1.00 78.38 359 ASP A O 1
ATOM 2903 N N . GLU A 1 360 ? 25.626 -16.874 -47.727 1.00 75.62 360 GLU A N 1
ATOM 2904 C CA . GLU A 1 360 ? 26.996 -16.565 -48.155 1.00 75.62 360 GLU A CA 1
ATOM 2905 C C . GLU A 1 360 ? 27.308 -15.057 -48.105 1.00 75.62 360 GLU A C 1
ATOM 2907 O O . GLU A 1 360 ? 28.420 -14.660 -47.753 1.00 75.62 360 GLU A O 1
ATOM 2912 N N . ARG A 1 361 ? 26.304 -14.204 -48.355 1.00 79.38 361 ARG A N 1
ATOM 2913 C CA . ARG A 1 361 ? 26.435 -12.738 -48.304 1.00 79.38 361 ARG A CA 1
ATOM 2914 C C . ARG A 1 361 ? 26.692 -12.200 -46.896 1.00 79.38 361 ARG A C 1
ATOM 2916 O O . ARG A 1 361 ? 27.342 -11.171 -46.745 1.00 79.38 361 ARG A O 1
ATOM 2923 N N . LEU A 1 362 ? 26.185 -12.882 -45.873 1.00 80.06 362 LEU A N 1
ATOM 2924 C CA . LEU A 1 362 ? 26.355 -12.532 -44.459 1.00 80.06 362 LEU A CA 1
ATOM 2925 C C . LEU A 1 362 ? 27.558 -13.239 -43.837 1.00 80.06 362 LEU A C 1
ATOM 2927 O O . LEU A 1 362 ? 28.125 -12.772 -42.851 1.00 80.06 362 LEU A O 1
ATOM 2931 N N . ARG A 1 363 ? 27.970 -14.356 -44.437 1.00 81.00 363 ARG A N 1
ATOM 2932 C CA . ARG A 1 363 ? 29.070 -15.191 -43.970 1.00 81.00 363 ARG A CA 1
ATOM 2933 C C . ARG A 1 363 ? 30.423 -14.484 -44.024 1.00 81.00 363 ARG A C 1
ATOM 2935 O O . ARG A 1 363 ? 31.190 -14.598 -43.077 1.00 81.00 363 ARG A O 1
ATOM 2942 N N . LEU A 1 364 ? 30.709 -13.739 -45.089 1.00 81.00 364 LEU A N 1
ATOM 2943 C CA . LEU A 1 364 ? 32.012 -13.093 -45.284 1.00 81.00 364 LEU A CA 1
ATOM 2944 C C . LEU A 1 364 ? 32.363 -12.059 -44.187 1.00 81.00 364 LEU A C 1
ATOM 2946 O O . LEU A 1 364 ? 33.439 -12.186 -43.597 1.00 81.00 364 LEU A O 1
ATOM 2950 N N . PRO A 1 365 ? 31.491 -11.090 -43.833 1.00 83.81 365 PRO A N 1
ATOM 2951 C CA . PRO A 1 365 ? 31.773 -10.176 -42.721 1.00 83.81 365 PRO A CA 1
ATOM 2952 C C . PRO A 1 365 ? 31.823 -10.888 -41.356 1.00 83.81 365 PRO A C 1
ATOM 2954 O O . PRO A 1 365 ? 32.601 -10.493 -40.487 1.00 83.81 365 PRO A O 1
ATOM 2957 N N . LEU A 1 366 ? 31.068 -11.979 -41.169 1.00 84.12 366 LEU A N 1
ATOM 2958 C CA . LEU A 1 366 ? 31.136 -12.795 -39.949 1.00 84.12 366 LEU A CA 1
ATOM 2959 C C . LEU A 1 366 ? 32.454 -13.548 -39.811 1.00 84.12 366 LEU A C 1
ATOM 2961 O O . LEU A 1 366 ? 33.055 -13.534 -38.742 1.00 84.12 366 LEU A O 1
ATOM 2965 N N . GLU A 1 367 ? 32.910 -14.212 -40.870 1.00 83.56 367 GLU A N 1
ATOM 2966 C CA . GLU A 1 367 ? 34.182 -14.934 -40.861 1.00 83.56 367 GLU A CA 1
ATOM 2967 C C . GLU A 1 367 ? 35.343 -13.979 -40.598 1.00 83.56 367 GLU A C 1
ATOM 2969 O O . GLU A 1 367 ? 36.230 -14.310 -39.815 1.00 83.56 367 GLU A O 1
ATOM 2974 N N . GLN A 1 368 ? 35.297 -12.765 -41.154 1.00 84.12 368 GLN A N 1
ATOM 2975 C CA . GLN A 1 368 ? 36.271 -11.719 -40.846 1.00 84.12 368 GLN A CA 1
ATOM 2976 C C . GLN A 1 368 ? 36.262 -11.347 -39.361 1.00 84.12 368 GLN A C 1
ATOM 2978 O O . GLN A 1 368 ? 37.329 -11.331 -38.752 1.00 84.12 368 GLN A O 1
ATOM 2983 N N . LEU A 1 369 ? 35.088 -11.124 -38.762 1.00 85.12 369 LEU A N 1
ATOM 2984 C CA . LEU A 1 369 ? 34.965 -10.808 -37.335 1.00 85.12 369 LEU A CA 1
ATOM 2985 C C . LEU A 1 369 ? 35.487 -11.942 -36.436 1.00 85.12 369 LEU A C 1
ATOM 2987 O O . LEU A 1 369 ? 36.187 -11.691 -35.462 1.00 85.12 369 LEU A O 1
ATOM 2991 N N . ILE A 1 370 ? 35.167 -13.192 -36.771 1.00 82.94 370 ILE A N 1
ATOM 2992 C CA . ILE A 1 370 ? 35.495 -14.373 -35.955 1.00 82.94 370 ILE A CA 1
ATOM 2993 C C . ILE A 1 370 ? 36.951 -14.814 -36.147 1.00 82.94 370 ILE A C 1
ATOM 2995 O O . ILE A 1 370 ? 37.537 -15.411 -35.249 1.00 82.94 370 ILE A O 1
ATOM 2999 N N . SER A 1 371 ? 37.545 -14.537 -37.310 1.00 79.44 371 SER A N 1
ATOM 3000 C CA . SER A 1 371 ? 38.953 -14.848 -37.590 1.00 79.44 371 SER A CA 1
ATOM 3001 C C . SER A 1 371 ? 39.939 -13.981 -36.799 1.00 79.44 371 SER A C 1
ATOM 3003 O O . SER A 1 371 ? 41.127 -14.302 -36.741 1.00 79.44 371 SER A O 1
ATOM 3005 N N . GLN A 1 372 ? 39.465 -12.894 -36.185 1.00 77.88 372 GLN A N 1
ATOM 3006 C CA . GLN A 1 372 ? 40.268 -12.046 -35.310 1.00 77.88 372 GLN A CA 1
ATOM 3007 C C . GLN A 1 372 ? 40.579 -12.770 -33.994 1.00 77.88 372 GLN A C 1
ATOM 3009 O O . GLN A 1 372 ? 39.754 -13.504 -33.456 1.00 77.88 372 GLN A O 1
ATOM 3014 N N . SER A 1 373 ? 41.774 -12.534 -33.443 1.00 67.81 373 SER A N 1
ATOM 3015 C CA . SER A 1 373 ? 42.212 -13.125 -32.167 1.00 67.81 373 SER A CA 1
ATOM 3016 C C . SER A 1 373 ? 41.329 -12.733 -30.977 1.00 67.81 373 SER A C 1
ATOM 3018 O O . SER A 1 373 ? 41.278 -13.456 -29.986 1.00 67.81 373 SER A O 1
ATOM 3020 N N . SER A 1 374 ? 40.645 -11.592 -31.069 1.00 80.56 374 SER A N 1
ATOM 3021 C CA . SER A 1 374 ? 39.638 -11.135 -30.117 1.00 80.56 374 SER A CA 1
ATOM 3022 C C . SER A 1 374 ? 38.576 -10.312 -30.844 1.00 80.56 374 SER A C 1
ATOM 3024 O O . SER A 1 374 ? 38.894 -9.480 -31.693 1.00 80.56 374 SER A O 1
ATOM 3026 N N . ILE A 1 375 ? 37.307 -10.536 -30.499 1.00 84.44 375 ILE A N 1
ATOM 3027 C CA . ILE A 1 375 ? 36.195 -9.721 -30.998 1.00 84.44 375 ILE A CA 1
ATOM 3028 C C . ILE A 1 375 ? 36.262 -8.371 -30.282 1.00 84.44 375 ILE A C 1
ATOM 3030 O O . ILE A 1 375 ? 36.267 -8.317 -29.054 1.00 84.44 375 ILE A O 1
ATOM 3034 N N . THR A 1 376 ? 36.330 -7.285 -31.049 1.00 87.69 376 THR A N 1
ATOM 3035 C CA . THR A 1 376 ? 36.342 -5.913 -30.524 1.00 87.69 376 THR A CA 1
ATOM 3036 C C . THR A 1 376 ? 35.058 -5.188 -30.897 1.00 87.69 376 THR A C 1
ATOM 3038 O O . THR A 1 376 ? 34.463 -5.481 -31.935 1.00 87.69 376 THR A O 1
ATOM 3041 N N . GLU A 1 377 ? 34.660 -4.196 -30.097 1.00 88.06 377 GLU A N 1
ATOM 3042 C CA . GLU A 1 377 ? 33.484 -3.366 -30.392 1.00 88.06 377 GLU A CA 1
ATOM 3043 C C . GLU A 1 377 ? 33.585 -2.716 -31.782 1.00 88.06 377 GLU A C 1
ATOM 3045 O O . GLU A 1 377 ? 32.625 -2.737 -32.548 1.00 88.06 377 GLU A O 1
ATOM 3050 N N . LEU A 1 378 ? 34.770 -2.220 -32.159 1.00 88.06 378 LEU A N 1
ATOM 3051 C CA . LEU A 1 378 ? 35.002 -1.661 -33.492 1.00 88.06 378 LEU A CA 1
ATOM 3052 C C . LEU A 1 378 ? 34.801 -2.710 -34.595 1.00 88.06 378 LEU A C 1
ATOM 3054 O O . LEU A 1 378 ? 34.126 -2.429 -35.581 1.00 88.06 378 LEU A O 1
ATOM 3058 N N . GLY A 1 379 ? 35.319 -3.928 -34.408 1.00 89.25 379 GLY A N 1
ATOM 3059 C CA . GLY A 1 379 ? 35.110 -5.027 -35.352 1.00 89.25 379 GLY A CA 1
ATOM 3060 C C . GLY A 1 379 ? 33.632 -5.397 -35.503 1.00 89.25 379 GLY A C 1
ATOM 3061 O O . GLY A 1 379 ? 33.167 -5.650 -36.614 1.00 89.25 379 GLY A O 1
ATOM 3062 N N . VAL A 1 380 ? 32.870 -5.379 -34.406 1.00 90.56 380 VAL A N 1
ATOM 3063 C CA . VAL A 1 380 ? 31.418 -5.626 -34.413 1.00 90.56 380 VAL A CA 1
ATOM 3064 C C . VAL A 1 380 ? 30.699 -4.528 -35.189 1.00 90.56 380 VAL A C 1
ATOM 3066 O O . VAL A 1 380 ? 29.878 -4.821 -36.055 1.00 90.56 380 VAL A O 1
ATOM 3069 N N . VAL A 1 381 ? 31.042 -3.267 -34.936 1.00 90.75 381 VAL A N 1
ATOM 3070 C CA . VAL A 1 381 ? 30.49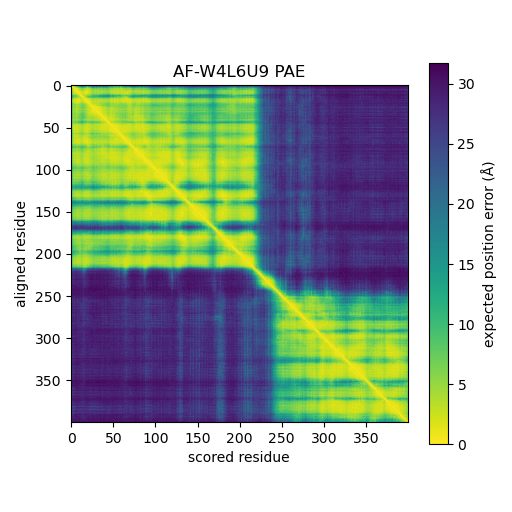3 -2.117 -35.658 1.00 90.75 381 VAL A CA 1
ATOM 3071 C C . VAL A 1 381 ? 30.812 -2.203 -37.156 1.00 90.75 381 VAL A C 1
ATOM 3073 O O . VAL A 1 381 ? 29.916 -2.021 -37.978 1.00 90.75 381 VAL A O 1
ATOM 3076 N N . ASP A 1 382 ? 32.047 -2.528 -37.540 1.00 90.25 382 ASP A N 1
ATOM 3077 C CA . ASP A 1 382 ? 32.436 -2.667 -38.948 1.00 90.25 382 ASP A CA 1
ATOM 3078 C C . ASP A 1 382 ? 31.709 -3.835 -39.637 1.00 90.25 382 ASP A C 1
ATOM 3080 O O . ASP A 1 382 ? 31.235 -3.694 -40.768 1.00 90.25 382 ASP A O 1
ATOM 3084 N N . CYS A 1 383 ? 31.537 -4.958 -38.934 1.00 90.69 383 CYS A N 1
ATOM 3085 C CA . CYS A 1 383 ? 30.740 -6.094 -39.394 1.00 90.69 383 CYS A CA 1
ATOM 3086 C C . CYS A 1 383 ? 29.278 -5.687 -39.646 1.00 90.69 383 CYS A C 1
ATOM 3088 O O . CYS A 1 383 ? 28.741 -5.932 -40.729 1.00 90.69 383 CYS A O 1
ATOM 3090 N N . LEU A 1 384 ? 28.655 -4.981 -38.696 1.00 91.12 384 LEU A N 1
ATOM 3091 C CA . LEU A 1 384 ? 27.286 -4.476 -38.826 1.00 91.12 384 LEU A CA 1
ATOM 3092 C C . LEU A 1 384 ? 27.146 -3.489 -39.988 1.00 91.12 384 LEU A C 1
ATOM 3094 O O . LEU A 1 384 ? 26.179 -3.576 -40.743 1.00 91.12 384 LEU A O 1
ATOM 3098 N N . ARG A 1 385 ? 28.108 -2.577 -40.183 1.00 89.88 385 ARG A N 1
ATOM 3099 C CA . ARG A 1 385 ? 28.111 -1.660 -41.338 1.00 89.88 385 ARG A CA 1
ATOM 3100 C C . ARG A 1 385 ? 28.164 -2.425 -42.656 1.00 89.88 385 ARG A C 1
ATOM 3102 O O . ARG A 1 385 ? 27.416 -2.098 -43.575 1.00 89.88 385 ARG A O 1
ATOM 3109 N N . HIS A 1 386 ? 29.011 -3.450 -42.742 1.00 89.06 386 HIS A N 1
ATOM 3110 C CA . HIS A 1 386 ? 29.108 -4.279 -43.939 1.00 89.06 386 HIS A CA 1
ATOM 3111 C C . HIS A 1 386 ? 27.789 -5.011 -44.206 1.00 89.06 386 HIS A C 1
ATOM 3113 O O . HIS A 1 386 ? 27.274 -4.953 -45.320 1.00 89.06 386 HIS A O 1
ATOM 3119 N N . MET A 1 387 ? 27.191 -5.633 -43.187 1.00 88.81 387 MET A N 1
ATOM 3120 C CA . MET A 1 387 ? 25.910 -6.332 -43.326 1.00 88.81 387 MET A CA 1
ATOM 3121 C C . MET A 1 387 ? 24.773 -5.399 -43.742 1.00 88.81 387 MET A C 1
ATOM 3123 O O . MET A 1 387 ? 23.999 -5.731 -44.636 1.00 88.81 387 MET A O 1
ATOM 3127 N N . LEU A 1 388 ? 24.684 -4.214 -43.137 1.00 89.12 388 LEU A N 1
ATOM 3128 C CA . LEU A 1 388 ? 23.653 -3.228 -43.463 1.00 89.12 388 LEU A CA 1
ATOM 3129 C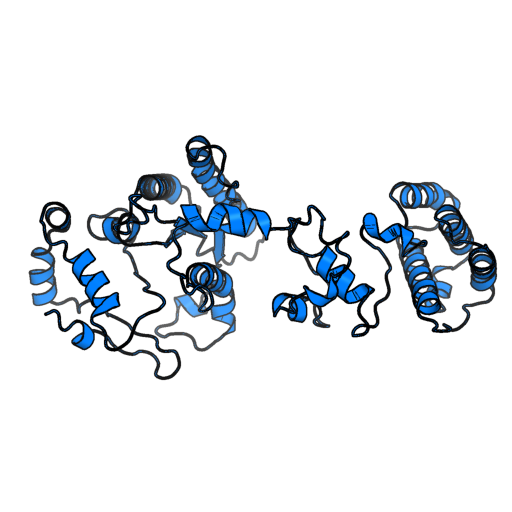 C . LEU A 1 388 ? 23.827 -2.617 -44.857 1.00 89.12 388 LEU A C 1
ATOM 3131 O O . LEU A 1 388 ? 22.857 -2.109 -45.410 1.00 89.12 388 LEU A O 1
ATOM 3135 N N . SER A 1 389 ? 25.024 -2.697 -45.447 1.00 87.81 389 SER A N 1
ATOM 3136 C CA . SER A 1 389 ? 25.256 -2.284 -46.837 1.00 87.81 389 SER A CA 1
ATOM 3137 C C . SER A 1 389 ? 24.724 -3.283 -47.875 1.00 87.81 389 SER A C 1
ATOM 3139 O O . SER A 1 389 ? 24.636 -2.952 -49.058 1.00 87.81 389 SER A O 1
ATOM 3141 N N . ILE A 1 390 ? 24.352 -4.502 -47.458 1.00 86.12 390 ILE A N 1
ATOM 3142 C CA . ILE A 1 390 ? 23.851 -5.538 -48.364 1.00 86.12 390 ILE A CA 1
ATOM 3143 C C . ILE A 1 390 ? 22.441 -5.157 -48.847 1.00 86.12 390 ILE A C 1
ATOM 3145 O O . ILE A 1 390 ? 21.530 -4.964 -48.035 1.00 86.12 390 ILE A O 1
ATOM 3149 N N . PRO A 1 391 ? 22.199 -5.103 -50.169 1.00 80.62 391 PRO A N 1
ATOM 3150 C CA . PRO A 1 391 ? 20.872 -4.827 -50.699 1.00 80.62 391 PRO A CA 1
ATOM 3151 C C . PRO A 1 391 ? 19.844 -5.840 -50.190 1.00 80.62 391 PRO A C 1
ATOM 3153 O O . PRO A 1 391 ? 20.079 -7.047 -50.230 1.00 80.62 391 PRO A O 1
ATOM 3156 N N . GLN A 1 392 ? 18.677 -5.345 -49.767 1.00 79.00 392 GLN A N 1
ATOM 3157 C CA . GLN A 1 392 ? 17.570 -6.166 -49.257 1.00 79.00 392 GLN A CA 1
ATOM 3158 C C . GLN A 1 392 ? 17.915 -6.964 -47.986 1.00 79.00 392 GLN A C 1
ATOM 3160 O O . GLN A 1 392 ? 17.328 -8.016 -47.738 1.00 79.00 392 GLN A O 1
ATOM 3165 N N . ILE A 1 393 ? 18.812 -6.440 -47.144 1.00 78.19 393 ILE A N 1
ATOM 3166 C CA . ILE A 1 393 ? 19.227 -7.055 -45.874 1.00 78.19 393 ILE A CA 1
ATOM 3167 C C . ILE A 1 393 ? 18.058 -7.513 -44.985 1.00 78.19 393 ILE A C 1
ATOM 3169 O O . ILE A 1 393 ? 18.144 -8.556 -44.345 1.00 78.19 393 ILE A O 1
ATOM 3173 N N . GLY A 1 394 ? 16.923 -6.806 -45.006 1.00 72.06 394 GLY A N 1
ATOM 3174 C CA . GLY A 1 394 ? 15.724 -7.199 -44.257 1.00 72.06 394 GLY A CA 1
ATOM 3175 C C . GLY A 1 394 ? 15.123 -8.553 -44.665 1.00 72.06 394 GLY A C 1
ATOM 3176 O O . GLY A 1 394 ? 14.454 -9.172 -43.847 1.00 72.06 394 GLY A O 1
ATOM 3177 N N . LEU A 1 395 ? 15.374 -9.035 -45.891 1.00 74.06 395 LEU A N 1
ATOM 3178 C CA . LEU A 1 395 ? 14.979 -10.380 -46.338 1.00 74.06 395 LEU A CA 1
ATOM 3179 C C . LEU A 1 395 ? 15.988 -11.453 -45.908 1.00 74.06 395 LEU A C 1
ATOM 3181 O O . LEU A 1 395 ? 15.606 -12.600 -45.705 1.00 74.06 395 LEU A O 1
ATOM 3185 N N . LEU A 1 396 ? 17.261 -11.078 -45.769 1.00 68.19 396 LEU A N 1
ATOM 3186 C CA . LEU A 1 396 ? 18.352 -11.983 -45.396 1.00 68.19 396 LEU A CA 1
ATOM 3187 C C . LEU A 1 396 ? 18.487 -12.147 -43.876 1.00 68.19 396 LEU A C 1
ATOM 3189 O O . LEU A 1 396 ? 18.964 -13.178 -43.415 1.00 68.19 396 LEU A O 1
ATOM 3193 N N . ALA A 1 397 ? 18.036 -11.164 -43.092 1.00 63.19 397 ALA A N 1
ATOM 3194 C CA . ALA A 1 397 ? 18.101 -11.187 -41.630 1.00 63.19 397 ALA A CA 1
ATOM 3195 C C . ALA A 1 397 ? 17.342 -12.369 -40.995 1.00 63.19 397 ALA A C 1
ATOM 3197 O O . ALA A 1 397 ? 17.697 -12.793 -39.904 1.00 63.19 397 ALA A O 1
ATOM 3198 N N . GLY A 1 398 ? 16.329 -12.919 -41.680 1.00 59.97 398 GLY A N 1
ATOM 3199 C CA . GLY A 1 398 ? 15.604 -14.118 -41.240 1.00 59.97 398 GLY A CA 1
ATOM 3200 C C . GLY A 1 398 ? 16.333 -15.444 -41.501 1.00 59.97 398 GLY A C 1
ATOM 3201 O O . GLY A 1 398 ? 15.790 -16.497 -41.178 1.00 59.97 398 GLY A O 1
ATOM 3202 N N . CYS A 1 399 ? 17.519 -15.404 -42.121 1.00 55.94 399 CYS A N 1
ATOM 3203 C CA . CYS A 1 399 ? 18.366 -16.564 -42.418 1.00 55.94 399 CYS A CA 1
ATOM 3204 C C . CYS A 1 399 ? 19.628 -16.646 -41.531 1.00 55.94 399 CYS A C 1
ATOM 3206 O O . CYS A 1 399 ? 20.451 -17.537 -41.745 1.00 55.94 399 CYS A O 1
ATOM 3208 N N . LEU A 1 400 ? 19.786 -15.715 -40.581 1.00 54.88 400 LEU A N 1
ATOM 3209 C CA . LEU A 1 400 ? 20.703 -15.788 -39.435 1.00 54.88 400 LEU A CA 1
ATOM 3210 C C . LEU A 1 400 ? 19.925 -16.277 -38.215 1.00 54.88 400 LEU A C 1
ATOM 3212 O O . LEU A 1 400 ? 20.500 -17.087 -37.456 1.00 54.88 400 LEU A O 1
#

Mean predicted aligned error: 17.71 Å

Secondary structure (DSSP, 8-state):
---GGGG-EE--SSS--EE-PPPP-SHHHHHHHTT--TTGGGTSSS-HHHHHHHHHHHSSSS--S-----PPSSS-TTHHHIIIII-SEEEEEE---HHHHHHHHHHHHHHHT---S-EETTEEPPPEEEEEEEEEP--S-HHHHHHHHHHHHHHHHHHHHHHHTTS-TTSPP--HHHHEEEEE--HHHHT-SS----HHHHHTTHHHHHHHHTTSPPTT-------HHHHHHHHHHH-------TTS-TTHHHH----HHHHHHT-TT-------TTSSHHHHHHHHHS-TT-----SS--GGGTTT-TT---HHHHHHHHHHHHHHT--HHHHHHHHHHHHHHHHHHHTT--PPPP-HHHHHHHHHHHTSSS--HHHHHHHHHHHHTSTTHHHHGGG-

Sequence (400 aa):
MLPIVQHIIRLSEVDELYCLPAGIPNADYARRLRLLDPEGWYREELNPLHALLEGLSEKLPFRPDLVLMDARTGITPLSAPLLFDLSDLAIITFFPHPQALTGTHALVQAIFHAHSWRNRDGQRLTPEPRFLVSPIPASRAPEVQQRYRLRAIEWVSNWLALMENRRQQDASSIEPEEVIHFVSYQESIATSDRILTDKEAWRSYEPIAEWLERFIPTKSEERVPISLPEVKPLILKDLEFSAGTAEQQTDFFSMFVNTEVFSRALARDKPLVLGRKGTGKTAVFRRIAEGDDYNSIIVLSPASFRDQYPWVLSAEGFQAMETHFGALQAGWREFWMIYTSLAAFLSLRSTAQNPSLPDERLRLPLEQLISQSSITELGVVDCLRHMLSIPQIGLLAGCL